Protein 2CW3 (pdb70)

Secondary structure (DSSP, 8-state):
--SSS-PPPSS-TTTTTTTS-HHHHHHIIIIIIHHHHHHHHHHH---GGG--HHHHHHH-HHHH-HHHHHHHHHHHHHHHHHHTB--TT----S--HHHHHHHHHHHSSHHHHHHHHHHHHHH--SSEEEEEEEETTTTEEEEEEEETT--HHHHTSSEEEEEEEE-SGGGTHHHHTT-HHHHHHHHHTTB-HHHHHHT-/-----SS-TTTTTTTS-HHHHHIIIIIIIHHHHHHHHHHHT--GGG--HHHHHHHHHHHH-HHHHHHHHHHHHHHHHHHTB--GGG-SPPPPHHHHHHHHHHHSSHHHHHHHHHHHHHH--SSEEEEEEEETTTTEEEEEEEETT--HHHH-SSEEEEEEEE-SGGGTHHHHTT-HHHHHHHHGGGB-HHHHHHT-

Structure (mmCIF, N/CA/C/O backbone):
data_2CW3
#
_entry.id   2CW3
#
_cell.length_a   61.430
_cell.length_b   73.894
_cell.length_c   94.530
_cell.angle_alpha   90.00
_cell.angle_beta   90.00
_cell.angle_gamma   90.00
#
_symmetry.space_group_name_H-M   'P 21 21 21'
#
loop_
_entity.id
_entity.type
_entity.pdbx_description
1 polymer 'iron superoxide dismutase'
2 non-polymer 'FE (III) ION'
3 water water
#
loop_
_atom_site.group_PDB
_atom_site.id
_atom_site.type_symbol
_atom_site.label_atom_id
_atom_site.label_alt_id
_atom_site.label_comp_id
_atom_site.label_asym_id
_atom_site.label_entity_id
_atom_site.label_seq_id
_atom_site.pdbx_PDB_ins_code
_atom_site.Cartn_x
_atom_site.Cartn_y
_atom_site.Cartn_z
_atom_site.occupancy
_atom_site.B_iso_or_equiv
_atom_site.auth_seq_id
_atom_site.auth_comp_id
_atom_site.auth_asym_id
_atom_site.auth_atom_id
_atom_site.pdbx_PDB_model_num
ATOM 1 N N . PRO A 1 76 ? 13.764 13.057 7.992 1.00 27.09 4 PRO A N 1
ATOM 2 C CA . PRO A 1 76 ? 14.348 12.253 6.884 1.00 27.99 4 PRO A CA 1
ATOM 3 C C . PRO A 1 76 ? 13.258 11.941 5.863 1.00 28.55 4 PRO A C 1
ATOM 4 O O . PRO A 1 76 ? 13.447 12.081 4.662 1.00 28.78 4 PRO A O 1
ATOM 5 N N . SER A 1 77 ? 12.105 11.535 6.382 1.00 28.90 5 SER A N 1
ATOM 6 C CA . SER A 1 77 ? 10.908 11.112 5.641 1.00 28.47 5 SER A CA 1
ATOM 7 C C . SER A 1 77 ? 10.328 12.209 4.749 1.00 29.01 5 SER A C 1
ATOM 8 O O . SER A 1 77 ? 9.703 11.930 3.722 1.00 29.56 5 SER A O 1
ATOM 11 N N . SER A 1 78 ? 10.531 13.465 5.140 1.00 28.73 6 SER A N 1
ATOM 12 C CA . SER A 1 78 ? 10.163 14.585 4.288 1.00 28.05 6 SER A CA 1
ATOM 13 C C . SER A 1 78 ? 11.305 14.774 3.306 1.00 27.52 6 SER A C 1
ATOM 14 O O . SER A 1 78 ? 12.055 13.828 3.063 1.00 27.87 6 SER A O 1
ATOM 17 N N . GLY A 1 79 ? 11.446 15.967 2.730 1.00 26.42 7 GLY A N 1
ATOM 18 C CA . GLY A 1 79 ? 12.655 16.284 1.961 1.00 25.77 7 GLY A CA 1
ATOM 19 C C . GLY A 1 79 ? 12.799 15.624 0.595 1.00 25.24 7 GLY A C 1
ATOM 20 O O . GLY A 1 79 ? 12.789 14.394 0.467 1.00 24.93 7 GLY A O 1
ATOM 21 N N . LEU A 1 80 ? 12.953 16.468 -0.423 1.00 24.40 8 LEU A N 1
ATOM 22 C CA . LEU A 1 80 ? 13.065 16.054 -1.812 1.00 23.74 8 LEU A CA 1
ATOM 23 C C . LEU A 1 80 ? 13.961 14.842 -2.087 1.00 23.34 8 LEU A C 1
ATOM 24 O O . LEU A 1 80 ? 13.511 13.834 -2.639 1.00 23.67 8 LEU A O 1
ATOM 29 N N . ARG A 1 81 ? 15.221 14.950 -1.685 1.00 22.65 9 ARG A N 1
ATOM 30 C CA . ARG A 1 81 ? 16.287 14.123 -2.220 1.00 22.24 9 ARG A CA 1
ATOM 31 C C . ARG A 1 81 ? 16.889 13.246 -1.120 1.00 21.66 9 ARG A C 1
ATOM 32 O O . ARG A 1 81 ? 18.004 13.498 -0.616 1.00 22.09 9 ARG A O 1
ATOM 40 N N . MET A 1 82 ? 16.136 12.214 -0.743 1.00 20.72 10 MET A N 1
ATOM 41 C CA . MET A 1 82 ? 16.555 11.294 0.322 1.00 18.83 10 MET A CA 1
ATOM 42 C C . MET A 1 82 ? 17.531 10.271 -0.233 1.00 19.22 10 MET A C 1
ATOM 43 O O . MET A 1 82 ? 17.288 9.650 -1.278 1.00 19.29 10 MET A O 1
ATOM 48 N N . THR A 1 83 ? 18.649 10.116 0.457 1.00 19.28 11 THR A N 1
ATOM 49 C CA . THR A 1 83 ? 19.656 9.138 0.075 1.00 19.51 11 THR A CA 1
ATOM 50 C C . THR A 1 83 ? 19.171 7.744 0.537 1.00 19.68 11 THR A C 1
ATOM 51 O O . THR A 1 83 ? 18.453 7.633 1.552 1.00 20.28 11 THR A O 1
ATOM 55 N N . LEU A 1 84 ? 19.510 6.686 -0.194 1.00 19.45 12 LEU A N 1
ATOM 56 C CA . LEU A 1 84 ? 19.117 5.349 0.266 1.00 19.36 12 LEU A CA 1
ATOM 57 C C . LEU A 1 84 ? 19.820 5.118 1.577 1.00 18.99 12 LEU A C 1
ATOM 58 O O . LEU A 1 84 ? 21.039 5.228 1.623 1.00 19.82 12 LEU A O 1
ATOM 63 N N . PRO A 1 85 ? 19.081 4.771 2.640 1.00 18.51 13 PRO A N 1
ATOM 64 C CA . PRO A 1 85 ? 19.760 4.620 3.931 1.00 18.18 13 PRO A CA 1
ATOM 65 C C . PRO A 1 85 ? 20.628 3.365 3.995 1.00 18.24 13 PRO A C 1
ATOM 66 O O . PRO A 1 85 ? 21.200 3.073 5.046 1.00 18.78 13 PRO A O 1
ATOM 70 N N . TYR A 1 86 ? 20.716 2.626 2.890 1.00 18.23 14 TYR A N 1
ATOM 71 C CA . TYR A 1 86 ? 21.503 1.378 2.810 1.00 17.99 14 TYR A CA 1
ATOM 72 C C . TYR A 1 86 ? 21.944 1.038 1.376 1.00 17.83 14 TYR A C 1
ATOM 73 O O . TYR A 1 86 ? 21.491 1.651 0.408 1.00 17.50 14 TYR A O 1
ATOM 82 N N . GLY A 1 87 ? 22.824 0.045 1.262 1.00 17.88 15 GLY A N 1
ATOM 83 C CA . GLY A 1 87 ? 23.350 -0.417 -0.020 1.00 17.61 15 GLY A CA 1
ATOM 84 C C . GLY A 1 87 ? 22.250 -1.051 -0.833 1.00 17.96 15 GLY A C 1
ATOM 85 O O . GLY A 1 87 ? 21.190 -1.361 -0.294 1.00 17.36 15 GLY A O 1
ATOM 86 N N . LEU A 1 88 ? 22.514 -1.240 -2.125 1.00 18.43 16 LEU A N 1
ATOM 87 C CA . LEU A 1 88 ? 21.541 -1.776 -3.073 1.00 19.29 16 LEU A CA 1
ATOM 88 C C . LEU A 1 88 ? 21.218 -3.251 -2.852 1.00 19.72 16 LEU A C 1
ATOM 89 O O . LEU A 1 88 ? 20.158 -3.731 -3.261 1.00 19.77 16 LEU A O 1
ATOM 94 N N . GLU A 1 89 ? 22.121 -3.980 -2.220 1.00 20.05 17 GLU A N 1
ATOM 95 C CA . GLU A 1 89 ? 21.835 -5.391 -1.978 1.00 21.22 17 GLU A CA 1
ATOM 96 C C . GLU A 1 89 ? 21.396 -5.690 -0.538 1.00 20.69 17 GLU A C 1
ATOM 97 O O . GLU A 1 89 ? 21.078 -6.828 -0.216 1.00 21.33 17 GLU A O 1
ATOM 103 N N . ALA A 1 90 ? 21.325 -4.669 0.307 1.00 20.05 18 ALA A N 1
ATOM 104 C CA . ALA A 1 90 ? 21.004 -4.877 1.718 1.00 19.74 18 ALA A CA 1
ATOM 105 C C . ALA A 1 90 ? 19.600 -5.425 1.997 1.00 19.52 18 ALA A C 1
ATOM 106 O O . ALA A 1 90 ? 19.276 -5.768 3.143 1.00 19.89 18 ALA A O 1
ATOM 108 N N . LEU A 1 91 ? 18.756 -5.516 0.977 1.00 18.77 19 LEU A N 1
ATOM 109 C CA . LEU A 1 91 ? 17.439 -6.106 1.206 1.00 18.09 19 LEU A CA 1
ATOM 110 C C . LEU A 1 91 ? 17.384 -7.545 0.689 1.00 17.65 19 LEU A C 1
ATOM 111 O O . LEU A 1 91 ? 16.316 -8.188 0.715 1.00 18.08 19 LEU A O 1
ATOM 116 N N . GLU A 1 92 ? 18.524 -8.054 0.233 1.00 16.47 20 GLU A N 1
ATOM 117 C CA . GLU A 1 92 ? 18.553 -9.419 -0.272 1.00 16.45 20 GLU A CA 1
ATOM 118 C C . GLU A 1 92 ? 18.337 -10.431 0.865 1.00 15.43 20 GLU A C 1
ATOM 119 O O . GLU A 1 92 ? 18.660 -10.140 2.008 1.00 15.60 20 GLU A O 1
ATOM 125 N N . PRO A 1 93 ? 17.729 -11.595 0.572 1.00 14.44 21 PRO A N 1
ATOM 126 C CA . PRO A 1 93 ? 17.231 -12.078 -0.698 1.00 13.61 21 PRO A CA 1
ATOM 127 C C . PRO A 1 93 ? 15.736 -11.809 -0.897 1.00 13.07 21 PRO A C 1
ATOM 128 O O . PRO A 1 93 ? 15.077 -12.557 -1.613 1.00 12.93 21 PRO A O 1
ATOM 132 N N . VAL A 1 94 ? 15.192 -10.781 -0.256 1.00 12.56 22 VAL A N 1
ATOM 133 C CA . VAL A 1 94 ? 13.750 -10.491 -0.391 1.00 12.00 22 VAL A CA 1
ATOM 134 C C . VAL A 1 94 ? 13.514 -9.661 -1.635 1.00 11.37 22 VAL A C 1
ATOM 135 O O . VAL A 1 94 ? 12.623 -9.953 -2.413 1.00 11.47 22 VAL A O 1
ATOM 139 N N . ILE A 1 95 ? 14.326 -8.617 -1.793 1.00 10.82 23 ILE A N 1
ATOM 140 C CA . ILE A 1 95 ? 14.321 -7.743 -2.948 1.00 10.05 23 ILE A CA 1
ATOM 141 C C . ILE A 1 95 ? 15.760 -7.658 -3.468 1.00 10.24 23 ILE A C 1
ATOM 142 O O . ILE A 1 95 ? 16.657 -7.127 -2.792 1.00 9.88 23 ILE A O 1
ATOM 147 N N . SER A 1 96 ? 15.961 -8.171 -4.678 1.00 9.74 24 SER A N 1
ATOM 148 C CA . SER A 1 96 ? 17.259 -8.213 -5.299 1.00 9.73 24 SER A CA 1
ATOM 149 C C . SER A 1 96 ? 17.945 -6.832 -5.377 1.00 10.51 24 SER A C 1
ATOM 150 O O . SER A 1 96 ? 17.279 -5.760 -5.321 1.00 10.60 24 SER A O 1
ATOM 153 N N . ALA A 1 97 ? 19.276 -6.867 -5.514 1.00 10.07 25 ALA A N 1
ATOM 154 C CA . ALA A 1 97 ? 20.061 -5.682 -5.845 1.00 9.70 25 ALA A CA 1
ATOM 155 C C . ALA A 1 97 ? 19.554 -5.025 -7.136 1.00 9.55 25 ALA A C 1
ATOM 156 O O . ALA A 1 97 ? 19.478 -3.801 -7.239 1.00 8.72 25 ALA A O 1
ATOM 158 N N . ALA A 1 98 ? 19.189 -5.847 -8.110 1.00 9.75 26 ALA A N 1
ATOM 159 C CA . ALA A 1 98 ? 18.734 -5.331 -9.395 1.00 10.02 26 ALA A CA 1
ATOM 160 C C . ALA A 1 98 ? 17.467 -4.495 -9.236 1.00 10.72 26 ALA A C 1
ATOM 161 O O . ALA A 1 98 ? 17.341 -3.414 -9.829 1.00 10.98 26 ALA A O 1
ATOM 163 N N . THR A 1 99 ? 16.529 -4.994 -8.428 1.00 11.35 27 THR A N 1
ATOM 164 C CA . THR A 1 99 ? 15.292 -4.260 -8.166 1.00 11.00 27 THR A CA 1
ATOM 165 C C . THR A 1 99 ? 15.568 -2.950 -7.418 1.00 11.18 27 THR A C 1
ATOM 166 O O . THR A 1 99 ? 15.093 -1.907 -7.833 1.00 12.62 27 THR A O 1
ATOM 170 N N . VAL A 1 100 ? 16.337 -2.978 -6.341 1.00 10.77 28 VAL A N 1
ATOM 171 C CA . VAL A 1 100 ? 16.617 -1.729 -5.610 1.00 10.32 28 VAL A CA 1
ATOM 172 C C . VAL A 1 100 ? 17.257 -0.690 -6.552 1.00 10.42 28 VAL A C 1
ATOM 173 O O . VAL A 1 100 ? 16.947 0.499 -6.509 1.00 10.63 28 VAL A O 1
ATOM 177 N N . ASP A 1 101 ? 18.131 -1.165 -7.427 1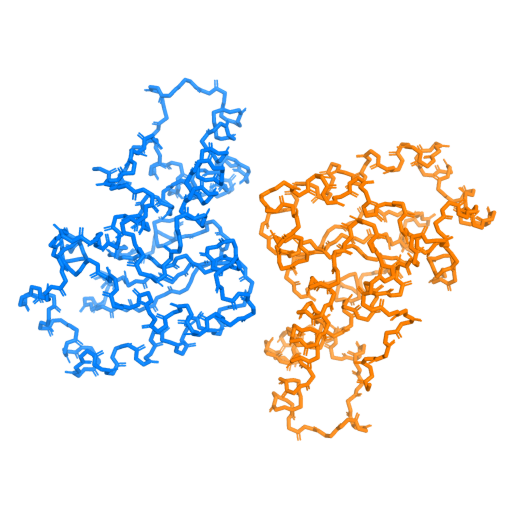.00 10.44 29 ASP A N 1
ATOM 178 C CA . ASP A 1 101 ? 18.836 -0.313 -8.353 1.00 9.59 29 ASP A CA 1
ATOM 179 C C . ASP A 1 101 ? 17.868 0.416 -9.280 1.00 9.66 29 ASP A C 1
ATOM 180 O O . ASP A 1 101 ? 17.935 1.637 -9.390 1.00 9.64 29 ASP A O 1
ATOM 185 N N . PHE A 1 102 ? 16.975 -0.325 -9.942 1.00 9.41 30 PHE A N 1
ATOM 186 C CA . PHE A 1 102 ? 16.008 0.280 -10.831 1.00 8.81 30 PHE A CA 1
ATOM 187 C C . PHE A 1 102 ? 15.005 1.119 -10.031 1.00 8.63 30 PHE A C 1
ATOM 188 O O . PHE A 1 102 ? 14.741 2.263 -10.402 1.00 8.35 30 PHE A O 1
ATOM 196 N N . HIS A 1 103 ? 14.473 0.573 -8.929 1.00 8.40 31 HIS A N 1
ATOM 197 C CA . HIS A 1 103 ? 13.453 1.280 -8.128 1.00 8.23 31 HIS A CA 1
ATOM 198 C C . HIS A 1 103 ? 14.011 2.614 -7.637 1.00 8.55 31 HIS A C 1
ATOM 199 O O . HIS A 1 103 ? 13.352 3.650 -7.799 1.00 8.73 31 HIS A O 1
ATOM 206 N N . TYR A 1 104 ? 15.214 2.602 -7.066 1.00 8.12 32 TYR A N 1
ATOM 207 C CA . TYR A 1 104 ? 15.760 3.818 -6.504 1.00 8.59 32 TYR A CA 1
ATOM 208 C C . TYR A 1 104 ? 16.403 4.743 -7.539 1.00 8.91 32 TYR A C 1
ATOM 209 O O . TYR A 1 104 ? 16.035 5.923 -7.612 1.00 8.27 32 TYR A O 1
ATOM 218 N N . ASN A 1 105 ? 17.359 4.222 -8.312 1.00 9.10 33 ASN A N 1
ATOM 219 C CA . ASN A 1 105 ? 18.121 5.039 -9.267 1.00 10.62 33 ASN A CA 1
ATOM 220 C C . ASN A 1 105 ? 17.398 5.415 -10.552 1.00 11.23 33 ASN A C 1
ATOM 221 O O . ASN A 1 105 ? 17.806 6.359 -11.219 1.00 11.19 33 ASN A O 1
ATOM 226 N N . LYS A 1 106 ? 16.375 4.641 -10.915 1.00 11.75 34 LYS A N 1
ATOM 227 C CA . LYS A 1 106 ? 15.509 4.976 -12.042 1.00 12.62 34 LYS A CA 1
ATOM 228 C C . LYS A 1 106 ? 14.165 5.567 -11.611 1.00 12.45 34 LYS A C 1
ATOM 229 O O . LYS A 1 106 ? 13.967 6.783 -11.698 1.00 12.56 34 LYS A O 1
ATOM 235 N N . HIS A 1 107 ? 13.260 4.741 -11.105 1.00 12.19 35 HIS A N 1
ATOM 236 C CA . HIS A 1 107 ? 11.942 5.256 -10.724 1.00 12.10 35 HIS A CA 1
ATOM 237 C C . HIS A 1 107 ? 12.037 6.443 -9.758 1.00 11.82 35 HIS A C 1
ATOM 238 O O . HIS A 1 107 ? 11.628 7.553 -10.104 1.00 12.65 35 HIS A O 1
ATOM 245 N N . HIS A 1 108 ? 12.592 6.211 -8.574 1.00 11.11 36 HIS A N 1
ATOM 246 C CA . HIS A 1 108 ? 12.652 7.209 -7.501 1.00 10.70 36 HIS A CA 1
ATOM 247 C C . HIS A 1 108 ? 13.358 8.512 -7.891 1.00 10.80 36 HIS A C 1
ATOM 248 O O . HIS A 1 108 ? 12.977 9.581 -7.426 1.00 10.68 36 HIS A O 1
ATOM 255 N N . GLN A 1 109 ? 14.382 8.425 -8.734 1.00 10.92 37 GLN A N 1
ATOM 256 C CA . GLN A 1 109 ? 15.100 9.619 -9.193 1.00 11.29 37 GLN A CA 1
ATOM 257 C C . GLN A 1 109 ? 14.316 10.308 -10.304 1.00 10.72 37 GLN A C 1
ATOM 258 O O . GLN A 1 109 ? 14.197 11.533 -10.326 1.00 10.00 37 GLN A O 1
ATOM 264 N N . GLY A 1 110 ? 13.778 9.502 -11.221 1.00 10.78 38 GLY A N 1
ATOM 265 C CA . GLY A 1 110 ? 12.929 9.995 -12.314 1.00 10.93 38 GLY A CA 1
ATOM 266 C C . GLY A 1 110 ? 11.830 10.920 -11.803 1.00 11.41 38 GLY A C 1
ATOM 267 O O . GLY A 1 110 ? 11.654 12.033 -12.317 1.00 10.87 38 GLY A O 1
ATOM 268 N N . TYR A 1 111 ? 11.106 10.466 -10.772 1.00 11.48 39 TYR A N 1
ATOM 269 C CA . TYR A 1 111 ? 10.114 11.303 -10.117 1.00 11.94 39 TYR A CA 1
ATOM 270 C C . TYR A 1 111 ? 10.692 12.647 -9.620 1.00 11.91 39 TYR A C 1
ATOM 271 O O . TYR A 1 111 ? 10.008 13.668 -9.642 1.00 11.71 39 TYR A O 1
ATOM 280 N N . ILE A 1 112 ? 11.944 12.642 -9.174 1.00 12.02 40 ILE A N 1
ATOM 281 C CA . ILE A 1 112 ? 12.564 13.859 -8.647 1.00 11.83 40 ILE A CA 1
ATOM 282 C C . ILE A 1 112 ? 12.744 14.902 -9.764 1.00 12.26 40 ILE A C 1
ATOM 283 O O . ILE A 1 112 ? 12.239 16.015 -9.657 1.00 11.85 40 ILE A O 1
ATOM 288 N N . GLN A 1 113 ? 13.419 14.525 -10.846 1.00 13.02 41 GLN A N 1
ATOM 289 C CA . GLN A 1 113 ? 13.548 15.387 -12.020 1.00 13.57 41 GLN A CA 1
ATOM 290 C C . GLN A 1 113 ? 12.167 15.832 -12.505 1.00 13.67 41 GLN A C 1
ATOM 291 O O . GLN A 1 113 ? 11.936 17.011 -12.846 1.00 13.52 41 GLN A O 1
ATOM 297 N N . LYS A 1 114 ? 11.249 14.871 -12.507 1.00 13.65 42 LYS A N 1
ATOM 298 C CA . LYS A 1 114 ? 9.905 15.082 -12.980 1.00 14.00 42 LYS A CA 1
ATOM 299 C C . LYS A 1 114 ? 9.231 16.214 -12.213 1.00 13.44 42 LYS A C 1
ATOM 300 O O . LYS A 1 114 ? 8.596 17.094 -12.809 1.00 13.93 42 LYS A O 1
ATOM 306 N N . LEU A 1 115 ? 9.399 16.212 -10.897 1.00 12.83 43 LEU A N 1
ATOM 307 C CA . LEU A 1 115 ? 8.855 17.281 -10.060 1.00 12.38 43 LEU A CA 1
ATOM 308 C C . LEU A 1 115 ? 9.590 18.625 -10.255 1.00 12.02 43 LEU A C 1
ATOM 309 O O . LEU A 1 115 ? 8.957 19.688 -10.257 1.00 12.15 43 LEU A O 1
ATOM 314 N N . LEU A 1 116 ? 10.904 18.573 -10.446 1.00 11.31 44 LEU A N 1
ATOM 315 C CA . LEU A 1 116 ? 11.658 19.768 -10.756 1.00 11.10 44 LEU A CA 1
ATOM 316 C C . LEU A 1 116 ? 11.137 20.375 -12.071 1.00 11.63 44 LEU A C 1
ATOM 317 O O . LEU A 1 116 ? 10.814 21.566 -12.119 1.00 11.04 44 LEU A O 1
ATOM 322 N N . ASP A 1 117 ? 11.013 19.543 -13.109 1.00 12.36 45 ASP A N 1
ATOM 323 C CA . ASP A 1 117 ? 10.473 19.976 -14.405 1.00 12.83 45 ASP A CA 1
ATOM 324 C C . ASP A 1 117 ? 9.029 20.540 -14.337 1.00 13.21 45 ASP A C 1
ATOM 325 O O . ASP A 1 117 ? 8.702 21.481 -15.072 1.00 12.51 45 ASP A O 1
ATOM 330 N N . ALA A 1 118 ? 8.162 19.949 -13.497 1.00 13.65 46 ALA A N 1
ATOM 331 C CA . ALA A 1 118 ? 6.738 20.335 -13.485 1.00 13.61 46 ALA A CA 1
ATOM 332 C C . ALA A 1 118 ? 6.449 21.572 -12.651 1.00 13.81 46 ALA A C 1
ATOM 333 O O . ALA A 1 118 ? 5.520 22.305 -12.975 1.00 13.30 46 ALA A O 1
ATOM 335 N N . THR A 1 119 ? 7.227 21.797 -11.581 1.00 14.13 47 THR A N 1
ATOM 336 C CA . THR A 1 119 ? 7.090 23.015 -10.775 1.00 14.32 47 THR A CA 1
ATOM 337 C C . THR A 1 119 ? 7.863 24.128 -11.406 1.00 15.33 47 THR A C 1
ATOM 338 O O . THR A 1 119 ? 7.416 25.265 -11.424 1.00 15.75 47 THR A O 1
ATOM 342 N N . GLY A 1 120 ? 9.040 23.783 -11.919 1.00 16.28 48 GLY A N 1
ATOM 343 C CA . GLY A 1 120 ? 9.960 24.757 -12.463 1.00 17.58 48 GLY A CA 1
ATOM 344 C C . GLY A 1 120 ? 10.708 25.467 -11.358 1.00 18.49 48 GLY A C 1
ATOM 345 O O . GLY A 1 120 ? 11.468 26.392 -11.624 1.00 19.05 48 GLY A O 1
ATOM 346 N N . LEU A 1 121 ? 10.482 25.039 -10.119 1.00 19.01 49 LEU A N 1
ATOM 347 C CA . LEU A 1 121 ? 11.157 25.600 -8.949 1.00 19.44 49 LEU A CA 1
ATOM 348 C C . LEU A 1 121 ? 12.532 24.954 -8.676 1.00 20.01 49 LEU A C 1
ATOM 349 O O . LEU A 1 121 ? 12.767 23.799 -9.048 1.00 20.44 49 LEU A O 1
ATOM 354 N N . PRO A 1 122 ? 13.454 25.701 -8.040 1.00 20.61 50 PRO A N 1
ATOM 355 C CA . PRO A 1 122 ? 14.693 25.078 -7.579 1.00 21.43 50 PRO A CA 1
ATOM 356 C C . PRO A 1 122 ? 14.406 24.224 -6.364 1.00 22.28 50 PRO A C 1
ATOM 357 O O . PRO A 1 122 ? 13.462 24.523 -5.615 1.00 22.61 50 PRO A O 1
ATOM 361 N N . GLU A 1 123 ? 15.213 23.183 -6.161 1.00 23.15 51 GLU A N 1
ATOM 362 C CA . GLU A 1 123 ? 15.085 22.289 -4.990 1.00 24.10 51 GLU A CA 1
ATOM 363 C C . GLU A 1 123 ? 14.768 23.038 -3.706 1.00 23.84 51 GLU A C 1
ATOM 364 O O . GLU A 1 123 ? 13.786 22.754 -3.029 1.00 23.75 51 GLU A O 1
ATOM 370 N N . SER A 1 124 ? 15.591 24.035 -3.414 1.00 24.05 52 SER A N 1
ATOM 371 C CA . SER A 1 124 ? 15.463 24.846 -2.215 1.00 23.90 52 SER A CA 1
ATOM 372 C C . SER A 1 124 ? 14.093 25.518 -1.994 1.00 23.75 52 SER A C 1
ATOM 373 O O . SER A 1 124 ? 13.862 26.059 -0.912 1.00 24.44 52 SER A O 1
ATOM 376 N N . ARG A 1 125 ? 13.202 25.512 -2.992 1.00 23.04 53 ARG A N 1
ATOM 377 C CA . ARG A 1 125 ? 11.881 26.164 -2.848 1.00 22.50 53 ARG A CA 1
ATOM 378 C C . ARG A 1 125 ? 10.745 25.144 -2.691 1.00 22.07 53 ARG A C 1
ATOM 379 O O . ARG A 1 125 ? 9.594 25.516 -2.420 1.00 21.86 53 ARG A O 1
ATOM 387 N N . ILE A 1 126 ? 11.073 23.868 -2.878 1.00 21.03 54 ILE A N 1
ATOM 388 C CA . ILE A 1 126 ? 10.076 22.812 -2.870 1.00 19.84 54 ILE A CA 1
ATOM 389 C C . ILE A 1 126 ? 9.912 22.237 -1.483 1.00 19.48 54 ILE A C 1
ATOM 390 O O . ILE A 1 126 ? 10.877 21.764 -0.880 1.00 19.34 54 ILE A O 1
ATOM 395 N N . ASN A 1 127 ? 8.681 22.304 -0.983 1.00 18.72 55 ASN A N 1
ATOM 396 C CA . ASN A 1 127 ? 8.292 21.645 0.243 1.00 18.10 55 ASN A CA 1
ATOM 397 C C . ASN A 1 127 ? 7.462 20.429 -0.140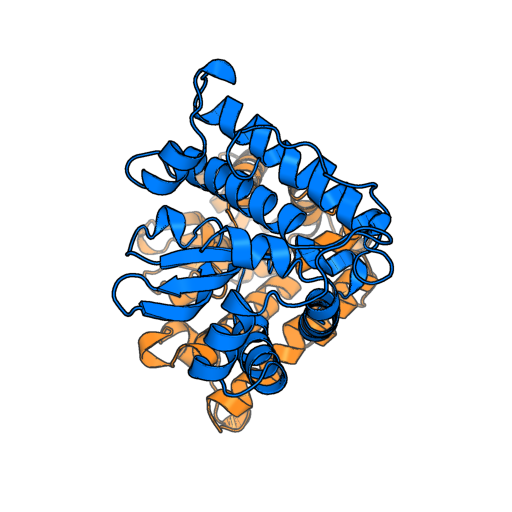 1.00 17.00 55 ASN A C 1
ATOM 398 O O . ASN A 1 127 ? 6.264 20.556 -0.437 1.00 16.68 55 ASN A O 1
ATOM 403 N N . LEU A 1 128 ? 8.112 19.264 -0.133 1.00 15.90 56 LEU A N 1
ATOM 404 C CA . LEU A 1 128 ? 7.515 17.978 -0.571 1.00 14.79 56 LEU A CA 1
ATOM 405 C C . LEU A 1 128 ? 6.129 17.613 0.018 1.00 14.42 56 LEU A C 1
ATOM 406 O O . LEU A 1 128 ? 5.153 17.427 -0.730 1.00 13.64 56 LEU A O 1
ATOM 411 N N . LYS A 1 129 ? 6.043 17.530 1.346 1.00 13.73 57 LYS A N 1
ATOM 412 C CA . LYS A 1 129 ? 4.767 17.242 2.013 1.00 13.49 57 LYS A CA 1
ATOM 413 C C . LYS A 1 129 ? 3.666 18.253 1.676 1.00 13.07 57 LYS A C 1
ATOM 414 O O . LYS A 1 129 ? 2.494 17.893 1.512 1.00 12.43 57 LYS A O 1
ATOM 420 N N . SER A 1 130 ? 4.040 19.522 1.561 1.00 13.11 58 SER A N 1
ATOM 421 C CA . SER A 1 130 ? 3.058 20.550 1.254 1.00 12.93 58 SER A CA 1
ATOM 422 C C . SER A 1 130 ? 2.376 20.307 -0.090 1.00 12.27 58 SER A C 1
ATOM 423 O O . SER A 1 130 ? 1.170 20.491 -0.207 1.00 11.75 58 SER A O 1
ATOM 426 N N . LEU A 1 131 ? 3.149 19.879 -1.095 1.00 11.69 59 LEU A N 1
ATOM 427 C CA . LEU A 1 131 ? 2.587 19.463 -2.377 1.00 11.33 59 LEU A CA 1
ATOM 428 C C . LEU A 1 131 ? 1.665 18.232 -2.303 1.00 11.45 59 LEU A C 1
ATOM 429 O O . LEU A 1 131 ? 0.605 18.204 -2.923 1.00 12.19 59 LEU A O 1
ATOM 434 N N . VAL A 1 132 ? 2.083 17.213 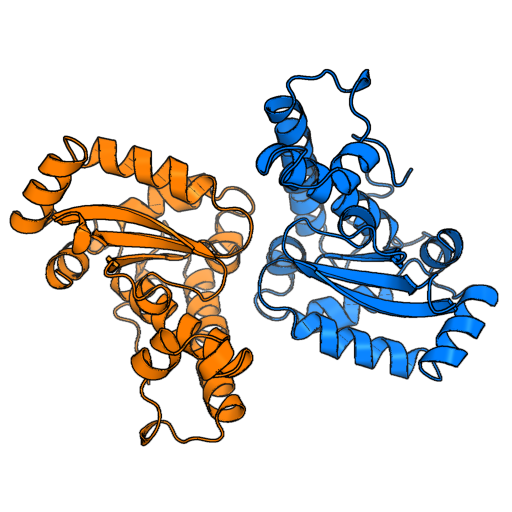-1.563 1.00 11.74 60 VAL A N 1
ATOM 435 C CA . VAL A 1 132 ? 1.316 15.989 -1.384 1.00 12.13 60 VAL A CA 1
ATOM 436 C C . VAL A 1 132 ? -0.034 16.293 -0.736 1.00 13.40 60 VAL A C 1
ATOM 437 O O . VAL A 1 132 ? -1.058 15.760 -1.168 1.00 13.07 60 VAL A O 1
ATOM 441 N N . THR A 1 133 ? -0.041 17.166 0.282 1.00 14.72 61 THR A N 1
ATOM 442 C CA . THR A 1 133 ? -1.295 17.546 0.977 1.00 15.70 61 THR A CA 1
ATOM 443 C C . THR A 1 133 ? -2.160 18.461 0.121 1.00 15.86 61 THR A C 1
ATOM 444 O O . THR A 1 133 ? -3.395 18.356 0.127 1.00 15.71 61 THR A O 1
ATOM 448 N N . LEU A 1 134 ? -1.501 19.324 -0.645 1.00 16.07 62 LEU A N 1
ATOM 449 C CA . LEU A 1 134 ? -2.172 20.219 -1.570 1.00 16.67 62 LEU A CA 1
ATOM 450 C C . LEU A 1 134 ? -3.146 19.471 -2.451 1.00 16.95 62 LEU A C 1
ATOM 451 O O . LEU A 1 134 ? -4.280 19.911 -2.644 1.00 17.49 62 LEU A O 1
ATOM 456 N N . GLY A 1 135 ? -2.703 18.351 -3.012 1.00 17.07 63 GLY A N 1
ATOM 457 C CA . GLY A 1 135 ? -3.584 17.525 -3.833 1.00 17.41 63 GLY A CA 1
ATOM 458 C C . GLY A 1 135 ? -3.451 17.721 -5.334 1.00 17.53 63 GLY A C 1
ATOM 459 O O . GLY A 1 135 ? -2.910 18.728 -5.793 1.00 17.46 63 GLY A O 1
ATOM 460 N N . PRO A 1 136 ? -3.970 16.759 -6.122 1.00 17.67 64 PRO A N 1
ATOM 461 C CA . PRO A 1 136 ? -3.706 16.819 -7.551 1.00 17.34 64 PRO A CA 1
ATOM 462 C C . PRO A 1 136 ? -4.445 17.975 -8.225 1.00 17.44 64 PRO A C 1
ATOM 463 O O . PRO A 1 136 ? -3.975 18.482 -9.244 1.00 17.49 64 PRO A O 1
ATOM 467 N N . ASP A 1 137 ? -5.569 18.401 -7.649 1.00 17.18 65 ASP A N 1
ATOM 468 C CA . ASP A 1 137 ? -6.345 19.486 -8.221 1.00 17.39 65 ASP A CA 1
ATOM 469 C C . ASP A 1 137 ? -5.716 20.855 -8.053 1.00 17.04 65 ASP A C 1
ATOM 470 O O . ASP A 1 137 ? -5.514 21.576 -9.045 1.00 16.42 65 ASP A O 1
ATOM 475 N N . ARG A 1 138 ? -5.402 21.195 -6.805 1.00 16.55 66 ARG A N 1
ATOM 476 C CA . ARG A 1 138 ? -4.725 22.441 -6.492 1.00 16.70 66 ARG A CA 1
ATOM 477 C C . ARG A 1 138 ? -3.275 22.497 -6.997 1.00 16.23 66 ARG A C 1
ATOM 478 O O . ARG A 1 138 ? -2.811 23.559 -7.395 1.00 16.06 66 ARG A O 1
ATOM 486 N N . ALA A 1 139 ? -2.567 21.369 -6.955 1.00 15.49 67 ALA A N 1
ATOM 487 C CA . ALA A 1 139 ? -1.150 21.339 -7.313 1.00 15.16 67 ALA A CA 1
ATOM 488 C C . ALA A 1 139 ? -0.945 21.091 -8.795 1.00 14.89 67 ALA A C 1
ATOM 489 O O . ALA A 1 139 ? 0.070 21.456 -9.375 1.00 14.64 67 ALA A O 1
ATOM 491 N N . GLY A 1 140 ? -1.904 20.439 -9.418 1.00 14.58 68 GLY A N 1
ATOM 492 C CA . GLY A 1 140 ? -1.699 20.061 -10.796 1.00 13.98 68 GLY A CA 1
ATOM 493 C C . GLY A 1 140 ? -1.338 18.606 -10.780 1.00 13.08 68 GLY A C 1
ATOM 494 O O . GLY A 1 140 ? -0.439 18.194 -10.048 1.00 11.78 68 GLY A O 1
ATOM 495 N N . GLU A 1 141 ? -2.080 17.856 -11.592 1.00 13.04 69 GLU A N 1
ATOM 496 C CA . GLU A 1 141 ? -1.997 16.404 -11.718 1.00 13.96 69 GLU A CA 1
ATOM 497 C C . GLU A 1 141 ? -0.560 15.881 -11.702 1.00 12.51 69 GLU A C 1
ATOM 498 O O . GLU A 1 141 ? -0.189 15.043 -10.894 1.00 11.62 69 GLU A O 1
ATOM 504 N N . ASN A 1 142 ? 0.239 16.418 -12.606 1.00 12.07 70 ASN A N 1
ATOM 505 C CA . ASN A 1 142 ? 1.613 15.979 -12.789 1.00 11.45 70 ASN A CA 1
ATOM 506 C C . ASN A 1 142 ? 2.601 16.455 -11.716 1.00 11.29 70 ASN A C 1
ATOM 507 O O . ASN A 1 142 ? 3.602 15.764 -11.452 1.00 10.91 70 ASN A O 1
ATOM 512 N N . VAL A 1 143 ? 2.342 17.617 -11.105 1.00 10.62 71 VAL A N 1
ATOM 513 C CA . VAL A 1 143 ? 3.129 18.007 -9.949 1.00 10.44 71 VAL A CA 1
ATOM 514 C C . VAL A 1 143 ? 2.827 17.016 -8.813 1.00 10.93 71 VAL A C 1
ATOM 515 O O . VAL A 1 143 ? 3.752 16.488 -8.153 1.00 11.03 71 VAL A O 1
ATOM 519 N N . PHE A 1 144 ? 1.536 16.733 -8.618 1.00 10.48 72 PHE A N 1
ATOM 520 C CA . PHE A 1 144 ? 1.109 15.880 -7.529 1.00 10.66 72 PHE A CA 1
ATOM 521 C C . PHE A 1 144 ? 1.563 14.429 -7.662 1.00 10.54 72 PHE A C 1
ATOM 522 O O . PHE A 1 144 ? 1.974 13.830 -6.676 1.00 10.12 72 PHE A O 1
ATOM 530 N N . ASN A 1 145 ? 1.447 13.859 -8.861 1.00 10.59 73 ASN A N 1
ATOM 531 C CA . ASN A 1 145 ? 1.873 12.487 -9.109 1.00 10.41 73 ASN A CA 1
ATOM 532 C C . ASN A 1 145 ? 3.368 12.307 -8.856 1.00 10.56 73 ASN A C 1
ATOM 533 O O . ASN A 1 145 ? 3.824 11.265 -8.396 1.00 11.22 73 ASN A O 1
ATOM 538 N N . ALA A 1 146 ? 4.136 13.338 -9.164 1.00 10.19 74 ALA A N 1
ATOM 539 C CA . ALA A 1 146 ? 5.553 13.282 -8.974 1.00 9.61 74 ALA A CA 1
ATOM 540 C C . ALA A 1 146 ? 5.863 13.415 -7.473 1.00 9.67 74 ALA A C 1
ATOM 541 O O . ALA A 1 146 ? 6.500 12.533 -6.893 1.00 9.22 74 ALA A O 1
ATOM 543 N N . ALA A 1 147 ? 5.394 14.505 -6.857 1.00 9.31 75 ALA A N 1
ATOM 544 C CA . ALA A 1 147 ? 5.641 14.744 -5.455 1.00 9.65 75 ALA A CA 1
ATOM 545 C C . ALA A 1 147 ? 5.195 13.540 -4.610 1.00 10.20 75 ALA A C 1
ATOM 546 O O . ALA A 1 147 ? 5.991 12.970 -3.840 1.00 10.14 75 ALA A O 1
ATOM 548 N N . GLY A 1 148 ? 3.922 13.166 -4.771 1.00 9.84 76 GLY A N 1
ATOM 549 C CA . GLY A 1 148 ? 3.346 11.987 -4.126 1.00 10.37 76 GLY A CA 1
ATOM 550 C C . GLY A 1 148 ? 4.202 10.741 -4.254 1.00 10.55 76 GLY A C 1
ATOM 551 O O . GLY A 1 148 ? 4.458 10.045 -3.270 1.00 10.89 76 GLY A O 1
ATOM 552 N N . GLN A 1 149 ? 4.681 10.460 -5.457 1.00 10.31 77 GLN A N 1
ATOM 553 C CA . GLN A 1 149 ? 5.554 9.304 -5.618 1.00 10.36 77 GLN A CA 1
ATOM 554 C C . GLN A 1 149 ? 6.875 9.426 -4.851 1.00 9.95 77 GLN A C 1
ATOM 555 O O . GLN A 1 149 ? 7.392 8.411 -4.374 1.00 10.02 77 GLN A O 1
ATOM 561 N N . ILE A 1 150 ? 7.404 10.648 -4.721 1.00 9.51 78 ILE A N 1
ATOM 562 C CA . ILE A 1 150 ? 8.647 10.869 -3.955 1.00 9.25 78 ILE A CA 1
ATOM 563 C C . ILE A 1 150 ? 8.424 10.660 -2.461 1.00 8.69 78 ILE A C 1
ATOM 564 O O . ILE A 1 150 ? 9.174 9.909 -1.820 1.00 8.63 78 ILE A O 1
ATOM 569 N N . TYR A 1 151 ? 7.396 11.298 -1.916 1.00 8.21 79 TYR A N 1
ATOM 570 C CA . TYR A 1 151 ? 7.047 11.052 -0.529 1.00 8.43 79 TYR A CA 1
ATOM 571 C C . TYR A 1 151 ? 6.856 9.561 -0.275 1.00 8.31 79 TYR A C 1
ATOM 572 O O . TYR A 1 151 ? 7.509 9.002 0.586 1.00 8.05 79 TYR A O 1
ATOM 581 N N . ASN A 1 152 ? 5.982 8.922 -1.046 1.00 8.55 80 ASN A N 1
ATOM 582 C CA . ASN A 1 152 ? 5.764 7.477 -0.940 1.00 8.79 80 ASN A CA 1
ATOM 583 C C . ASN A 1 152 ? 7.042 6.625 -0.969 1.00 9.41 80 ASN A C 1
ATOM 584 O O . ASN A 1 152 ? 7.234 5.766 -0.085 1.00 10.06 80 ASN A O 1
ATOM 589 N N . HIS A 1 153 ? 7.919 6.865 -1.952 1.00 9.19 81 HIS A N 1
ATOM 590 C CA . HIS A 1 153 ? 9.135 6.073 -2.070 1.00 9.08 81 HIS A CA 1
ATOM 591 C C . HIS A 1 153 ? 10.073 6.368 -0.897 1.00 9.70 81 HIS A C 1
ATOM 592 O O . HIS A 1 153 ? 10.800 5.488 -0.411 1.00 10.10 81 HIS A O 1
ATOM 599 N N . ASN A 1 154 ? 10.007 7.591 -0.391 1.00 10.19 82 ASN A N 1
ATOM 600 C CA . ASN A 1 154 ? 10.742 7.952 0.810 1.00 10.53 82 ASN A CA 1
ATOM 601 C C . ASN A 1 154 ? 10.343 7.058 1.987 1.00 10.54 82 ASN A C 1
ATOM 602 O O . ASN A 1 154 ? 11.204 6.434 2.630 1.00 10.52 82 ASN A O 1
ATOM 607 N N . MET A 1 155 ? 9.038 7.026 2.260 1.00 9.80 83 MET A N 1
ATOM 608 C CA . MET A 1 155 ? 8.455 6.218 3.317 1.00 9.99 83 MET A CA 1
ATOM 609 C C . MET A 1 155 ? 8.787 4.726 3.183 1.00 10.21 83 MET A C 1
ATOM 610 O O . MET A 1 155 ? 9.001 4.035 4.196 1.00 10.29 83 MET A O 1
ATOM 615 N N . TYR A 1 156 ? 8.825 4.238 1.941 1.00 9.75 84 TYR A N 1
ATOM 616 C CA . TYR A 1 156 ? 9.074 2.823 1.638 1.00 9.53 84 TYR A CA 1
ATOM 617 C C . TYR A 1 156 ? 10.490 2.347 2.003 1.00 9.92 84 TYR A C 1
ATOM 618 O O . TYR A 1 156 ? 10.653 1.275 2.606 1.00 10.27 84 TYR A O 1
ATOM 627 N N . TRP A 1 157 ? 11.509 3.113 1.614 1.00 9.41 85 TRP A N 1
ATOM 628 C CA . TRP A 1 157 ? 12.864 2.695 1.890 1.00 9.43 85 TRP A CA 1
ATOM 629 C C . TRP A 1 157 ? 13.083 2.715 3.388 1.00 10.04 85 TRP A C 1
ATOM 630 O O . TRP A 1 157 ? 13.798 1.871 3.934 1.00 10.74 85 TRP A O 1
ATOM 641 N N . LEU A 1 158 ? 12.454 3.689 4.037 1.00 10.35 86 LEU A N 1
ATOM 642 C CA . LEU A 1 158 ? 12.518 3.878 5.476 1.00 10.45 86 LEU A CA 1
ATOM 643 C C . LEU A 1 158 ? 11.758 2.803 6.228 1.00 11.14 86 LEU A C 1
ATOM 644 O O . LEU A 1 158 ? 11.968 2.624 7.423 1.00 11.33 86 LEU A O 1
ATOM 649 N N . SER A 1 159 ? 10.869 2.104 5.524 1.00 11.67 87 SER A N 1
ATOM 650 C CA . SER A 1 159 ? 10.021 1.071 6.117 1.00 12.13 87 SER A CA 1
ATOM 651 C C . SER A 1 159 ? 10.661 -0.316 6.184 1.00 12.36 87 SER A C 1
ATOM 652 O O . SER A 1 159 ? 10.071 -1.258 6.750 1.00 12.62 87 SER A O 1
ATOM 655 N N . MET A 1 160 ? 11.844 -0.452 5.598 1.00 12.17 88 MET A N 1
ATOM 656 C CA . MET A 1 160 ? 12.526 -1.739 5.556 1.00 12.48 88 MET A CA 1
ATOM 657 C C . MET A 1 160 ? 13.847 -1.653 6.311 1.00 13.56 88 MET A C 1
ATOM 658 O O . MET A 1 160 ? 14.529 -0.613 6.275 1.00 14.05 88 MET A O 1
ATOM 663 N N . VAL A 1 161 ? 14.185 -2.727 7.015 1.00 14.17 89 VAL A N 1
ATOM 664 C CA . VAL A 1 161 ? 15.477 -2.831 7.681 1.00 15.95 89 VAL A CA 1
ATOM 665 C C . VAL A 1 161 ? 16.479 -3.563 6.768 1.00 16.13 89 VAL A C 1
ATOM 666 O O . VAL A 1 161 ? 16.211 -4.688 6.319 1.00 15.52 89 VAL A O 1
ATOM 670 N N . PRO A 1 162 ? 17.656 -2.950 6.514 1.00 16.94 90 PRO A N 1
ATOM 671 C CA . PRO A 1 162 ? 18.616 -3.680 5.680 1.00 17.65 90 PRO A CA 1
ATOM 672 C C . PRO A 1 162 ? 19.112 -4.912 6.442 1.00 18.54 90 PRO A C 1
ATOM 673 O O . PRO A 1 162 ? 18.660 -5.190 7.559 1.00 19.48 90 PRO A O 1
ATOM 677 N N . THR A 1 163 ? 20.000 -5.670 5.836 1.00 19.37 91 THR A N 1
ATOM 678 C CA . THR A 1 163 ? 20.756 -6.672 6.573 1.00 20.26 91 THR A CA 1
ATOM 679 C C . THR A 1 163 ? 21.701 -5.921 7.542 1.00 20.59 91 THR A C 1
ATOM 680 O O . THR A 1 163 ? 22.446 -5.025 7.119 1.00 20.62 91 THR A O 1
ATOM 684 N N . SER A 1 164 ? 21.668 -6.276 8.828 1.00 20.80 92 SER A N 1
ATOM 685 C CA . SER A 1 164 ? 22.589 -5.667 9.811 1.00 21.42 92 SER A CA 1
ATOM 686 C C . SER A 1 164 ? 22.127 -4.273 10.279 1.00 21.21 92 SER A C 1
ATOM 687 O O . SER A 1 164 ? 22.869 -3.529 10.947 1.00 20.97 92 SER A O 1
ATOM 690 N N . GLY A 1 165 ? 20.899 -3.919 9.908 1.00 21.41 93 GLY A N 1
ATOM 691 C CA . GLY A 1 165 ? 20.232 -2.766 10.485 1.00 20.96 93 GLY A CA 1
ATOM 692 C C . GLY A 1 165 ? 19.562 -3.278 11.736 1.00 20.97 93 GLY A C 1
ATOM 693 O O . GLY A 1 165 ? 19.815 -4.398 12.179 1.00 20.67 93 GLY A O 1
ATOM 694 N N . SER A 1 166 ? 18.700 -2.447 12.295 1.00 21.49 94 SER A N 1
ATOM 695 C CA . SER A 1 166 ? 17.948 -2.752 13.501 1.00 21.85 94 SER A CA 1
ATOM 696 C C . SER A 1 166 ? 16.559 -2.188 13.280 1.00 22.05 94 SER A C 1
ATOM 697 O O . SER A 1 166 ? 16.367 -1.352 12.395 1.00 21.81 94 SER A O 1
ATOM 700 N N . GLY A 1 167 ? 15.597 -2.634 14.069 1.00 22.26 95 GLY A N 1
ATOM 701 C CA . GLY A 1 167 ? 14.242 -2.188 13.867 1.00 23.45 95 GLY A CA 1
ATOM 702 C C . GLY A 1 167 ? 13.279 -3.320 13.571 1.00 24.35 95 GLY A C 1
ATOM 703 O O . GLY A 1 167 ? 12.088 -3.083 13.359 1.00 24.32 95 GLY A O 1
ATOM 704 N N . ARG A 1 168 ? 13.779 -4.553 13.557 1.00 24.88 96 ARG A N 1
ATOM 705 C CA . ARG A 1 168 ? 12.917 -5.696 13.307 1.00 25.72 96 ARG A CA 1
ATOM 706 C C . ARG A 1 168 ? 12.014 -6.037 14.517 1.00 25.74 96 ARG A C 1
ATOM 707 O O . ARG A 1 168 ? 10.945 -6.597 14.341 1.00 25.47 96 ARG A O 1
ATOM 715 N N . HIS A 1 169 ? 12.432 -5.673 15.733 1.00 26.48 97 HIS A N 1
ATOM 716 C CA . HIS A 1 169 ? 11.660 -5.949 16.965 1.00 27.11 97 HIS A CA 1
ATOM 717 C C . HIS A 1 169 ? 10.518 -4.916 17.204 1.00 26.43 97 HIS A C 1
ATOM 718 O O . HIS A 1 169 ? 10.702 -3.724 16.941 1.00 26.81 97 HIS A O 1
ATOM 725 N N . VAL A 1 170 ? 9.346 -5.347 17.692 1.00 25.25 98 VAL A N 1
ATOM 726 C CA . VAL A 1 170 ? 8.200 -4.414 17.850 1.00 23.96 98 VAL A CA 1
ATOM 727 C C . VAL A 1 170 ? 8.244 -3.644 19.181 1.00 23.37 98 VAL A C 1
ATOM 728 O O . VAL A 1 170 ? 8.083 -4.246 20.227 1.00 24.13 98 VAL A O 1
ATOM 732 N N . PRO A 1 171 ? 8.447 -2.313 19.154 1.00 22.38 99 PRO A N 1
ATOM 733 C CA . PRO A 1 171 ? 8.457 -1.575 20.417 1.00 21.79 99 PRO A CA 1
ATOM 734 C C . PRO A 1 171 ? 7.154 -1.861 21.169 1.00 21.97 99 PRO A C 1
ATOM 735 O O . PRO A 1 171 ? 6.111 -1.969 20.518 1.00 21.90 99 PRO A O 1
ATOM 739 N N . PRO A 1 172 ? 7.209 -2.015 22.521 1.00 21.84 100 PRO A N 1
ATOM 740 C CA . PRO A 1 172 ? 6.014 -2.356 23.325 1.00 21.14 100 PRO A CA 1
ATOM 741 C C . PRO A 1 172 ? 4.826 -1.447 23.052 1.00 20.55 100 PRO A C 1
ATOM 742 O O . PRO A 1 172 ? 3.685 -1.932 22.977 1.00 21.15 100 PRO A O 1
ATOM 746 N N . ARG A 1 173 ? 5.092 -0.157 22.882 1.00 19.28 101 ARG A N 1
ATOM 747 C CA . ARG A 1 173 ? 4.045 0.822 22.624 1.00 18.52 101 ARG A CA 1
ATOM 748 C C . ARG A 1 173 ? 3.220 0.426 21.410 1.00 18.59 101 ARG A C 1
ATOM 749 O O . ARG A 1 173 ? 2.000 0.262 21.504 1.00 18.61 101 ARG A O 1
ATOM 757 N N . LEU A 1 174 ? 3.892 0.270 20.270 1.00 18.09 102 LEU A N 1
ATOM 758 C CA . LEU A 1 174 ? 3.218 -0.170 19.064 1.00 17.36 102 LEU A CA 1
ATOM 759 C C . LEU A 1 174 ? 2.624 -1.573 19.230 1.00 17.71 102 LEU A C 1
ATOM 760 O O . LEU A 1 174 ? 1.465 -1.808 18.822 1.00 17.85 102 LEU A O 1
ATOM 765 N N . LEU A 1 175 ? 3.379 -2.483 19.846 1.00 17.02 103 LEU A N 1
ATOM 766 C CA . LEU A 1 175 ? 2.888 -3.842 20.053 1.00 17.11 103 LEU A CA 1
ATOM 767 C C . LEU A 1 175 ? 1.568 -3.856 20.814 1.00 17.19 103 LEU A C 1
ATOM 768 O O . LEU A 1 175 ? 0.639 -4.566 20.424 1.00 17.18 103 LEU A O 1
ATOM 773 N N . LYS A 1 176 ? 1.461 -3.078 21.883 1.00 17.13 104 LYS A N 1
ATOM 774 C CA . LYS A 1 176 ? 0.200 -3.105 22.607 1.00 18.08 104 LYS A CA 1
ATOM 775 C C . LYS A 1 176 ? -0.933 -2.669 21.678 1.00 17.31 104 LYS A C 1
ATOM 776 O O . LYS A 1 176 ? -2.016 -3.281 21.671 1.00 17.49 104 LYS A O 1
ATOM 782 N N . LEU A 1 177 ? -0.667 -1.653 20.862 1.00 16.18 105 LEU A N 1
ATOM 783 C CA . LEU A 1 177 ? -1.696 -1.143 19.972 1.00 15.36 105 LEU A CA 1
ATOM 784 C C . LEU A 1 177 ? -2.102 -2.169 18.915 1.00 14.84 105 LEU A C 1
ATOM 785 O O . LEU A 1 177 ? -3.269 -2.291 18.614 1.00 14.73 105 LEU A O 1
ATOM 790 N N . ILE A 1 178 ? -1.153 -2.926 18.378 1.00 14.88 106 ILE A N 1
ATOM 791 C CA . ILE A 1 178 ? -1.496 -3.881 17.333 1.00 14.91 106 ILE A CA 1
ATOM 792 C C . ILE A 1 178 ? -2.298 -5.059 17.920 1.00 15.02 106 ILE A C 1
ATOM 793 O O . ILE A 1 178 ? -3.197 -5.610 17.263 1.00 14.82 106 ILE A O 1
ATOM 798 N N . ARG A 1 179 ? -1.969 -5.441 19.153 1.00 15.16 107 ARG A N 1
ATOM 799 C CA . ARG A 1 179 ? -2.685 -6.512 19.857 1.00 15.13 107 ARG A CA 1
ATOM 800 C C . ARG A 1 179 ? -4.105 -6.081 20.164 1.00 15.30 107 ARG A C 1
ATOM 801 O O . ARG A 1 179 ? -5.031 -6.868 20.010 1.00 15.88 107 ARG A O 1
ATOM 809 N N . ALA A 1 180 ? -4.277 -4.821 20.554 1.00 14.99 108 ALA A N 1
ATOM 810 C CA . ALA A 1 180 ? -5.602 -4.268 20.751 1.00 15.47 108 ALA A CA 1
ATOM 811 C C . ALA A 1 180 ? -6.464 -4.304 19.469 1.00 16.19 108 ALA A C 1
ATOM 812 O O . ALA A 1 180 ? -7.676 -4.532 19.558 1.00 16.30 108 ALA A O 1
ATOM 814 N N . ARG A 1 181 ? -5.863 -4.099 18.290 1.00 16.62 109 ARG A N 1
ATOM 815 C CA . ARG A 1 181 ? -6.649 -4.072 17.048 1.00 17.46 109 ARG A CA 1
ATOM 816 C C . ARG A 1 181 ? -6.932 -5.441 16.486 1.00 17.08 109 ARG A C 1
ATOM 817 O O . ARG A 1 181 ? -8.057 -5.760 16.173 1.00 16.22 109 ARG A O 1
ATOM 825 N N . TRP A 1 182 ? -5.885 -6.243 16.353 1.00 17.91 110 TRP A N 1
ATOM 826 C CA . TRP A 1 182 ? -5.975 -7.490 15.611 1.00 18.55 110 TRP A CA 1
ATOM 827 C C . TRP A 1 182 ? -5.755 -8.713 16.487 1.00 18.88 110 TRP A C 1
ATOM 828 O O . TRP A 1 182 ? -5.889 -9.835 15.999 1.00 19.67 110 TRP A O 1
ATOM 839 N N . GLY A 1 183 ? -5.409 -8.509 17.761 1.00 18.92 111 GLY A N 1
ATOM 840 C CA . GLY A 1 183 ? -5.154 -9.633 18.681 1.00 19.54 111 GLY A CA 1
ATOM 841 C C . GLY A 1 183 ? -3.669 -9.921 18.854 1.00 19.90 111 GLY A C 1
ATOM 842 O O . GLY A 1 183 ? -3.113 -9.780 19.947 1.00 19.60 111 GLY A O 1
ATOM 843 N N . ASN A 1 184 ? -3.030 -10.339 17.767 1.00 20.25 112 ASN A N 1
ATOM 844 C CA . ASN A 1 184 ? -1.583 -10.556 17.732 1.00 20.50 112 ASN A CA 1
ATOM 845 C C . ASN A 1 184 ? -1.059 -10.246 16.340 1.00 20.44 112 ASN A C 1
ATOM 846 O O . ASN A 1 184 ? -1.850 -10.079 15.395 1.00 20.32 112 ASN A O 1
ATOM 851 N N . VAL A 1 185 ? 0.263 -10.178 16.208 1.00 20.57 113 VAL A N 1
ATOM 852 C CA . VAL A 1 185 ? 0.890 -9.868 14.917 1.00 21.13 113 VAL A CA 1
ATOM 853 C C . VAL A 1 185 ? 0.541 -10.856 13.791 1.00 21.23 113 VAL A C 1
ATOM 854 O O . VAL A 1 185 ? 0.545 -10.488 12.624 1.00 21.31 113 VAL A O 1
ATOM 858 N N . ASP A 1 186 ? 0.232 -12.102 14.135 1.00 21.38 114 ASP A N 1
ATOM 859 C CA . ASP A 1 186 ? -0.038 -13.090 13.110 1.00 21.79 114 ASP A CA 1
ATOM 860 C C . ASP A 1 186 ? -1.310 -12.695 12.413 1.00 21.08 114 ASP A C 1
ATOM 861 O O . ASP A 1 186 ? -1.382 -12.710 11.194 1.00 20.48 114 ASP A O 1
ATOM 866 N N . GLU A 1 187 ? -2.305 -12.302 13.200 1.00 20.88 115 GLU A N 1
ATOM 867 C CA . GLU A 1 187 ? -3.568 -11.850 12.633 1.00 20.49 115 GLU A CA 1
ATOM 868 C C . GLU A 1 187 ? -3.379 -10.597 11.790 1.00 19.50 115 GLU A C 1
ATOM 869 O O . GLU A 1 187 ? -4.022 -10.457 10.754 1.00 19.90 115 GLU A O 1
ATOM 875 N N . MET A 1 188 ? -2.494 -9.703 12.232 1.00 18.18 116 MET A N 1
ATOM 876 C CA . MET A 1 188 ? -2.249 -8.465 11.524 1.00 16.83 116 MET A CA 1
ATOM 877 C C . MET A 1 188 ? -1.670 -8.766 10.137 1.00 16.97 116 MET A C 1
ATOM 878 O O . MET A 1 188 ? -2.211 -8.330 9.118 1.00 16.12 116 MET A O 1
ATOM 883 N N . LYS A 1 189 ? -0.593 -9.538 10.100 1.00 17.07 117 LYS A N 1
ATOM 884 C CA . LYS A 1 189 ? -0.028 -9.963 8.830 1.00 18.21 117 LYS A CA 1
ATOM 885 C C . LYS A 1 189 ? -1.121 -10.470 7.878 1.00 18.75 117 LYS A C 1
ATOM 886 O O . LYS A 1 189 ? -1.158 -10.082 6.712 1.00 19.20 117 LYS A O 1
ATOM 892 N N . GLU A 1 190 ? -2.015 -11.314 8.389 1.00 19.32 118 GLU A N 1
ATOM 893 C CA . GLU A 1 190 ? -3.020 -11.973 7.569 1.00 19.87 118 GLU A CA 1
ATOM 894 C C . GLU A 1 190 ? -4.024 -11.000 6.930 1.00 19.26 118 GLU A C 1
ATOM 895 O O . GLU A 1 190 ? -4.429 -11.199 5.783 1.00 19.42 118 GLU A O 1
ATOM 901 N N . ASN A 1 191 ? -4.393 -9.938 7.649 1.00 18.55 119 ASN A N 1
ATOM 902 C CA . ASN A 1 191 ? -5.251 -8.883 7.086 1.00 17.73 119 ASN A CA 1
ATOM 903 C C . ASN A 1 191 ? -4.510 -8.054 6.043 1.00 16.93 119 ASN A C 1
ATOM 904 O O . ASN A 1 191 ? -5.103 -7.598 5.059 1.00 17.12 119 ASN A O 1
ATOM 909 N N . PHE A 1 192 ? -3.217 -7.841 6.298 1.00 15.80 120 PHE A N 1
ATOM 910 C CA . PHE A 1 192 ? -2.315 -7.118 5.423 1.00 14.07 120 PHE A CA 1
ATOM 911 C C . PHE A 1 192 ? -2.135 -7.844 4.096 1.00 13.76 120 PHE A C 1
ATOM 912 O O . PHE A 1 192 ? -2.075 -7.202 3.035 1.00 12.57 120 PHE A O 1
ATOM 920 N N . MET A 1 193 ? -2.030 -9.178 4.168 1.00 13.59 121 MET A N 1
ATOM 921 C CA . MET A 1 193 ? -1.841 -10.015 2.974 1.00 13.75 121 MET A CA 1
ATOM 922 C C . MET A 1 193 ? -3.113 -10.002 2.143 1.00 13.98 121 MET A C 1
ATOM 923 O O . MET A 1 193 ? -3.079 -9.809 0.934 1.00 14.66 121 MET A O 1
ATOM 928 N N . ARG A 1 194 ? -4.242 -10.181 2.814 1.00 13.96 122 ARG A N 1
ATOM 929 C CA . ARG A 1 194 ? -5.547 -10.039 2.208 1.00 14.06 122 ARG A CA 1
ATOM 930 C C . ARG A 1 194 ? -5.718 -8.679 1.452 1.00 13.89 122 ARG A C 1
ATOM 931 O O . ARG A 1 194 ? -5.959 -8.650 0.229 1.00 13.90 122 ARG A O 1
ATOM 939 N N . LYS A 1 195 ? -5.590 -7.569 2.177 1.00 12.73 123 LYS A N 1
ATOM 940 C CA . LYS A 1 195 ? -5.697 -6.251 1.580 1.00 12.47 123 LYS A CA 1
ATOM 941 C C . LYS A 1 195 ? -4.590 -5.962 0.533 1.00 12.53 123 LYS A C 1
ATOM 942 O O . LYS A 1 195 ? -4.825 -5.227 -0.417 1.00 12.18 123 LYS A O 1
ATOM 948 N N . ALA A 1 196 ? -3.400 -6.541 0.688 1.00 12.17 124 ALA A N 1
ATOM 949 C CA . ALA A 1 196 ? -2.294 -6.112 -0.150 1.00 11.86 124 ALA A CA 1
ATOM 950 C C . ALA A 1 196 ? -2.251 -6.847 -1.460 1.00 11.59 124 ALA A C 1
ATOM 951 O O . ALA A 1 196 ? -1.691 -6.353 -2.436 1.00 11.57 124 ALA A O 1
ATOM 953 N N . THR A 1 197 ? -2.852 -8.028 -1.487 1.00 11.65 125 THR A N 1
ATOM 954 C CA . THR A 1 197 ? -2.932 -8.823 -2.721 1.00 11.70 125 THR A CA 1
ATOM 955 C C . THR A 1 197 ? -4.123 -8.384 -3.594 1.00 11.20 125 THR A C 1
ATOM 956 O O . THR A 1 197 ? -4.035 -8.415 -4.828 1.00 11.67 125 THR A O 1
ATOM 960 N N . ALA A 1 198 ? -5.205 -7.959 -2.942 1.00 9.96 126 ALA A N 1
ATOM 961 C CA . ALA A 1 198 ? -6.426 -7.543 -3.599 1.00 9.22 126 ALA A CA 1
ATOM 962 C C . ALA A 1 198 ? -6.329 -6.164 -4.216 1.00 9.13 126 ALA A C 1
ATOM 963 O O . ALA A 1 198 ? -7.108 -5.846 -5.126 1.00 8.57 126 ALA A O 1
ATOM 965 N N . LEU A 1 199 ? -5.396 -5.335 -3.739 1.00 8.54 127 LEU A N 1
ATOM 966 C CA . LEU A 1 199 ? -5.302 -3.983 -4.285 1.00 8.36 127 LEU A CA 1
ATOM 967 C C . LEU A 1 199 ? -5.153 -4.060 -5.812 1.00 8.58 127 LEU A C 1
ATOM 968 O O . LEU A 1 199 ? -4.183 -4.627 -6.335 1.00 8.48 127 LEU A O 1
ATOM 973 N N . PHE A 1 200 ? -6.133 -3.511 -6.519 1.00 8.25 128 PHE A N 1
ATOM 974 C CA . PHE A 1 200 ? -6.151 -3.639 -7.961 1.00 7.83 128 PHE A CA 1
ATOM 975 C C . PHE A 1 200 ? -5.487 -2.457 -8.606 1.00 7.84 128 PHE A C 1
ATOM 976 O O . PHE A 1 200 ? -5.892 -1.312 -8.385 1.00 8.00 128 PHE A O 1
ATOM 984 N N . GLY A 1 201 ? -4.489 -2.738 -9.432 1.00 7.76 129 GLY A N 1
ATOM 985 C CA . GLY A 1 201 ? -3.756 -1.688 -10.135 1.00 7.27 129 GLY A CA 1
ATOM 986 C C . GLY A 1 201 ? -2.452 -1.293 -9.456 1.00 7.11 129 GLY A C 1
ATOM 987 O O . GLY A 1 201 ? -1.835 -2.092 -8.728 1.00 6.84 129 GLY A O 1
ATOM 988 N N . SER A 1 202 ? -2.027 -0.060 -9.718 1.00 6.73 130 SER A N 1
ATOM 989 C CA . SER A 1 202 ? -0.839 0.509 -9.089 1.00 6.28 130 SER A CA 1
ATOM 990 C C . SER A 1 202 ? -1.255 1.217 -7.809 1.00 6.32 130 SER A C 1
ATOM 991 O O . SER A 1 202 ? -2.144 2.091 -7.832 1.00 6.79 130 SER A O 1
ATOM 994 N N . GLY A 1 203 ? -0.635 0.839 -6.694 1.00 5.81 131 GLY A N 1
ATOM 995 C CA . GLY A 1 203 ? -0.975 1.440 -5.406 1.00 5.05 131 GLY A CA 1
ATOM 996 C C . GLY A 1 203 ? 0.007 1.172 -4.299 1.00 4.39 131 GLY A C 1
ATOM 997 O O . GLY A 1 203 ? 1.114 0.707 -4.554 1.00 5.21 131 GLY A O 1
ATOM 998 N N . TRP A 1 204 ? -0.419 1.466 -3.072 1.00 3.78 132 TRP A N 1
ATOM 999 C CA . TRP A 1 204 ? 0.405 1.401 -1.857 1.00 3.49 132 TRP A CA 1
ATOM 1000 C C . TRP A 1 204 ? -0.443 0.884 -0.694 1.00 3.77 132 TRP A C 1
ATOM 1001 O O . TRP A 1 204 ? -1.641 1.173 -0.621 1.00 3.39 132 TRP A O 1
ATOM 1012 N N . ILE A 1 205 ? 0.189 0.158 0.227 1.00 3.72 133 ILE A N 1
ATOM 1013 C CA . ILE A 1 205 ? -0.476 -0.327 1.439 1.00 3.56 133 ILE A CA 1
ATOM 1014 C C . ILE A 1 205 ? 0.154 0.376 2.625 1.00 3.61 133 ILE A C 1
ATOM 1015 O O . ILE A 1 205 ? 1.372 0.456 2.717 1.00 3.07 133 ILE A O 1
ATOM 1020 N N . TRP A 1 206 ? -0.672 0.937 3.499 1.00 4.42 134 TRP A N 1
ATOM 1021 C CA . TRP A 1 206 ? -0.130 1.710 4.635 1.00 6.26 134 TRP A CA 1
ATOM 1022 C C . TRP A 1 206 ? -0.645 1.185 5.949 1.00 6.21 134 TRP A C 1
ATOM 1023 O O . TRP A 1 206 ? -1.840 0.912 6.076 1.00 6.10 134 TRP A O 1
ATOM 1034 N N . LEU A 1 207 ? 0.246 1.028 6.920 1.00 6.55 135 LEU A N 1
ATOM 1035 C CA . LEU A 1 207 ? -0.210 0.914 8.289 1.00 7.63 135 LEU A CA 1
ATOM 1036 C C . LEU A 1 207 ? -0.404 2.363 8.672 1.00 8.32 135 LEU A C 1
ATOM 1037 O O . LEU A 1 207 ? 0.519 3.166 8.497 1.00 8.37 135 LEU A O 1
ATOM 1042 N N . VAL A 1 208 ? -1.608 2.713 9.118 1.00 9.21 136 VAL A N 1
ATOM 1043 C CA . VAL A 1 208 ? -1.871 4.061 9.642 1.00 10.20 136 VAL A CA 1
ATOM 1044 C C . VAL A 1 208 ? -2.385 4.061 11.070 1.00 11.02 136 VAL A C 1
ATOM 1045 O O . VAL A 1 208 ? -2.917 3.066 11.563 1.00 10.26 136 VAL A O 1
ATOM 1049 N N . TRP A 1 209 ? -2.174 5.189 11.739 1.00 12.71 137 TRP A N 1
ATOM 1050 C CA . TRP A 1 209 ? -2.802 5.429 13.028 1.00 13.70 137 TRP A CA 1
ATOM 1051 C C . TRP A 1 209 ? -3.919 6.404 12.754 1.00 14.09 137 TRP A C 1
ATOM 1052 O O . TRP A 1 209 ? -3.680 7.523 12.353 1.00 13.58 137 TRP A O 1
ATOM 1063 N N . ASP A 1 210 ? -5.144 5.937 12.947 1.00 15.86 138 ASP A N 1
ATOM 1064 C CA . ASP A 1 210 ? -6.333 6.733 12.748 1.00 17.59 138 ASP A CA 1
ATOM 1065 C C . ASP A 1 210 ? -6.584 7.638 13.954 1.00 18.21 138 ASP A C 1
ATOM 1066 O O . ASP A 1 210 ? -6.996 7.176 15.008 1.00 18.51 138 ASP A O 1
ATOM 1071 N N . THR A 1 211 ? -6.330 8.931 13.794 1.00 19.33 139 THR A N 1
ATOM 1072 C CA . THR A 1 211 ? -6.442 9.868 14.917 1.00 20.56 139 THR A CA 1
ATOM 1073 C C . THR A 1 211 ? -7.896 10.093 15.339 1.00 21.27 139 THR A C 1
ATOM 1074 O O . THR A 1 211 ? -8.188 10.185 16.533 1.00 21.69 139 THR A O 1
ATOM 1078 N N . ARG A 1 212 ? -8.798 10.182 14.362 1.00 22.10 140 ARG A N 1
ATOM 1079 C CA . ARG A 1 212 ? -10.229 10.302 14.646 1.00 23.02 140 ARG A CA 1
ATOM 1080 C C . ARG A 1 212 ? -10.725 9.164 15.537 1.00 22.76 140 ARG A C 1
ATOM 1081 O O . ARG A 1 212 ? -11.618 9.362 16.372 1.00 22.38 140 ARG A O 1
ATOM 1089 N N . GLU A 1 213 ? -10.139 7.974 15.372 1.00 22.52 141 GLU A N 1
ATOM 1090 C CA . GLU A 1 213 ? -10.670 6.794 16.058 1.00 22.10 141 GLU A CA 1
ATOM 1091 C C . GLU A 1 213 ? -9.743 6.187 17.090 1.00 21.64 141 GLU A C 1
ATOM 1092 O O . GLU A 1 213 ? -10.112 5.217 17.767 1.00 21.73 141 GLU A O 1
ATOM 1098 N N . ARG A 1 214 ? -8.556 6.775 17.220 1.00 20.68 142 ARG A N 1
ATOM 1099 C CA . ARG A 1 214 ? -7.535 6.302 18.145 1.00 19.96 142 ARG A CA 1
ATOM 1100 C C . ARG A 1 214 ? -7.302 4.805 18.005 1.00 18.35 142 ARG A C 1
ATOM 1101 O O . ARG A 1 214 ? -7.566 4.041 18.938 1.00 18.68 142 ARG A O 1
ATOM 1109 N N . ARG A 1 215 ? -6.814 4.387 16.845 1.00 16.06 143 ARG A N 1
ATOM 1110 C CA . ARG A 1 215 ? -6.525 2.983 16.592 1.00 14.25 143 ARG A CA 1
ATOM 1111 C C . ARG A 1 215 ? -5.748 2.824 15.305 1.00 13.18 143 ARG A C 1
ATOM 1112 O O . ARG A 1 215 ? -5.842 3.652 14.396 1.00 12.51 143 ARG A O 1
ATOM 1120 N N . LEU A 1 216 ? -4.985 1.741 15.239 1.00 12.42 144 LEU A N 1
ATOM 1121 C CA . LEU A 1 216 ? -4.256 1.359 14.035 1.00 11.17 144 LEU A CA 1
ATOM 1122 C C . LEU A 1 216 ? -5.206 0.850 12.960 1.00 11.17 144 LEU A C 1
ATOM 1123 O O . LEU A 1 216 ? -6.306 0.387 13.261 1.00 11.08 144 LEU A O 1
ATOM 1128 N N . ASP A 1 217 ? -4.768 0.943 11.708 1.00 10.82 145 ASP A N 1
ATOM 1129 C CA . ASP A 1 217 ? -5.518 0.431 10.580 1.00 10.67 145 ASP A CA 1
ATOM 1130 C C . ASP A 1 217 ? -4.608 0.217 9.367 1.00 11.13 145 ASP A C 1
ATOM 1131 O O . ASP A 1 217 ? -3.460 0.714 9.319 1.00 11.24 145 ASP A O 1
ATOM 1136 N N . LEU A 1 218 ? -5.099 -0.574 8.415 1.00 11.08 146 LEU A N 1
ATOM 1137 C CA . LEU A 1 218 ? -4.362 -0.876 7.188 1.00 11.18 146 LEU A CA 1
ATOM 1138 C C . LEU A 1 218 ? -5.153 -0.257 6.069 1.00 11.33 146 LEU A C 1
ATOM 1139 O O . LEU A 1 218 ? -6.359 -0.465 5.994 1.00 11.95 146 LEU A O 1
ATOM 1144 N N . VAL A 1 219 ? -4.491 0.542 5.236 1.00 11.50 147 VAL A N 1
ATOM 1145 C CA . VAL A 1 219 ? -5.160 1.272 4.162 1.00 11.56 147 VAL A CA 1
ATOM 1146 C C . VAL A 1 219 ? -4.447 1.107 2.817 1.00 10.55 147 VAL A C 1
ATOM 1147 O O . VAL A 1 219 ? -3.213 1.064 2.743 1.00 9.81 147 VAL A O 1
ATOM 1151 N N . GLY A 1 220 ? -5.247 0.999 1.761 1.00 9.90 148 GLY A N 1
ATOM 1152 C CA . GLY A 1 220 ? -4.731 0.964 0.408 1.00 8.86 148 GLY A CA 1
ATOM 1153 C C . GLY A 1 220 ? -4.968 2.315 -0.243 1.00 8.34 148 GLY A C 1
ATOM 1154 O O . GLY A 1 220 ? -6.005 2.928 -0.012 1.00 8.26 148 GLY A O 1
ATOM 1155 N N . THR A 1 221 ? -3.999 2.792 -1.023 1.00 7.36 149 THR A N 1
ATOM 1156 C CA . THR A 1 221 ? -4.161 4.008 -1.825 1.00 6.61 149 THR A CA 1
ATOM 1157 C C . THR A 1 221 ? -3.706 3.726 -3.243 1.00 7.14 149 THR A C 1
ATOM 1158 O O . THR A 1 221 ? -2.831 2.897 -3.462 1.00 6.20 149 THR A O 1
ATOM 1162 N N . LYS A 1 222 ? -4.305 4.416 -4.207 1.00 8.37 150 LYS A N 1
ATOM 1163 C CA . LYS A 1 222 ? -3.950 4.192 -5.596 1.00 9.89 150 LYS A CA 1
ATOM 1164 C C . LYS A 1 222 ? -2.935 5.173 -6.165 1.00 9.46 150 LYS A C 1
ATOM 1165 O O . LYS A 1 222 ? -2.855 6.342 -5.767 1.00 9.57 150 LYS A O 1
ATOM 1171 N N . ASP A 1 223 ? -2.137 4.655 -7.086 1.00 9.60 151 ASP A N 1
ATOM 1172 C CA . ASP A 1 223 ? -1.181 5.433 -7.871 1.00 9.58 151 ASP A CA 1
ATOM 1173 C C . ASP A 1 223 ? -0.219 6.210 -7.000 1.00 9.44 151 ASP A C 1
ATOM 1174 O O . ASP A 1 223 ? 0.706 5.631 -6.441 1.00 9.85 151 ASP A O 1
ATOM 1179 N N . ALA A 1 224 ? -0.445 7.509 -6.864 1.00 9.32 152 ALA A N 1
ATOM 1180 C CA . ALA A 1 224 ? 0.478 8.350 -6.132 1.00 8.88 152 ALA A CA 1
ATOM 1181 C C . ALA A 1 224 ? -0.155 8.916 -4.865 1.00 9.29 152 ALA A C 1
ATOM 1182 O O . ALA A 1 224 ? 0.488 9.696 -4.146 1.00 8.98 152 ALA A O 1
ATOM 1184 N N . HIS A 1 225 ? -1.410 8.533 -4.595 1.00 9.81 153 HIS A N 1
ATOM 1185 C CA . HIS A 1 225 ? -2.103 8.947 -3.347 1.00 10.47 153 HIS A CA 1
ATOM 1186 C C . HIS A 1 225 ? -1.557 8.317 -2.049 1.00 10.32 153 HIS A C 1
ATOM 1187 O O . HIS A 1 225 ? -0.798 7.327 -2.089 1.00 10.65 153 HIS A O 1
ATOM 1194 N N . SER A 1 226 ? -1.940 8.895 -0.908 1.00 9.61 154 SER A N 1
ATOM 1195 C CA . SER A 1 226 ? -1.436 8.462 0.399 1.00 9.32 154 SER A CA 1
ATOM 1196 C C . SER A 1 226 ? -2.371 8.938 1.519 1.00 9.95 154 SER A C 1
ATOM 1197 O O . SER A 1 226 ? -3.273 9.726 1.267 1.00 10.08 154 SER A O 1
ATOM 1200 N N . PRO A 1 227 ? -2.210 8.402 2.747 1.00 10.60 155 PRO A N 1
ATOM 1201 C CA . PRO A 1 227 ? -2.812 9.015 3.935 1.00 10.98 155 PRO A CA 1
ATOM 1202 C C . PRO A 1 227 ? -2.527 10.519 4.055 1.00 11.73 155 PRO A C 1
ATOM 1203 O O . PRO A 1 227 ? -3.400 11.286 4.467 1.00 11.74 155 PRO A O 1
ATOM 1207 N N . LEU A 1 228 ? -1.327 10.934 3.671 1.00 12.44 156 LEU A N 1
ATOM 1208 C CA . LEU A 1 228 ? -0.944 12.343 3.714 1.00 13.59 156 LEU A CA 1
ATOM 1209 C C . LEU A 1 228 ? -1.759 13.168 2.712 1.00 14.90 156 LEU A C 1
ATOM 1210 O O . LEU A 1 228 ? -2.265 14.246 3.048 1.00 16.01 156 LEU A O 1
ATOM 1215 N N . SER A 1 229 ? -1.906 12.666 1.487 1.00 15.96 157 SER A N 1
ATOM 1216 C CA . SER A 1 229 ? -2.667 13.388 0.469 1.00 16.27 157 SER A CA 1
ATOM 1217 C C . SER A 1 229 ? -4.159 13.265 0.690 1.00 17.38 157 SER A C 1
ATOM 1218 O O . SER A 1 229 ? -4.915 14.109 0.179 1.00 17.34 157 SER A O 1
ATOM 1221 N N . GLU A 1 230 ? -4.595 12.220 1.412 1.00 18.40 158 GLU A N 1
ATOM 1222 C CA . GLU A 1 230 ? -6.029 12.083 1.715 1.00 20.21 158 GLU A CA 1
ATOM 1223 C C . GLU A 1 230 ? -6.348 12.948 2.895 1.00 20.94 158 GLU A C 1
ATOM 1224 O O . GLU A 1 230 ? -7.466 13.385 3.039 1.00 21.41 158 GLU A O 1
ATOM 1230 N N . ASP A 1 231 ? -5.345 13.197 3.734 1.00 22.36 159 ASP A N 1
ATOM 1231 C CA . ASP A 1 231 ? -5.412 14.263 4.727 1.00 23.58 159 ASP A CA 1
ATOM 1232 C C . ASP A 1 231 ? -6.713 14.169 5.517 1.00 23.54 159 ASP A C 1
ATOM 1233 O O . ASP A 1 231 ? -7.374 15.193 5.770 1.00 23.64 159 ASP A O 1
ATOM 1238 N N . ALA A 1 232 ? -7.078 12.938 5.879 1.00 23.04 160 ALA A N 1
ATOM 1239 C CA . ALA A 1 232 ? -8.339 12.663 6.558 1.00 22.64 160 ALA A CA 1
ATOM 1240 C C . ALA A 1 232 ? -8.151 12.246 8.023 1.00 22.39 160 ALA A C 1
ATOM 1241 O O . ALA A 1 232 ? -8.993 11.535 8.572 1.00 23.19 160 ALA A O 1
ATOM 1243 N N . GLY A 1 233 ? -7.054 12.667 8.649 1.00 21.49 161 GLY A N 1
ATOM 1244 C CA . GLY A 1 233 ? -6.755 12.243 10.012 1.00 20.40 161 GLY A CA 1
ATOM 1245 C C . GLY A 1 233 ? -5.923 10.975 10.185 1.00 19.78 161 GLY A C 1
ATOM 1246 O O . GLY A 1 233 ? -5.530 10.650 11.316 1.00 19.68 161 GLY A O 1
ATOM 1247 N N . LYS A 1 234 ? -5.638 10.257 9.092 1.00 18.59 162 LYS A N 1
ATOM 1248 C CA . LYS A 1 234 ? -4.834 9.018 9.176 1.00 17.49 162 LYS A CA 1
ATOM 1249 C C . LYS A 1 234 ? -3.309 9.253 9.008 1.00 16.58 162 LYS A C 1
ATOM 1250 O O . LYS A 1 234 ? -2.850 9.688 7.956 1.00 16.61 162 LYS A O 1
ATOM 1252 N N . ILE A 1 235 ? -2.541 8.992 10.067 1.00 15.30 163 ILE A N 1
ATOM 1253 C CA . ILE A 1 235 ? -1.088 9.216 10.085 1.00 14.11 163 ILE A CA 1
ATOM 1254 C C . ILE A 1 235 ? -0.312 7.989 9.583 1.00 13.16 163 ILE A C 1
ATOM 1255 O O . ILE A 1 235 ? -0.350 6.937 10.230 1.00 13.84 163 ILE A O 1
ATOM 1260 N N . PRO A 1 236 ? 0.382 8.104 8.423 1.00 12.37 164 PRO A N 1
ATOM 1261 C CA . PRO A 1 236 ? 1.222 7.023 7.845 1.00 11.14 164 PRO A CA 1
ATOM 1262 C C . PRO A 1 236 ? 2.329 6.518 8.776 1.00 10.61 164 PRO A C 1
ATOM 1263 O O . PRO A 1 236 ? 3.108 7.332 9.289 1.00 11.54 164 PRO A O 1
ATOM 1267 N N . LEU A 1 237 ? 2.417 5.202 8.987 1.00 9.01 165 LEU A N 1
ATOM 1268 C CA . LEU A 1 237 ? 3.475 4.643 9.819 1.00 7.72 165 LEU A CA 1
ATOM 1269 C C . LEU A 1 237 ? 4.511 3.846 9.034 1.00 7.93 165 LEU A C 1
ATOM 1270 O O . LEU A 1 237 ? 5.712 3.922 9.310 1.00 6.59 165 LEU A O 1
ATOM 1275 N N . PHE A 1 238 ? 4.038 3.064 8.067 1.00 8.78 166 PHE A N 1
ATOM 1276 C CA . PHE A 1 238 ? 4.914 2.359 7.135 1.00 9.16 166 PHE A CA 1
ATOM 1277 C C . PHE A 1 238 ? 4.231 2.210 5.779 1.00 9.18 166 PHE A C 1
ATOM 1278 O O . PHE A 1 238 ? 3.026 2.378 5.696 1.00 9.66 166 PHE A O 1
ATOM 1286 N N . THR A 1 239 ? 4.981 1.901 4.722 1.00 8.61 167 THR A N 1
ATOM 1287 C CA . THR A 1 239 ? 4.341 1.658 3.432 1.00 8.37 167 THR A CA 1
ATOM 1288 C C . THR A 1 239 ? 4.996 0.533 2.618 1.00 7.66 167 THR A C 1
ATOM 1289 O O . THR A 1 239 ? 6.216 0.373 2.601 1.00 7.51 167 THR A O 1
ATOM 1293 N N . CYS A 1 240 ? 4.166 -0.264 1.969 1.00 6.35 168 CYS A N 1
ATOM 1294 C CA . CYS A 1 240 ? 4.671 -1.276 1.093 1.00 5.84 168 CYS A CA 1
ATOM 1295 C C . CYS A 1 240 ? 4.277 -0.898 -0.325 1.00 5.94 168 CYS A C 1
ATOM 1296 O O . CYS A 1 240 ? 3.094 -0.755 -0.642 1.00 5.99 168 CYS A O 1
ATOM 1299 N N . ASP A 1 241 ? 5.265 -0.707 -1.177 1.00 5.69 169 ASP A N 1
ATOM 1300 C CA . ASP A 1 241 ? 4.977 -0.397 -2.572 1.00 5.56 169 ASP A CA 1
ATOM 1301 C C . ASP A 1 241 ? 4.333 -1.581 -3.274 1.00 4.48 169 ASP A C 1
ATOM 1302 O O . ASP A 1 241 ? 4.898 -2.657 -3.333 1.00 4.59 169 ASP A O 1
ATOM 1307 N N . VAL A 1 242 ? 3.170 -1.370 -3.847 1.00 4.29 170 VAL A N 1
ATOM 1308 C CA . VAL A 1 242 ? 2.521 -2.451 -4.561 1.00 5.15 170 VAL A CA 1
ATOM 1309 C C . VAL A 1 242 ? 2.493 -2.256 -6.108 1.00 5.60 170 VAL A C 1
ATOM 1310 O O . VAL A 1 242 ? 1.847 -3.023 -6.844 1.00 5.81 170 VAL A O 1
ATOM 1314 N N . TRP A 1 243 ? 3.183 -1.225 -6.593 1.00 5.87 171 TRP A N 1
ATOM 1315 C CA . TRP A 1 243 ? 3.375 -1.052 -8.032 1.00 6.12 171 TRP A CA 1
ATOM 1316 C C . TRP A 1 243 ? 4.169 -2.246 -8.510 1.00 6.42 171 TRP A C 1
ATOM 1317 O O . TRP A 1 243 ? 5.066 -2.716 -7.804 1.00 6.61 171 TRP A O 1
ATOM 1328 N N . GLU A 1 244 ? 3.843 -2.748 -9.696 1.00 6.51 172 GLU A N 1
ATOM 1329 C CA . GLU A 1 244 ? 4.524 -3.920 -10.216 1.00 6.51 172 GLU A CA 1
ATOM 1330 C C . GLU A 1 244 ? 6.029 -3.729 -10.298 1.00 6.70 172 GLU A C 1
ATOM 1331 O O . GLU A 1 244 ? 6.772 -4.690 -10.155 1.00 6.08 172 GLU A O 1
ATOM 1337 N N . HIS A 1 245 ? 6.493 -2.496 -10.518 1.00 7.45 173 HIS A N 1
ATOM 1338 C CA . HIS A 1 245 ? 7.946 -2.263 -10.568 1.00 7.54 173 HIS A CA 1
ATOM 1339 C C . HIS A 1 245 ? 8.651 -2.611 -9.243 1.00 7.76 173 HIS A C 1
ATOM 1340 O O . HIS A 1 245 ? 9.850 -2.919 -9.219 1.00 7.73 173 HIS A O 1
ATOM 1347 N N . ALA A 1 246 ? 7.907 -2.582 -8.137 1.00 7.81 174 ALA A N 1
ATOM 1348 C CA . ALA A 1 246 ? 8.511 -2.906 -6.856 1.00 7.76 174 ALA A CA 1
ATOM 1349 C C . ALA A 1 246 ? 8.936 -4.384 -6.746 1.00 8.34 174 ALA A C 1
ATOM 1350 O O . ALA A 1 246 ? 9.884 -4.686 -6.051 1.00 8.54 174 ALA A O 1
ATOM 1352 N N . TYR A 1 247 ? 8.271 -5.294 -7.460 1.00 9.07 175 TYR A N 1
ATOM 1353 C CA . TYR A 1 247 ? 8.551 -6.741 -7.312 1.00 9.65 175 TYR A CA 1
ATOM 1354 C C . TYR A 1 247 ? 8.721 -7.565 -8.580 1.00 9.74 175 TYR A C 1
ATOM 1355 O O . TYR A 1 247 ? 9.092 -8.737 -8.488 1.00 9.76 175 TYR A O 1
ATOM 1364 N N . TYR A 1 248 ? 8.439 -6.975 -9.737 1.00 10.06 176 TYR A N 1
ATOM 1365 C CA . TYR A 1 248 ? 8.266 -7.760 -10.967 1.00 10.63 176 TYR A CA 1
ATOM 1366 C C . TYR A 1 248 ? 9.524 -8.492 -11.453 1.00 10.98 176 TYR A C 1
ATOM 1367 O O . TYR A 1 248 ? 9.465 -9.649 -11.875 1.00 11.01 176 TYR A O 1
ATOM 1376 N N . LEU A 1 249 ? 10.653 -7.799 -11.409 1.00 10.85 177 LEU A N 1
ATOM 1377 C CA . LEU A 1 249 ? 11.925 -8.436 -11.655 1.00 10.98 177 LEU A CA 1
ATOM 1378 C C . LEU A 1 249 ? 12.113 -9.688 -10.787 1.00 11.18 177 LEU A C 1
ATOM 1379 O O . LEU A 1 249 ? 12.633 -10.698 -11.266 1.00 11.70 177 LEU A O 1
ATOM 1384 N N . ASP A 1 250 ? 11.671 -9.614 -9.527 1.00 10.91 178 ASP A N 1
ATOM 1385 C CA . ASP A 1 250 ? 11.964 -10.628 -8.518 1.00 10.53 178 ASP A CA 1
ATOM 1386 C C . ASP A 1 250 ? 10.904 -11.731 -8.411 1.00 10.95 178 ASP A C 1
ATOM 1387 O O . ASP A 1 250 ? 11.245 -12.902 -8.184 1.00 11.07 178 ASP A O 1
ATOM 1392 N N . TYR A 1 251 ? 9.628 -11.377 -8.566 1.00 11.10 179 TYR A N 1
ATOM 1393 C CA . TYR A 1 251 ? 8.543 -12.328 -8.315 1.00 11.66 179 TYR A CA 1
ATOM 1394 C C . TYR A 1 251 ? 7.519 -12.431 -9.463 1.00 11.81 179 TYR A C 1
ATOM 1395 O O . TYR A 1 251 ? 6.622 -13.268 -9.443 1.00 11.28 179 TYR A O 1
ATOM 1404 N N . GLN A 1 252 ? 7.676 -11.578 -10.465 1.00 12.42 180 GLN A N 1
ATOM 1405 C CA . GLN A 1 252 ? 6.726 -11.469 -11.573 1.00 12.99 180 GLN A CA 1
ATOM 1406 C C . GLN A 1 252 ? 5.291 -11.322 -11.064 1.00 13.36 180 GLN A C 1
ATOM 1407 O O . GLN A 1 252 ? 5.041 -10.481 -10.187 1.00 13.52 180 GLN A O 1
ATOM 1413 N N . HIS A 1 253 ? 4.357 -12.125 -11.584 1.00 13.72 181 HIS A N 1
ATOM 1414 C CA . HIS A 1 253 ? 2.925 -12.020 -11.218 1.00 13.82 181 HIS A CA 1
ATOM 1415 C C . HIS A 1 253 ? 2.650 -12.290 -9.749 1.00 13.43 181 HIS A C 1
ATOM 1416 O O . HIS A 1 253 ? 1.564 -11.971 -9.258 1.00 13.71 181 HIS A O 1
ATOM 1423 N N . ASP A 1 254 ? 3.622 -12.889 -9.062 1.00 13.04 182 ASP A N 1
ATOM 1424 C CA . ASP A 1 254 ? 3.406 -13.433 -7.723 1.00 13.17 182 ASP A CA 1
ATOM 1425 C C . ASP A 1 254 ? 3.585 -12.361 -6.648 1.00 12.65 182 ASP A C 1
ATOM 1426 O O . ASP A 1 254 ? 4.560 -12.374 -5.891 1.00 13.20 182 ASP A O 1
ATOM 1431 N N . ARG A 1 255 ? 2.631 -11.437 -6.588 1.00 11.59 183 ARG A N 1
ATOM 1432 C CA . ARG A 1 255 ? 2.662 -10.357 -5.604 1.00 11.13 183 ARG A CA 1
ATOM 1433 C C . ARG A 1 255 ? 2.623 -10.901 -4.153 1.00 11.17 183 ARG A C 1
ATOM 1434 O O . ARG A 1 255 ? 3.253 -10.348 -3.257 1.00 11.17 183 ARG A O 1
ATOM 1442 N N . ALA A 1 256 ? 1.879 -11.984 -3.935 1.00 11.18 184 ALA A N 1
ATOM 1443 C CA . ALA A 1 256 ? 1.731 -12.556 -2.597 1.00 11.06 184 ALA A CA 1
ATOM 1444 C C . ALA A 1 256 ? 3.055 -13.084 -2.071 1.00 10.74 184 ALA A C 1
ATOM 1445 O O . ALA A 1 256 ? 3.343 -12.957 -0.875 1.00 11.04 184 ALA A O 1
ATOM 1447 N N . ALA A 1 257 ? 3.854 -13.667 -2.960 1.00 10.28 185 ALA A N 1
ATOM 1448 C CA . ALA A 1 257 ? 5.189 -14.143 -2.577 1.00 10.07 185 ALA A CA 1
ATOM 1449 C C . ALA A 1 257 ? 6.033 -12.958 -2.116 1.00 9.61 185 ALA A C 1
ATOM 1450 O O . ALA A 1 257 ? 6.708 -13.018 -1.085 1.00 8.78 185 ALA A O 1
ATOM 1452 N N . TYR A 1 258 ? 5.976 -11.878 -2.887 1.00 9.68 186 TYR A N 1
ATOM 1453 C CA . TYR A 1 258 ? 6.702 -10.651 -2.550 1.00 10.38 186 TYR A CA 1
ATOM 1454 C C . TYR A 1 258 ? 6.291 -10.128 -1.188 1.00 10.14 186 TYR A C 1
ATOM 1455 O O . TYR A 1 258 ? 7.123 -9.937 -0.318 1.00 9.87 186 TYR A O 1
ATOM 1464 N N . LEU A 1 259 ? 4.991 -9.914 -1.040 1.00 10.74 187 LEU A N 1
ATOM 1465 C CA . LEU A 1 259 ? 4.345 -9.496 0.200 1.00 11.03 187 LEU A CA 1
ATOM 1466 C C . LEU A 1 259 ? 4.695 -10.341 1.486 1.00 11.54 187 LEU A C 1
ATOM 1467 O O . LEU A 1 259 ? 5.083 -9.753 2.518 1.00 11.48 187 LEU A O 1
ATOM 1472 N N . THR A 1 260 ? 4.588 -11.680 1.433 1.00 11.34 188 THR A N 1
ATOM 1473 C CA . THR A 1 260 ? 4.930 -12.540 2.608 1.00 12.05 188 THR A CA 1
ATOM 1474 C C . THR A 1 260 ? 6.342 -12.267 3.110 1.00 12.41 188 THR A C 1
ATOM 1475 O O . THR A 1 260 ? 6.628 -12.295 4.306 1.00 11.98 188 THR A O 1
ATOM 1479 N N . ARG A 1 261 ? 7.230 -12.011 2.164 1.00 12.99 189 ARG A N 1
ATOM 1480 C CA . ARG A 1 261 ? 8.625 -11.778 2.466 1.00 13.41 189 ARG A CA 1
ATOM 1481 C C . ARG A 1 261 ? 8.910 -10.335 2.833 1.00 13.17 189 ARG A C 1
ATOM 1482 O O . ARG A 1 261 ? 9.787 -10.063 3.658 1.00 13.93 189 ARG A O 1
ATOM 1490 N N . TRP A 1 262 ? 8.184 -9.401 2.229 1.00 12.52 190 TRP A N 1
ATOM 1491 C CA . TRP A 1 262 ? 8.364 -7.991 2.577 1.00 12.20 190 TRP A CA 1
ATOM 1492 C C . TRP A 1 262 ? 7.973 -7.767 4.042 1.00 12.29 190 TRP A C 1
ATOM 1493 O O . TRP A 1 262 ? 8.454 -6.842 4.686 1.00 13.05 190 TRP A O 1
ATOM 1504 N N . TRP A 1 263 ? 7.086 -8.610 4.558 1.00 12.28 191 TRP A N 1
ATOM 1505 C CA . TRP A 1 263 ? 6.709 -8.534 5.955 1.00 11.87 191 TRP A CA 1
ATOM 1506 C C . TRP A 1 263 ? 7.914 -8.708 6.870 1.00 11.18 191 TRP A C 1
ATOM 1507 O O . TRP A 1 263 ? 8.117 -7.945 7.811 1.00 10.67 191 TRP A O 1
ATOM 1518 N N . SER A 1 264 ? 8.735 -9.693 6.552 1.00 10.77 192 SER A N 1
ATOM 1519 C CA . SER A 1 264 ? 9.965 -9.948 7.294 1.00 10.47 192 SER A CA 1
ATOM 1520 C C . SER A 1 264 ? 10.947 -8.748 7.314 1.00 10.75 192 SER A C 1
ATOM 1521 O O . SER A 1 264 ? 11.909 -8.730 8.118 1.00 10.98 192 SER A O 1
ATOM 1524 N N . LEU A 1 265 ? 10.686 -7.746 6.465 1.00 10.19 193 LEU A N 1
ATOM 1525 C CA . LEU A 1 265 ? 11.561 -6.588 6.339 1.00 10.45 193 LEU A CA 1
ATOM 1526 C C . LEU A 1 265 ? 11.153 -5.386 7.168 1.00 10.74 193 LEU A C 1
ATOM 1527 O O . LEU A 1 265 ? 11.942 -4.461 7.338 1.00 10.98 193 LEU A O 1
ATOM 1532 N N . ILE A 1 266 ? 9.934 -5.401 7.693 1.00 10.83 194 ILE A N 1
ATOM 1533 C CA . ILE A 1 266 ? 9.344 -4.204 8.300 1.00 10.77 194 ILE A CA 1
ATOM 1534 C C . ILE A 1 266 ? 10.206 -3.561 9.384 1.00 10.73 194 ILE A C 1
ATOM 1535 O O . ILE A 1 266 ? 10.648 -4.232 10.312 1.00 11.52 194 ILE A O 1
ATOM 1540 N N . ASN A 1 267 ? 10.450 -2.259 9.254 1.00 10.22 195 ASN A N 1
ATOM 1541 C CA . ASN A 1 267 ? 11.081 -1.504 10.330 1.00 9.42 195 ASN A CA 1
ATOM 1542 C C . ASN A 1 267 ? 10.029 -1.040 11.355 1.00 8.63 195 ASN A C 1
ATOM 1543 O O . ASN A 1 267 ? 9.530 0.079 11.297 1.00 7.70 195 ASN A O 1
ATOM 1548 N N . TRP A 1 268 ? 9.723 -1.928 12.291 1.00 8.18 196 TRP A N 1
ATOM 1549 C CA . TRP A 1 268 ? 8.742 -1.675 13.340 1.00 8.87 196 TRP A CA 1
ATOM 1550 C C . TRP A 1 268 ? 9.044 -0.480 14.238 1.00 9.45 196 TRP A C 1
ATOM 1551 O O . TRP A 1 268 ? 8.129 0.196 14.714 1.00 9.06 196 TRP A O 1
ATOM 1562 N N . GLU A 1 269 ? 10.327 -0.222 14.440 1.00 10.93 197 GLU A N 1
ATOM 1563 C CA . GLU A 1 269 ? 10.790 0.977 15.132 1.00 13.23 197 GLU A CA 1
ATOM 1564 C C . GLU A 1 269 ? 10.336 2.231 14.397 1.00 12.44 197 GLU A C 1
ATOM 1565 O O . GLU A 1 269 ? 9.738 3.143 14.988 1.00 13.77 197 GLU A O 1
ATOM 1571 N N . PHE A 1 270 ? 10.616 2.273 13.106 1.00 12.03 198 PHE A N 1
ATOM 1572 C CA . PHE A 1 270 ? 10.277 3.423 12.300 1.00 11.72 198 PHE A CA 1
ATOM 1573 C C . PHE A 1 270 ? 8.774 3.662 12.418 1.00 12.14 198 PHE A C 1
ATOM 1574 O O . PHE A 1 270 ? 8.333 4.796 12.685 1.00 12.73 198 PHE A O 1
ATOM 1582 N N . ALA A 1 271 ? 7.997 2.583 12.283 1.00 12.12 199 ALA A N 1
ATOM 1583 C CA . ALA A 1 271 ? 6.541 2.651 12.395 1.00 12.03 199 ALA A CA 1
ATOM 1584 C C . ALA A 1 271 ? 6.109 3.216 13.737 1.00 12.40 199 ALA A C 1
ATOM 1585 O O . ALA A 1 271 ? 5.195 4.020 13.810 1.00 12.60 199 ALA A O 1
ATOM 1587 N N . ASP A 1 272 ? 6.751 2.778 14.808 1.00 12.75 200 ASP A N 1
ATOM 1588 C CA . ASP A 1 272 ? 6.363 3.241 16.119 1.00 12.65 200 ASP A CA 1
ATOM 1589 C C . ASP A 1 272 ? 6.704 4.716 16.244 1.00 12.46 200 ASP A C 1
ATOM 1590 O O . ASP A 1 272 ? 5.922 5.493 16.785 1.00 12.85 200 ASP A O 1
ATOM 1595 N N . SER A 1 273 ? 7.855 5.112 15.714 1.00 12.26 201 SER A N 1
ATOM 1596 C CA . SER A 1 273 ? 8.269 6.526 15.737 1.00 11.97 201 SER A CA 1
ATOM 1597 C C . SER A 1 273 ? 7.346 7.521 15.000 1.00 11.48 201 SER A C 1
ATOM 1598 O O . SER A 1 273 ? 7.427 8.739 15.239 1.00 11.71 201 SER A O 1
ATOM 1601 N N . ASN A 1 274 ? 6.500 7.032 14.099 1.00 10.70 202 ASN A N 1
ATOM 1602 C CA . ASN A 1 274 ? 5.546 7.920 13.419 1.00 10.70 202 ASN A CA 1
ATOM 1603 C C . ASN A 1 274 ? 4.267 8.175 14.195 1.00 10.18 202 ASN A C 1
ATOM 1604 O O . ASN A 1 274 ? 3.432 9.001 13.782 1.00 9.60 202 ASN A O 1
ATOM 1609 N N . LEU A 1 275 ? 4.128 7.476 15.321 1.00 10.09 203 LEU A N 1
ATOM 1610 C CA . LEU A 1 275 ? 2.973 7.625 16.202 1.00 10.35 203 LEU A CA 1
ATOM 1611 C C . LEU A 1 275 ? 2.921 9.020 16.772 1.00 10.42 203 LEU A C 1
ATOM 1612 O O . LEU A 1 275 ? 1.851 9.700 16.790 1.00 11.49 203 LEU A O 1
ATOM 1617 N N . LEU B 1 80 ? -10.158 -20.097 -24.155 1.00 46.36 8 LEU B N 1
ATOM 1618 C CA . LEU B 1 80 ? -11.541 -19.935 -23.622 1.00 46.30 8 LEU B CA 1
ATOM 1619 C C . LEU B 1 80 ? -11.730 -18.450 -23.423 1.00 46.21 8 LEU B C 1
ATOM 1620 O O . LEU B 1 80 ? -11.838 -17.954 -22.300 1.00 46.22 8 LEU B O 1
ATOM 1622 N N . ARG B 1 81 ? -11.776 -17.742 -24.543 1.00 46.01 9 ARG B N 1
ATOM 1623 C CA . ARG B 1 81 ? -11.558 -16.300 -24.536 1.00 45.65 9 ARG B CA 1
ATOM 1624 C C . ARG B 1 81 ? -10.256 -16.064 -23.756 1.00 44.77 9 ARG B C 1
ATOM 1625 O O . ARG B 1 81 ? -10.300 -15.698 -22.577 1.00 45.34 9 ARG B O 1
ATOM 1633 N N . MET B 1 82 ? -9.100 -16.312 -24.395 1.00 43.08 10 MET B N 1
ATOM 1634 C CA . MET B 1 82 ? -8.989 -16.721 -25.815 1.00 40.97 10 MET B CA 1
ATOM 1635 C C . MET B 1 82 ? -7.806 -17.661 -26.059 1.00 38.86 10 MET B C 1
ATOM 1636 O O . MET B 1 82 ? -7.287 -18.280 -25.128 1.00 38.76 10 MET B O 1
ATOM 1641 N N . THR B 1 83 ? -7.379 -17.738 -27.322 1.00 35.98 11 THR B N 1
ATOM 1642 C CA . THR B 1 83 ? -6.176 -18.476 -27.715 1.00 33.30 11 THR B CA 1
ATOM 1643 C C . THR B 1 83 ? -5.187 -17.588 -28.494 1.00 30.74 11 THR B C 1
ATOM 1644 O O . THR B 1 83 ? -5.589 -16.787 -29.339 1.00 30.62 11 THR B O 1
ATOM 1648 N N . LEU B 1 84 ? -3.899 -17.742 -28.207 1.00 27.32 12 LEU B N 1
ATOM 1649 C CA . LEU B 1 84 ? -2.851 -16.910 -28.790 1.00 24.00 12 LEU B CA 1
ATOM 1650 C C . LEU B 1 84 ? -2.605 -17.266 -30.260 1.00 22.29 12 LEU B C 1
ATOM 1651 O O . LEU B 1 84 ? -2.493 -18.438 -30.583 1.00 21.77 12 LEU B O 1
ATOM 1656 N N . PRO B 1 85 ? -2.521 -16.252 -31.149 1.00 20.53 13 PRO B N 1
ATOM 1657 C CA . PRO B 1 85 ? -2.326 -16.410 -32.597 1.00 19.05 13 PRO B CA 1
ATOM 1658 C C . PRO B 1 85 ? -0.947 -16.927 -32.981 1.00 17.85 13 PRO B C 1
ATOM 1659 O O . PRO B 1 85 ? -0.797 -17.563 -34.027 1.00 17.45 13 PRO B O 1
ATOM 1663 N N . TYR B 1 86 ? 0.045 -16.647 -32.140 1.00 16.36 14 TYR B N 1
ATOM 1664 C CA . TYR B 1 86 ? 1.448 -16.926 -32.447 1.00 15.25 14 TYR B CA 1
ATOM 1665 C C . TYR B 1 86 ? 2.107 -17.668 -31.286 1.00 14.82 14 TYR B C 1
ATOM 1666 O O . TYR B 1 86 ? 1.474 -17.863 -30.259 1.00 14.84 14 TYR B O 1
ATOM 1675 N N . GLY B 1 87 ? 3.354 -18.107 -31.451 1.00 14.33 15 GLY B N 1
ATOM 1676 C CA . GLY B 1 87 ? 4.081 -18.721 -30.338 1.00 13.89 15 GLY B CA 1
ATOM 1677 C C . GLY B 1 87 ? 4.710 -17.652 -29.457 1.00 14.06 15 GLY B C 1
ATOM 1678 O O . GLY B 1 87 ? 4.783 -16.486 -29.859 1.00 13.87 15 GLY B O 1
ATOM 1679 N N . LEU B 1 88 ? 5.187 -18.051 -28.268 1.00 14.27 16 LEU B N 1
ATOM 1680 C CA . LEU B 1 88 ? 5.714 -17.123 -27.238 1.00 14.06 16 LEU B CA 1
ATOM 1681 C C . LEU B 1 88 ? 6.871 -16.278 -27.735 1.00 14.32 16 LEU B C 1
ATOM 1682 O O . LEU B 1 88 ? 7.136 -15.193 -27.201 1.00 13.78 16 LEU B O 1
ATOM 1687 N N . GLU B 1 89 ? 7.545 -16.773 -28.765 1.00 15.12 17 GLU B N 1
ATOM 1688 C CA . GLU B 1 89 ? 8.732 -16.117 -29.291 1.00 16.36 17 GLU B CA 1
ATOM 1689 C C . GLU B 1 89 ? 8.419 -15.226 -30.492 1.00 16.34 17 GLU B C 1
ATOM 1690 O O . GLU B 1 89 ? 9.293 -14.487 -30.977 1.00 17.08 17 GLU B O 1
ATOM 1696 N N . ALA B 1 90 ? 7.168 -15.274 -30.945 1.00 16.01 18 ALA B N 1
ATOM 1697 C CA . ALA B 1 90 ? 6.742 -14.620 -32.185 1.00 15.55 18 ALA B CA 1
ATOM 1698 C C . ALA B 1 90 ? 6.850 -13.081 -32.211 1.00 15.49 18 ALA B C 1
ATOM 1699 O O . ALA B 1 90 ? 6.792 -12.459 -33.293 1.00 15.00 18 ALA B O 1
ATOM 1701 N N . LEU B 1 91 ? 6.999 -12.483 -31.026 1.00 14.98 19 LEU B N 1
ATOM 1702 C CA . LEU B 1 91 ? 7.067 -11.033 -30.886 1.00 14.45 19 LEU B CA 1
ATOM 1703 C C . LEU B 1 91 ? 8.461 -10.517 -30.532 1.00 14.52 19 LEU B C 1
ATOM 1704 O O . LEU B 1 91 ? 8.669 -9.317 -30.403 1.00 15.32 19 LEU B O 1
ATOM 1709 N N . GLU B 1 92 ? 9.411 -11.420 -30.347 1.00 14.39 20 GLU B N 1
ATOM 1710 C CA . GLU B 1 92 ? 10.818 -11.050 -30.213 1.00 13.87 20 GLU B CA 1
ATOM 1711 C C . GLU B 1 92 ? 11.297 -10.367 -31.502 1.00 13.39 20 GLU B C 1
ATOM 1712 O O . GLU B 1 92 ? 10.858 -10.757 -32.584 1.00 13.63 20 GLU B O 1
ATOM 1718 N N . PRO B 1 93 ? 12.207 -9.369 -31.407 1.00 12.86 21 PRO B N 1
ATOM 1719 C CA . PRO B 1 93 ? 12.864 -8.801 -30.221 1.00 12.76 21 PRO B CA 1
ATOM 1720 C C . PRO B 1 93 ? 12.148 -7.672 -29.467 1.00 12.86 21 PRO B C 1
ATOM 1721 O O . PRO B 1 93 ? 12.715 -7.127 -28.529 1.00 13.31 21 PRO B O 1
ATOM 1725 N N . VAL B 1 94 ? 10.926 -7.319 -29.851 1.00 12.98 22 VAL B N 1
ATOM 1726 C CA . VAL B 1 94 ? 10.209 -6.243 -29.177 1.00 12.47 22 VAL B CA 1
ATOM 1727 C C . VAL B 1 94 ? 9.728 -6.702 -27.792 1.00 12.29 22 VAL B C 1
ATOM 1728 O O . VAL B 1 94 ? 9.948 -6.005 -26.791 1.00 12.48 22 VAL B O 1
ATOM 1732 N N . ILE B 1 95 ? 9.074 -7.864 -27.740 1.00 11.18 23 ILE B N 1
ATOM 1733 C CA . ILE B 1 95 ? 8.565 -8.433 -26.492 1.00 10.69 23 ILE B CA 1
ATOM 1734 C C . ILE B 1 95 ? 9.100 -9.861 -26.334 1.00 10.83 23 ILE B C 1
ATOM 1735 O O . ILE B 1 95 ? 9.025 -10.666 -27.277 1.00 11.29 23 ILE B O 1
ATOM 1740 N N . SER B 1 96 ? 9.654 -10.171 -25.161 1.00 9.90 24 SER B N 1
ATOM 1741 C CA . SER B 1 96 ? 10.406 -11.422 -25.000 1.00 9.34 24 SER B CA 1
ATOM 1742 C C . SER B 1 96 ? 9.501 -12.628 -24.741 1.00 9.66 24 SER B C 1
ATOM 1743 O O . SER B 1 96 ? 8.393 -12.487 -24.192 1.00 9.56 24 SER B O 1
ATOM 1746 N N . ALA B 1 97 ? 9.984 -13.812 -25.120 1.00 9.53 25 ALA B N 1
ATOM 1747 C CA . ALA B 1 97 ? 9.253 -15.036 -24.846 1.00 9.84 25 ALA B CA 1
ATOM 1748 C C . ALA B 1 97 ? 8.806 -15.059 -23.391 1.00 10.07 25 ALA B C 1
ATOM 1749 O O . ALA B 1 97 ? 7.635 -15.321 -23.116 1.00 10.16 25 ALA B O 1
ATOM 1751 N N . ALA B 1 98 ? 9.722 -14.778 -22.463 1.00 10.24 26 ALA B N 1
ATOM 1752 C CA . ALA B 1 98 ? 9.359 -14.764 -21.045 1.00 11.00 26 ALA B CA 1
ATOM 1753 C C . ALA B 1 98 ? 8.171 -13.830 -20.755 1.00 11.46 26 ALA B C 1
ATOM 1754 O O . ALA B 1 98 ? 7.229 -14.235 -20.065 1.00 11.39 26 ALA B O 1
ATOM 1756 N N . THR B 1 99 ? 8.206 -12.598 -21.269 1.00 11.90 27 THR B N 1
ATOM 1757 C CA . THR B 1 99 ? 7.090 -11.660 -21.034 1.00 12.59 27 THR B CA 1
ATOM 1758 C C . THR B 1 99 ? 5.755 -12.193 -21.582 1.00 12.44 27 THR B C 1
ATOM 1759 O O . THR B 1 99 ? 4.741 -12.092 -20.906 1.00 13.32 27 THR B O 1
ATOM 1763 N N . VAL B 1 100 ? 5.752 -12.776 -22.782 1.00 12.13 28 VAL B N 1
ATOM 1764 C CA . VAL B 1 100 ? 4.507 -13.321 -23.359 1.00 11.77 28 VAL B CA 1
ATOM 1765 C C . VAL B 1 100 ? 3.958 -14.494 -22.537 1.00 11.93 28 VAL B C 1
ATOM 1766 O O . VAL B 1 100 ? 2.739 -14.679 -22.447 1.00 11.89 28 VAL B O 1
ATOM 1770 N N . ASP B 1 101 ? 4.865 -15.249 -21.921 1.00 11.80 29 ASP B N 1
ATOM 1771 C CA . ASP B 1 101 ? 4.532 -16.405 -21.103 1.00 12.22 29 ASP B CA 1
ATOM 1772 C C . ASP B 1 101 ? 3.854 -15.976 -19.795 1.00 12.65 29 ASP B C 1
ATOM 1773 O O . ASP B 1 101 ? 2.736 -16.391 -19.491 1.00 12.77 29 ASP B O 1
ATOM 1778 N N . PHE B 1 102 ? 4.527 -15.132 -19.028 1.00 13.03 30 PHE B N 1
ATOM 1779 C CA . PHE B 1 102 ? 3.918 -14.529 -17.851 1.00 13.23 30 PHE B CA 1
ATOM 1780 C C . PHE B 1 102 ? 2.674 -13.706 -18.180 1.00 13.34 30 PHE B C 1
ATOM 1781 O O . PHE B 1 102 ? 1.624 -13.917 -17.550 1.00 13.58 30 PHE B O 1
ATOM 1789 N N . HIS B 1 103 ? 2.783 -12.773 -19.144 1.00 13.26 31 HIS B N 1
ATOM 1790 C CA . HIS B 1 103 ? 1.663 -11.866 -19.447 1.00 13.10 31 HIS B CA 1
ATOM 1791 C C . HIS B 1 103 ? 0.423 -12.683 -19.747 1.00 13.43 31 HIS B C 1
ATOM 1792 O O . HIS B 1 103 ? -0.613 -12.441 -19.151 1.00 13.42 31 HIS B O 1
ATOM 1799 N N . TYR B 1 104 ? 0.560 -13.666 -20.642 1.00 14.16 32 TYR B N 1
ATOM 1800 C CA . TYR B 1 104 ? -0.564 -14.478 -21.123 1.00 14.89 32 TYR B CA 1
ATOM 1801 C C . TYR B 1 104 ? -0.999 -15.648 -20.237 1.00 15.18 32 TYR B C 1
ATOM 1802 O O . TYR B 1 104 ? -2.189 -15.858 -20.069 1.00 15.08 32 TYR B O 1
ATOM 1811 N N . ASN B 1 105 ? -0.046 -16.433 -19.732 1.00 15.96 33 ASN B N 1
ATOM 1812 C CA . ASN B 1 105 ? -0.348 -17.641 -18.938 1.00 16.60 33 ASN B CA 1
ATOM 1813 C C . ASN B 1 105 ? -0.703 -17.391 -17.485 1.00 17.29 33 ASN B C 1
ATOM 1814 O O . ASN B 1 105 ? -1.554 -18.084 -16.944 1.00 18.74 33 ASN B O 1
ATOM 1819 N N . LYS B 1 106 ? -0.049 -16.427 -16.847 1.00 17.48 34 LYS B N 1
ATOM 1820 C CA . LYS B 1 106 ? -0.377 -16.078 -15.476 1.00 17.62 34 LYS B CA 1
ATOM 1821 C C . LYS B 1 106 ? -1.361 -14.903 -15.419 1.00 17.78 34 LYS B C 1
ATOM 1822 O O . LYS B 1 106 ? -2.462 -15.043 -14.865 1.00 17.72 34 LYS B O 1
ATOM 1828 N N . HIS B 1 107 ? -0.984 -13.758 -16.001 1.00 17.45 35 HIS B N 1
ATOM 1829 C CA . HIS B 1 107 ? -1.828 -12.559 -15.927 1.00 16.93 35 HIS B CA 1
ATOM 1830 C C . HIS B 1 107 ? -3.132 -12.781 -16.639 1.00 17.53 35 HIS B C 1
ATOM 1831 O O . HIS B 1 107 ? -4.175 -12.880 -15.990 1.00 18.25 35 HIS B O 1
ATOM 1838 N N . HIS B 1 108 ? -3.076 -12.901 -17.962 1.00 17.61 36 HIS B N 1
ATOM 1839 C CA . HIS B 1 108 ? -4.292 -12.966 -18.765 1.00 18.05 36 HIS B CA 1
ATOM 1840 C C . HIS B 1 108 ? -5.167 -14.123 -18.290 1.00 18.64 36 HIS B C 1
ATOM 1841 O O . HIS B 1 108 ? -6.293 -13.910 -17.843 1.00 18.24 36 HIS B O 1
ATOM 1848 N N . GLN B 1 109 ? -4.630 -15.334 -18.357 1.00 19.31 37 GLN B N 1
ATOM 1849 C CA . GLN B 1 109 ? -5.398 -16.516 -18.026 1.00 20.62 37 GLN B CA 1
ATOM 1850 C C . GLN B 1 109 ? -5.935 -16.498 -16.594 1.00 20.24 37 GLN B C 1
ATOM 1851 O O . GLN B 1 109 ? -7.087 -16.845 -16.357 1.00 20.23 37 GLN B O 1
ATOM 1857 N N . GLY B 1 110 ? -5.103 -16.057 -15.657 1.00 20.37 38 GLY B N 1
ATOM 1858 C CA . GLY B 1 110 ? -5.475 -15.965 -14.250 1.00 19.62 38 GLY B CA 1
ATOM 1859 C C . GLY B 1 110 ? -6.749 -15.225 -13.940 1.00 19.24 38 GLY B C 1
ATOM 1860 O O . GLY B 1 110 ? -7.418 -15.545 -12.978 1.00 19.34 38 GLY B O 1
ATOM 1861 N N . TYR B 1 111 ? -7.086 -14.222 -14.735 1.00 19.78 39 TYR B N 1
ATOM 1862 C CA . TYR B 1 111 ? -8.324 -13.473 -14.518 1.00 20.40 39 TYR B CA 1
ATOM 1863 C C . TYR B 1 111 ? -9.582 -14.266 -14.862 1.00 21.18 39 TYR B C 1
ATOM 1864 O O . TYR B 1 111 ? -10.671 -13.928 -14.394 1.00 21.49 39 TYR B O 1
ATOM 1873 N N . ILE B 1 112 ? -9.430 -15.288 -15.710 1.00 22.09 40 ILE B N 1
ATOM 1874 C CA . ILE B 1 112 ? -10.514 -16.200 -16.104 1.00 22.65 40 ILE B CA 1
ATOM 1875 C C . ILE B 1 112 ? -11.122 -16.940 -14.899 1.00 23.60 40 ILE B C 1
ATOM 1876 O O . ILE B 1 112 ? -12.354 -16.998 -14.735 1.00 23.45 40 ILE B O 1
ATOM 1881 N N . GLN B 1 113 ? -10.246 -17.476 -14.052 1.00 24.41 41 GLN B N 1
ATOM 1882 C CA . GLN B 1 113 ? -10.661 -18.140 -12.835 1.00 25.19 41 GLN B CA 1
ATOM 1883 C C . GLN B 1 113 ? -11.107 -17.168 -11.770 1.00 25.35 41 GLN B C 1
ATOM 1884 O O . GLN B 1 113 ? -11.797 -17.567 -10.834 1.00 25.76 41 GLN B O 1
ATOM 1890 N N . LYS B 1 114 ? -10.707 -15.901 -11.897 1.00 25.29 42 LYS B N 1
ATOM 1891 C CA . LYS B 1 114 ? -11.167 -14.856 -10.982 1.00 25.30 42 LYS B CA 1
ATOM 1892 C C . LYS B 1 114 ? -12.601 -1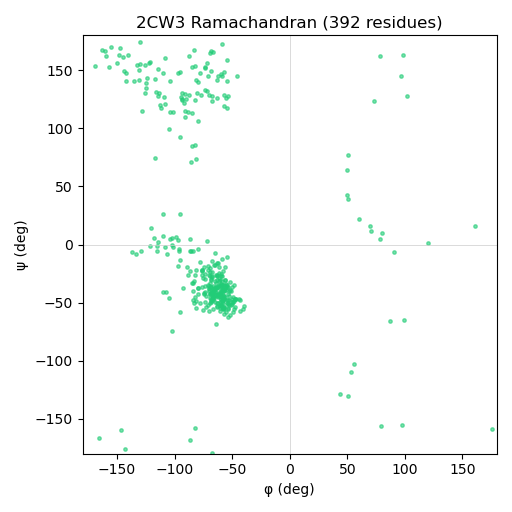4.465 -11.320 1.00 24.50 42 LYS B C 1
ATOM 1893 O O . LYS B 1 114 ? -13.414 -14.200 -10.432 1.00 24.27 42 LYS B O 1
ATOM 1899 N N . LEU B 1 115 ? -12.903 -14.455 -12.614 1.00 24.33 43 LEU B N 1
ATOM 1900 C CA . LEU B 1 115 ? -14.214 -14.054 -13.120 1.00 24.05 43 LEU B CA 1
ATOM 1901 C C . LEU B 1 115 ? -15.279 -15.067 -12.724 1.00 24.55 43 LEU B C 1
ATOM 1902 O O . LEU B 1 115 ? -16.342 -14.694 -12.213 1.00 24.20 43 LEU B O 1
ATOM 1907 N N . LEU B 1 116 ? -14.971 -16.345 -12.957 1.00 25.09 44 LEU B N 1
ATOM 1908 C CA . LEU B 1 116 ? -15.853 -17.467 -12.602 1.00 25.59 44 LEU B CA 1
ATOM 1909 C C . LEU B 1 116 ? -16.300 -17.446 -11.143 1.00 26.11 44 LEU B C 1
ATOM 1910 O O . LEU B 1 116 ? -17.493 -17.600 -10.845 1.00 25.80 44 LEU B O 1
ATOM 1915 N N . ASP B 1 117 ? -15.330 -17.240 -10.255 1.00 26.86 45 ASP B N 1
ATOM 1916 C CA . ASP B 1 117 ? -15.572 -17.178 -8.815 1.00 27.98 45 ASP B CA 1
ATOM 1917 C C . ASP B 1 117 ? -16.359 -15.953 -8.372 1.00 27.85 45 ASP B C 1
ATOM 1918 O O . ASP B 1 117 ? -17.234 -16.057 -7.512 1.00 28.04 45 ASP B O 1
ATOM 1923 N N . ALA B 1 118 ? -16.028 -14.800 -8.944 1.00 28.03 46 ALA B N 1
ATOM 1924 C CA . ALA B 1 118 ? -16.658 -13.544 -8.562 1.00 28.08 46 ALA B CA 1
ATOM 1925 C C . ALA B 1 118 ? -18.142 -13.497 -8.976 1.00 28.61 46 ALA B C 1
ATOM 1926 O O . ALA B 1 118 ? -18.969 -12.855 -8.304 1.00 28.22 46 ALA B O 1
ATOM 1928 N N . THR B 1 119 ? -18.467 -14.197 -10.068 1.00 29.39 47 THR B N 1
ATOM 1929 C CA . THR B 1 119 ? -19.848 -14.298 -10.575 1.00 30.14 47 THR B CA 1
ATOM 1930 C C . THR B 1 119 ? -20.594 -15.569 -10.145 1.00 31.22 47 THR B C 1
ATOM 1931 O O . THR B 1 119 ? -21.829 -15.614 -10.243 1.00 30.78 47 THR B O 1
ATOM 1935 N N . GLY B 1 120 ? -19.842 -16.588 -9.709 1.00 32.36 48 GLY B N 1
ATOM 1936 C CA . GLY B 1 120 ? -20.384 -17.923 -9.449 1.00 34.16 48 GLY B CA 1
ATOM 1937 C C . GLY B 1 120 ? -21.018 -18.597 -10.665 1.00 35.60 48 GLY B C 1
ATOM 1938 O O . GLY B 1 120 ? -21.832 -19.504 -10.505 1.00 35.94 48 GLY B O 1
ATOM 1939 N N . LEU B 1 121 ? -20.639 -18.175 -11.876 1.00 36.89 49 LEU B N 1
ATOM 1940 C CA . LEU B 1 121 ? -21.262 -18.652 -13.130 1.00 37.76 49 LEU B CA 1
ATOM 1941 C C . LEU B 1 121 ? -20.355 -19.583 -13.933 1.00 38.70 49 LEU B C 1
ATOM 1942 O O . LEU B 1 121 ? -19.139 -19.602 -13.713 1.00 38.90 49 LEU B O 1
ATOM 1947 N N . PRO B 1 122 ? -20.938 -20.385 -14.849 1.00 39.60 50 PRO B N 1
ATOM 1948 C CA . PRO B 1 122 ? -20.082 -21.157 -15.758 1.00 40.21 50 PRO B CA 1
ATOM 1949 C C . PRO B 1 122 ? -19.726 -20.357 -17.016 1.00 40.81 50 PRO B C 1
ATOM 1950 O O . PRO B 1 122 ? -20.394 -19.366 -17.333 1.00 40.89 50 PRO B O 1
ATOM 1954 N N . GLU B 1 123 ? -18.688 -20.798 -17.723 1.00 41.52 51 GLU B N 1
ATOM 1955 C CA . GLU B 1 123 ? -18.251 -20.165 -18.971 1.00 42.51 51 GLU B CA 1
ATOM 1956 C C . GLU B 1 123 ? -19.423 -19.900 -19.920 1.00 42.84 51 GLU B C 1
ATOM 1957 O O . GLU B 1 123 ? -19.564 -18.790 -20.463 1.00 43.18 51 GLU B O 1
ATOM 1963 N N . SER B 1 124 ? -20.265 -20.918 -20.089 1.00 42.74 52 SER B N 1
ATOM 1964 C CA . SER B 1 124 ? -21.432 -20.855 -20.965 1.00 42.60 52 SER B CA 1
ATOM 1965 C C . SER B 1 124 ? -22.387 -19.701 -20.634 1.00 42.11 52 SER B C 1
ATOM 1966 O O . SER B 1 124 ? -23.042 -19.170 -21.534 1.00 42.00 52 SER B O 1
ATOM 1969 N N . ARG B 1 125 ? -22.453 -19.315 -19.356 1.00 41.65 53 ARG B N 1
ATOM 1970 C CA . ARG B 1 125 ? -23.383 -18.273 -18.899 1.00 41.19 53 ARG B CA 1
ATOM 1971 C C . ARG B 1 125 ? -22.764 -16.886 -18.730 1.00 40.58 53 ARG B C 1
ATOM 1972 O O . ARG B 1 125 ? -23.429 -15.977 -18.214 1.00 41.05 53 ARG B O 1
ATOM 1980 N N . ILE B 1 126 ? -21.505 -16.710 -19.129 1.00 39.27 54 ILE B N 1
ATOM 1981 C CA . ILE B 1 126 ? -20.887 -15.383 -19.037 1.00 38.23 54 ILE B CA 1
ATOM 1982 C C . ILE B 1 126 ? -20.707 -14.741 -20.397 1.00 36.90 54 ILE B C 1
ATOM 1983 O O . ILE B 1 126 ? -20.053 -15.309 -21.273 1.00 36.81 54 ILE B O 1
ATOM 1988 N N . ASN B 1 127 ? -21.309 -13.569 -20.580 1.00 35.17 55 ASN B N 1
ATOM 1989 C CA . ASN B 1 127 ? -21.033 -12.776 -21.762 1.00 33.70 55 ASN B CA 1
ATOM 1990 C C . ASN B 1 127 ? -20.063 -11.667 -21.388 1.00 32.46 55 ASN B C 1
ATOM 1991 O O . ASN B 1 127 ? -20.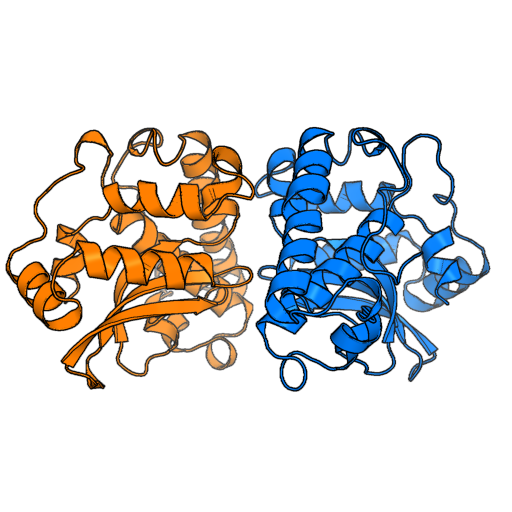408 -10.774 -20.601 1.00 32.08 55 ASN B O 1
ATOM 1996 N N . LEU B 1 128 ? -18.858 -11.736 -21.959 1.00 30.99 56 LEU B N 1
ATOM 1997 C CA . LEU B 1 128 ? -17.749 -10.843 -21.589 1.00 30.06 56 LEU B CA 1
ATOM 1998 C C . LEU B 1 128 ? -18.068 -9.350 -21.747 1.00 29.45 56 LEU B C 1
ATOM 1999 O O . LEU B 1 128 ? -17.948 -8.579 -20.782 1.00 29.09 56 LEU B O 1
ATOM 2004 N N . LYS B 1 129 ? -18.491 -8.957 -22.955 1.00 28.59 57 LYS B N 1
ATOM 2005 C CA . LYS B 1 129 ? -18.857 -7.569 -23.252 1.00 27.47 57 LYS B CA 1
ATOM 2006 C C . LYS B 1 129 ? -19.988 -7.055 -22.361 1.00 26.60 57 LYS B C 1
ATOM 2007 O O . LYS B 1 129 ? -20.005 -5.873 -22.010 1.00 26.55 57 LYS B O 1
ATOM 2013 N N . SER B 1 130 ? -20.925 -7.938 -22.004 1.00 25.25 58 SER B N 1
ATOM 2014 C CA . SER B 1 130 ? -22.054 -7.568 -21.156 1.00 24.12 58 SER B CA 1
ATOM 2015 C C . SER B 1 130 ? -21.611 -7.036 -19.821 1.00 22.85 58 SER B C 1
ATOM 2016 O O . SER B 1 130 ? -22.073 -5.987 -19.400 1.00 22.39 58 SER B O 1
ATOM 2019 N N . LEU B 1 131 ? -20.720 -7.772 -19.160 1.00 21.80 59 LEU B N 1
ATOM 2020 C CA . LEU B 1 131 ? -20.221 -7.385 -17.852 1.00 20.94 59 LEU B CA 1
ATOM 2021 C C . LEU B 1 131 ? -19.367 -6.134 -17.955 1.00 20.69 59 LEU B C 1
ATOM 2022 O O . LEU B 1 131 ? -19.490 -5.238 -17.114 1.00 20.31 59 LEU B O 1
ATOM 2027 N N . VAL B 1 132 ? -18.526 -6.061 -18.990 1.00 20.63 60 VAL B N 1
ATOM 2028 C CA . VAL B 1 132 ? -17.704 -4.869 -19.233 1.00 20.98 60 VAL B CA 1
ATOM 2029 C C . VAL B 1 132 ? -18.555 -3.592 -19.377 1.00 21.38 60 VAL B C 1
ATOM 2030 O O . VAL B 1 132 ? -18.343 -2.627 -18.642 1.00 21.33 60 VAL B O 1
ATOM 2034 N N . THR B 1 133 ? -19.536 -3.599 -20.281 1.00 21.90 61 THR B N 1
ATOM 2035 C CA . THR B 1 133 ? -20.409 -2.435 -20.454 1.00 22.50 61 THR B CA 1
ATOM 2036 C C . THR B 1 133 ? -21.296 -2.150 -19.226 1.00 23.42 61 THR B C 1
ATOM 2037 O O . THR B 1 133 ? -21.836 -1.047 -19.099 1.00 24.06 61 THR B O 1
ATOM 2041 N N . LEU B 1 134 ? -21.458 -3.124 -18.329 1.00 23.71 62 LEU B N 1
ATOM 2042 C CA . LEU B 1 134 ? -22.200 -2.884 -17.093 1.00 23.95 62 LEU B CA 1
ATOM 2043 C C . LEU B 1 134 ? -21.476 -1.966 -16.141 1.00 24.63 62 LEU B C 1
ATOM 2044 O O . LEU B 1 134 ? -22.124 -1.209 -15.413 1.00 25.16 62 LEU B O 1
ATOM 2049 N N . GLY B 1 135 ? -20.145 -2.040 -16.131 1.00 24.92 63 GLY B N 1
ATOM 2050 C CA . GLY B 1 135 ? -19.336 -1.249 -15.209 1.00 25.65 63 GLY B CA 1
ATOM 2051 C C . GLY B 1 135 ? -19.317 -1.840 -13.805 1.00 26.19 63 GLY B C 1
ATOM 2052 O O . GLY B 1 135 ? -20.181 -2.661 -13.484 1.00 26.00 63 GLY B O 1
ATOM 2053 N N . PRO B 1 136 ? -18.328 -1.429 -12.964 1.00 26.82 64 PRO B N 1
ATOM 2054 C CA . PRO B 1 136 ? -18.119 -1.999 -11.609 1.00 27.33 64 PRO B CA 1
ATOM 2055 C C . PRO B 1 136 ? -19.255 -1.793 -10.609 1.00 28.02 64 PRO B C 1
ATOM 2056 O O . PRO B 1 136 ? -19.409 -2.607 -9.701 1.00 27.99 64 PRO B O 1
ATOM 2060 N N . ASP B 1 137 ? -20.045 -0.733 -10.767 1.00 29.17 65 ASP B N 1
ATOM 2061 C CA . ASP B 1 137 ? -21.245 -0.552 -9.923 1.00 30.56 65 ASP B CA 1
ATOM 2062 C C . ASP B 1 137 ? -22.311 -1.591 -10.224 1.00 30.52 65 ASP B C 1
ATOM 2063 O O . ASP B 1 137 ? -22.817 -2.220 -9.314 1.00 31.07 65 ASP B O 1
ATOM 2068 N N . ARG B 1 138 ? -22.639 -1.779 -11.497 1.00 30.43 66 ARG B N 1
ATOM 2069 C CA . ARG B 1 138 ? -23.601 -2.807 -11.873 1.00 30.34 66 ARG B CA 1
ATOM 2070 C C . ARG B 1 138 ? -23.070 -4.236 -11.724 1.00 29.49 66 ARG B C 1
ATOM 2071 O O . ARG B 1 138 ? -23.729 -5.082 -11.105 1.00 29.21 66 ARG B O 1
ATOM 2079 N N . ALA B 1 139 ? -21.902 -4.518 -12.307 1.00 28.17 67 ALA B N 1
ATOM 2080 C CA . ALA B 1 139 ? -21.366 -5.885 -12.261 1.00 26.92 67 ALA B CA 1
ATOM 2081 C C . ALA B 1 139 ? -20.766 -6.239 -10.904 1.00 25.86 67 ALA B C 1
ATOM 2082 O O . ALA B 1 139 ? -20.751 -7.412 -10.531 1.00 25.32 67 ALA B O 1
ATOM 2084 N N . GLY B 1 140 ? -20.305 -5.219 -10.171 1.00 25.00 68 GLY B N 1
ATOM 2085 C CA . GLY B 1 140 ? -19.543 -5.422 -8.937 1.00 24.28 68 GLY B CA 1
ATOM 2086 C C . GLY B 1 140 ? -18.050 -5.345 -9.248 1.00 23.80 68 GLY B C 1
ATOM 2087 O O . GLY B 1 140 ? -17.600 -5.780 -10.318 1.00 23.69 68 GLY B O 1
ATOM 2088 N N . GLU B 1 141 ? -17.284 -4.809 -8.303 1.00 23.09 69 GLU B N 1
ATOM 2089 C CA . GLU B 1 141 ? -15.883 -4.442 -8.518 1.00 22.67 69 GLU B CA 1
ATOM 2090 C C . GLU B 1 141 ? -14.982 -5.543 -9.076 1.00 21.85 69 GLU B C 1
ATOM 2091 O O . GLU B 1 141 ? -14.210 -5.301 -10.007 1.00 21.65 69 GLU B O 1
ATOM 2097 N N . ASN B 1 142 ? -15.059 -6.735 -8.489 1.00 20.96 70 ASN B N 1
ATOM 2098 C CA . ASN B 1 142 ? -14.198 -7.833 -8.907 1.00 20.40 70 ASN B CA 1
ATOM 2099 C C . ASN B 1 142 ? -14.601 -8.448 -10.218 1.00 19.44 70 ASN B C 1
ATOM 2100 O O . ASN B 1 142 ? -13.745 -8.724 -11.056 1.00 19.94 70 ASN B O 1
ATOM 2105 N N . VAL B 1 143 ? -15.903 -8.645 -10.399 1.00 17.99 71 VAL B N 1
ATOM 2106 C CA . VAL B 1 143 ? -16.435 -9.113 -11.672 1.00 16.26 71 VAL B CA 1
ATOM 2107 C C . VAL B 1 143 ? -15.928 -8.177 -12.773 1.00 15.35 71 VAL B C 1
ATOM 2108 O O . VAL B 1 143 ? -15.353 -8.636 -13.755 1.00 15.01 71 VAL B O 1
ATOM 2112 N N . PHE B 1 144 ? -16.112 -6.870 -12.582 1.00 14.06 72 PHE B N 1
ATOM 2113 C CA . PHE B 1 144 ? -15.726 -5.900 -13.592 1.00 13.37 72 PHE B CA 1
ATOM 2114 C C . PHE B 1 144 ? -14.220 -5.959 -13.899 1.00 13.32 72 PHE B C 1
ATOM 2115 O O . PHE B 1 144 ? -13.822 -6.129 -15.066 1.00 12.67 72 PHE B O 1
ATOM 2123 N N . ASN B 1 145 ? -13.401 -5.827 -12.851 1.00 12.74 73 ASN B N 1
ATOM 2124 C CA . ASN B 1 145 ? -11.965 -5.763 -13.017 1.00 12.21 73 ASN B CA 1
ATOM 2125 C C . ASN B 1 145 ? -11.460 -6.961 -13.812 1.00 12.27 73 ASN B C 1
ATOM 2126 O O . ASN B 1 145 ? -10.520 -6.845 -14.625 1.00 12.32 73 ASN B O 1
ATOM 2131 N N . ALA B 1 146 ? -12.095 -8.110 -13.579 1.00 11.20 74 ALA B N 1
ATOM 2132 C CA . ALA B 1 146 ? -11.655 -9.350 -14.177 1.00 10.38 74 ALA B CA 1
ATOM 2133 C C . ALA B 1 146 ? -12.100 -9.404 -15.631 1.00 10.00 74 ALA B C 1
ATOM 2134 O O . ALA B 1 146 ? -11.279 -9.665 -16.531 1.00 10.32 74 ALA B O 1
ATOM 2136 N N . ALA B 1 147 ? -13.383 -9.145 -15.866 1.00 8.79 75 ALA B N 1
ATOM 2137 C CA . ALA B 1 147 ? -13.928 -9.303 -17.202 1.00 8.44 75 ALA B CA 1
ATOM 2138 C C . ALA B 1 147 ? -13.294 -8.291 -18.129 1.00 8.58 75 ALA B C 1
ATOM 2139 O O . ALA B 1 147 ? -12.992 -8.628 -19.265 1.00 8.41 75 ALA B O 1
ATOM 2141 N N . GLY B 1 148 ? -13.102 -7.062 -17.636 1.00 8.68 76 GLY B N 1
ATOM 2142 C CA . GLY B 1 148 ? -12.422 -6.000 -18.381 1.00 9.22 76 GLY B CA 1
ATOM 2143 C C . GLY B 1 148 ? -11.005 -6.374 -18.810 1.00 9.90 76 GLY B C 1
ATOM 2144 O O . GLY B 1 148 ? -10.574 -6.065 -19.931 1.00 8.84 76 GLY B O 1
ATOM 2145 N N . GLN B 1 149 ? -10.288 -7.062 -17.919 1.00 10.59 77 GLN B N 1
ATOM 2146 C CA . GLN B 1 149 ? -8.907 -7.481 -18.188 1.00 10.88 77 GLN B CA 1
ATOM 2147 C C . GLN B 1 149 ? -8.827 -8.633 -19.182 1.00 11.70 77 GLN B C 1
ATOM 2148 O O . GLN B 1 149 ? -7.844 -8.754 -19.925 1.00 12.34 77 GLN B O 1
ATOM 2154 N N . ILE B 1 150 ? -9.849 -9.489 -19.209 1.00 12.18 78 ILE B N 1
ATOM 2155 C CA . ILE B 1 150 ? -9.870 -10.588 -20.176 1.00 12.05 78 ILE B CA 1
ATOM 2156 C C . ILE B 1 150 ? -10.195 -9.987 -21.544 1.00 12.52 78 ILE B C 1
ATOM 2157 O O . ILE B 1 150 ? -9.570 -10.332 -22.555 1.00 13.28 78 ILE B O 1
ATOM 2162 N N . TYR B 1 151 ? -11.143 -9.058 -21.578 1.00 12.33 79 TYR B N 1
ATOM 2163 C CA . TYR B 1 151 ? -11.430 -8.362 -22.801 1.00 12.28 79 TYR B CA 1
ATOM 2164 C C . TYR B 1 151 ? -10.214 -7.559 -23.251 1.00 11.79 79 TYR B C 1
ATOM 2165 O O . TYR B 1 151 ? -9.766 -7.733 -24.392 1.00 12.07 79 TYR B O 1
ATOM 2174 N N . ASN B 1 152 ? -9.658 -6.712 -22.376 1.00 10.75 80 ASN B N 1
ATOM 2175 C CA . ASN B 1 152 ? -8.543 -5.842 -22.792 1.00 9.96 80 ASN B CA 1
ATOM 2176 C C . ASN B 1 152 ? -7.370 -6.665 -23.334 1.00 9.40 80 ASN B C 1
ATOM 2177 O O . ASN B 1 152 ? -6.727 -6.285 -24.304 1.00 8.65 80 ASN B O 1
ATOM 2182 N N . HIS B 1 153 ? -7.093 -7.795 -22.691 1.00 9.11 81 HIS B N 1
ATOM 2183 C CA . HIS B 1 153 ? -5.981 -8.639 -23.103 1.00 8.87 81 HIS B CA 1
ATOM 2184 C C . HIS B 1 153 ? -6.340 -9.383 -24.414 1.00 9.59 81 HIS B C 1
ATOM 2185 O O . HIS B 1 153 ? -5.522 -9.454 -25.344 1.00 9.96 81 HIS B O 1
ATOM 2192 N N . ASN B 1 154 ? -7.574 -9.871 -24.530 1.00 9.76 82 ASN B N 1
ATOM 2193 C CA . ASN B 1 154 ? -8.013 -10.403 -25.824 1.00 10.11 82 ASN B CA 1
ATOM 2194 C C . ASN B 1 154 ? -7.713 -9.436 -26.961 1.00 9.88 82 ASN B C 1
ATOM 2195 O O . ASN B 1 154 ? -7.247 -9.882 -28.008 1.00 10.21 82 ASN B O 1
ATOM 2200 N N . MET B 1 155 ? -8.006 -8.144 -26.774 1.00 9.01 83 MET B N 1
ATOM 2201 C CA . MET B 1 155 ? -7.739 -7.130 -27.810 1.00 9.12 83 MET B CA 1
ATOM 2202 C C . MET B 1 155 ? -6.236 -6.897 -28.029 1.00 8.89 83 MET B C 1
ATOM 2203 O O . MET B 1 155 ? -5.768 -6.679 -29.154 1.00 8.35 83 MET B O 1
ATOM 2208 N N . TYR B 1 156 ? -5.491 -6.964 -26.932 1.00 8.38 84 TYR B N 1
ATOM 2209 C CA . TYR B 1 156 ? -4.084 -6.684 -26.936 1.00 8.45 84 TYR B CA 1
ATOM 2210 C C . TYR B 1 156 ? -3.347 -7.649 -27.850 1.00 9.07 84 TYR B C 1
ATOM 2211 O O . TYR B 1 156 ? -2.678 -7.214 -28.816 1.00 9.82 84 TYR B O 1
ATOM 2220 N N . TRP B 1 157 ? -3.490 -8.953 -27.581 1.00 8.26 85 TRP B N 1
ATOM 2221 C CA . TRP B 1 157 ? -2.856 -9.969 -28.416 1.00 7.18 85 TRP B CA 1
ATOM 2222 C C . TRP B 1 157 ? -3.261 -9.879 -29.880 1.00 7.61 85 TRP B C 1
ATOM 2223 O O . TRP B 1 157 ? -2.427 -10.088 -30.762 1.00 8.30 85 TRP B O 1
ATOM 2234 N N . LEU B 1 158 ? -4.526 -9.587 -30.160 1.00 7.39 86 LEU B N 1
ATOM 2235 C CA . LEU B 1 158 ? -4.959 -9.587 -31.550 1.00 7.70 86 LEU B CA 1
ATOM 2236 C C . LEU B 1 158 ? -4.493 -8.306 -32.249 1.00 8.92 86 LEU B C 1
ATOM 2237 O O . LEU B 1 158 ? -4.477 -8.248 -33.488 1.00 9.93 86 LEU B O 1
ATOM 2242 N N . SER B 1 159 ? -4.075 -7.304 -31.464 1.00 9.27 87 SER B N 1
ATOM 2243 C CA . SER B 1 159 ? -3.555 -6.039 -32.003 1.00 8.85 87 SER B CA 1
ATOM 2244 C C . SER B 1 159 ? -2.108 -6.157 -32.461 1.00 9.26 87 SER B C 1
ATOM 2245 O O . SER B 1 159 ? -1.532 -5.184 -33.006 1.00 9.44 87 SER B O 1
ATOM 2248 N N . MET B 1 160 ? -1.509 -7.325 -32.237 1.00 8.54 88 MET B N 1
ATOM 2249 C CA . MET B 1 160 ? -0.108 -7.523 -32.598 1.00 8.31 88 MET B CA 1
ATOM 2250 C C . MET B 1 160 ? 0.052 -8.549 -33.708 1.00 8.99 88 MET B C 1
ATOM 2251 O O . MET B 1 160 ? -0.764 -9.443 -33.845 1.00 9.48 88 MET B O 1
ATOM 2256 N N . VAL B 1 161 ? 1.096 -8.414 -34.516 1.00 9.61 89 VAL B N 1
ATOM 2257 C CA . VAL B 1 161 ? 1.477 -9.496 -35.419 1.00 10.11 89 VAL B CA 1
ATOM 2258 C C . VAL B 1 161 ? 2.900 -9.882 -35.099 1.00 11.16 89 VAL B C 1
ATOM 2259 O O . VAL B 1 161 ? 3.647 -9.046 -34.573 1.00 11.30 89 VAL B O 1
ATOM 2263 N N . PRO B 1 162 ? 3.297 -11.135 -35.446 1.00 12.40 90 PRO B N 1
ATOM 2264 C CA . PRO B 1 162 ? 4.673 -11.615 -35.196 1.00 13.02 90 PRO B CA 1
ATOM 2265 C C . PRO B 1 162 ? 5.649 -10.679 -35.883 1.00 14.11 90 PRO B C 1
ATOM 2266 O O . PRO B 1 162 ? 5.304 -10.116 -36.913 1.00 13.83 90 PRO B O 1
ATOM 2270 N N . THR B 1 163 ? 6.849 -10.502 -35.330 1.00 16.33 91 THR B N 1
ATOM 2271 C CA . THR B 1 163 ? 7.811 -9.538 -35.914 1.00 18.12 91 THR B CA 1
ATOM 2272 C C . THR B 1 163 ? 8.176 -9.881 -37.345 1.00 18.98 91 THR B C 1
ATOM 2273 O O . THR B 1 163 ? 8.513 -9.001 -38.113 1.00 19.56 91 THR B O 1
ATOM 2277 N N . SER B 1 164 ? 8.100 -11.156 -37.697 1.00 20.35 92 SER B N 1
ATOM 2278 C CA . SER B 1 164 ? 8.325 -11.585 -39.073 1.00 21.74 92 SER B CA 1
ATOM 2279 C C . SER B 1 164 ? 7.224 -11.099 -40.021 1.00 22.59 92 SER B C 1
ATOM 2280 O O . SER B 1 164 ? 7.429 -11.001 -41.227 1.00 22.40 92 SER B O 1
ATOM 2283 N N . GLY B 1 165 ? 6.052 -10.817 -39.465 1.00 23.88 93 GLY B N 1
ATOM 2284 C CA . GLY B 1 165 ? 4.936 -10.302 -40.240 1.00 25.31 93 GLY B CA 1
ATOM 2285 C C . GLY B 1 165 ? 4.827 -8.788 -40.159 1.00 26.53 93 GLY B C 1
ATOM 2286 O O . GLY B 1 165 ? 3.882 -8.215 -40.705 1.00 27.12 93 GLY B O 1
ATOM 2287 N N . SER B 1 166 ? 5.777 -8.134 -39.480 1.00 27.18 94 SER B N 1
ATOM 2288 C CA . SER B 1 166 ? 5.768 -6.667 -39.327 1.00 28.14 94 SER B CA 1
ATOM 2289 C C . SER B 1 166 ? 5.803 -5.961 -40.680 1.00 28.47 94 SER B C 1
ATOM 2290 O O . SER B 1 166 ? 5.963 -6.594 -41.716 1.00 28.32 94 SER B O 1
ATOM 2293 N N . GLY B 1 167 ? 5.648 -4.642 -40.656 1.00 29.48 95 GLY B N 1
ATOM 2294 C CA . GLY B 1 167 ? 5.837 -3.800 -41.843 1.00 30.52 95 GLY B CA 1
ATOM 2295 C C . GLY B 1 167 ? 4.824 -3.908 -42.972 1.00 30.95 95 GLY B C 1
ATOM 2296 O O . GLY B 1 167 ? 5.106 -3.461 -44.075 1.00 31.41 95 GLY B O 1
ATOM 2297 N N . ARG B 1 168 ? 3.660 -4.499 -42.700 1.00 31.17 96 ARG B N 1
ATOM 2298 C CA . ARG B 1 168 ? 2.581 -4.622 -43.683 1.00 31.72 96 ARG B CA 1
ATOM 2299 C C . ARG B 1 168 ? 1.911 -3.258 -43.897 1.00 31.27 96 ARG B C 1
ATOM 2300 O O . ARG B 1 168 ? 1.935 -2.426 -42.995 1.00 31.90 96 ARG B O 1
ATOM 2308 N N . HIS B 1 169 ? 1.321 -3.009 -45.068 1.00 30.37 97 HIS B N 1
ATOM 2309 C CA . HIS B 1 169 ? 0.687 -1.708 -45.293 1.00 29.43 97 HIS B CA 1
ATOM 2310 C C . HIS B 1 169 ? -0.545 -1.655 -44.454 1.00 28.34 97 HIS B C 1
ATOM 2311 O O . HIS B 1 169 ? -1.207 -2.676 -44.237 1.00 28.34 97 HIS B O 1
ATOM 2318 N N . VAL B 1 170 ? -0.849 -0.477 -43.937 1.00 27.00 98 VAL B N 1
ATOM 2319 C CA . VAL B 1 170 ? -2.130 -0.326 -43.288 1.00 25.68 98 VAL B CA 1
ATOM 2320 C C . VAL B 1 170 ? -3.162 -0.323 -44.408 1.00 24.97 98 VAL B C 1
ATOM 2321 O O . VAL B 1 170 ? -2.945 0.360 -45.413 1.00 25.34 98 VAL B O 1
ATOM 2325 N N . PRO B 1 171 ? -4.253 -1.127 -44.270 1.00 24.00 99 PRO B N 1
ATOM 2326 C CA . PRO B 1 171 ? -5.292 -1.171 -45.291 1.00 23.38 99 PRO B CA 1
ATOM 2327 C C . PRO B 1 171 ? -5.677 0.242 -45.724 1.00 23.46 99 PRO B C 1
ATOM 2328 O O . PRO B 1 171 ? -5.609 1.175 -44.903 1.00 23.43 99 PRO B O 1
ATOM 2332 N N . PRO B 1 172 ? -6.011 0.417 -47.024 1.00 23.29 100 PRO B N 1
ATOM 2333 C CA . PRO B 1 172 ? -6.271 1.735 -47.604 1.00 22.86 100 PRO B CA 1
ATOM 2334 C C . PRO B 1 172 ? -7.422 2.488 -46.938 1.00 22.75 100 PRO B C 1
ATOM 2335 O O . PRO B 1 172 ? -7.369 3.724 -46.827 1.00 22.92 100 PRO B O 1
ATOM 2339 N N . ARG B 1 173 ? -8.438 1.758 -46.479 1.00 22.21 101 ARG B N 1
ATOM 2340 C CA . ARG B 1 173 ? -9.584 2.400 -45.823 1.00 21.85 101 ARG B CA 1
ATOM 2341 C C . ARG B 1 173 ? -9.174 2.994 -44.472 1.00 21.52 101 ARG B C 1
ATOM 2342 O O . ARG B 1 173 ? -9.586 4.096 -44.111 1.00 21.52 101 ARG B O 1
ATOM 2350 N N . LEU B 1 174 ? -8.359 2.249 -43.733 1.00 20.85 102 LEU B N 1
ATOM 2351 C CA . LEU B 1 174 ? -7.896 2.707 -42.444 1.00 19.97 102 LEU B CA 1
ATOM 2352 C C . LEU B 1 174 ? -6.912 3.865 -42.658 1.00 20.00 102 LEU B C 1
ATOM 2353 O O . LEU B 1 174 ? -6.925 4.848 -41.933 1.00 19.17 102 LEU B O 1
ATOM 2358 N N . LEU B 1 175 ? -6.095 3.762 -43.698 1.00 20.59 103 LEU B N 1
ATOM 2359 C CA . LEU B 1 175 ? -5.059 4.753 -43.933 1.00 21.13 103 LEU B CA 1
ATOM 2360 C C . LEU B 1 175 ? -5.642 6.146 -44.176 1.00 21.33 103 LEU B C 1
ATOM 2361 O O . LEU B 1 175 ? -5.234 7.107 -43.521 1.00 21.31 103 LEU B O 1
ATOM 2366 N N . LYS B 1 176 ? -6.613 6.239 -45.086 1.00 21.22 104 LYS B N 1
ATOM 2367 C CA . LYS B 1 176 ? -7.246 7.514 -45.412 1.00 21.29 104 LYS B CA 1
ATOM 2368 C C . LYS B 1 176 ? -7.928 8.147 -44.169 1.00 20.04 104 LYS B C 1
ATOM 2369 O O . LYS B 1 176 ? -7.996 9.374 -44.034 1.00 20.49 104 LYS B O 1
ATOM 2375 N N . LEU B 1 177 ? -8.402 7.310 -43.249 1.00 18.57 105 LEU B N 1
ATOM 2376 C CA . LEU B 1 177 ? -8.944 7.781 -41.962 1.00 16.68 105 LEU B CA 1
ATOM 2377 C C . LEU B 1 177 ? -7.826 8.348 -41.058 1.00 16.36 105 LEU B C 1
ATOM 2378 O O . LEU B 1 177 ? -7.975 9.408 -40.434 1.00 15.89 105 LEU B O 1
ATOM 2383 N N . ILE B 1 178 ? -6.697 7.646 -41.022 1.00 16.09 106 ILE B N 1
ATOM 2384 C CA . ILE B 1 178 ? -5.500 8.102 -40.319 1.00 16.30 106 ILE B CA 1
ATOM 2385 C C . ILE B 1 178 ? -5.034 9.474 -40.845 1.00 16.35 106 ILE B C 1
ATOM 2386 O O . ILE B 1 178 ? -4.745 10.395 -40.072 1.00 16.00 106 ILE B O 1
ATOM 2391 N N . ARG B 1 179 ? -4.975 9.597 -42.166 1.00 16.06 107 ARG B N 1
ATOM 2392 C CA . ARG B 1 179 ? -4.477 10.812 -42.805 1.00 15.72 107 ARG B CA 1
ATOM 2393 C C . ARG B 1 179 ? -5.424 11.959 -42.569 1.00 15.59 107 ARG B C 1
ATOM 2394 O O . ARG B 1 179 ? -4.992 13.060 -42.206 1.00 15.37 107 ARG B O 1
ATOM 2402 N N . ALA B 1 180 ? -6.711 11.684 -42.774 1.00 15.59 108 ALA B N 1
ATOM 2403 C CA . ALA B 1 180 ? -7.771 12.600 -42.395 1.00 15.57 108 ALA B CA 1
ATOM 2404 C C . ALA B 1 180 ? -7.503 13.187 -40.986 1.00 15.75 108 ALA B C 1
ATOM 2405 O O . ALA B 1 180 ? -7.541 14.408 -40.798 1.00 14.66 108 ALA B O 1
ATOM 2407 N N . ARG B 1 181 ? -7.168 12.327 -40.025 1.00 16.76 109 ARG B N 1
ATOM 2408 C CA . ARG B 1 181 ? -6.973 12.796 -38.648 1.00 18.35 109 ARG B CA 1
ATOM 2409 C C . ARG B 1 181 ? -5.648 13.413 -38.290 1.00 17.63 109 ARG B C 1
ATOM 2410 O O . ARG B 1 181 ? -5.633 14.463 -37.672 1.00 17.83 109 ARG B O 1
ATOM 2418 N N . TRP B 1 182 ? -4.543 12.779 -38.639 1.00 17.36 110 TRP B N 1
ATOM 2419 C CA . TRP B 1 182 ? -3.255 13.304 -38.203 1.00 17.48 110 TRP B CA 1
ATOM 2420 C C . TRP B 1 182 ? -2.319 13.654 -39.350 1.00 17.21 110 TRP B C 1
ATOM 2421 O O . TRP B 1 182 ? -1.147 13.867 -39.109 1.00 17.71 110 TRP B O 1
ATOM 2432 N N . GLY B 1 183 ? -2.820 13.739 -40.582 1.00 16.68 111 GLY B N 1
ATOM 2433 C CA . GLY B 1 183 ? -1.951 14.045 -41.718 1.00 16.74 111 GLY B CA 1
ATOM 2434 C C . GLY B 1 183 ? -1.292 12.820 -42.339 1.00 17.23 111 GLY B C 1
ATOM 2435 O O . GLY B 1 183 ? -1.538 12.521 -43.505 1.00 17.54 111 GLY B O 1
ATOM 2436 N N . ASN B 1 184 ? -0.413 12.141 -41.602 1.00 17.23 112 ASN B N 1
ATOM 2437 C CA . ASN B 1 184 ? -0.008 10.769 -41.960 1.00 17.15 112 ASN B CA 1
ATOM 2438 C C . ASN B 1 184 ? 0.183 9.955 -40.693 1.00 16.79 112 ASN B C 1
ATOM 2439 O O . ASN B 1 184 ? -0.075 10.444 -39.609 1.00 16.43 112 ASN B O 1
ATOM 2444 N N . VAL B 1 185 ? 0.637 8.717 -40.858 1.00 17.01 113 VAL B N 1
ATOM 2445 C CA . VAL B 1 185 ? 0.864 7.776 -39.776 1.00 17.02 113 VAL B CA 1
ATOM 2446 C C . VAL B 1 185 ? 1.952 8.226 -38.829 1.00 16.79 113 VAL B C 1
ATOM 2447 O O . VAL B 1 185 ? 1.819 8.078 -37.620 1.00 16.67 113 VAL B O 1
ATOM 2451 N N . ASP B 1 186 ? 3.030 8.782 -39.365 1.00 17.13 114 ASP B N 1
ATOM 2452 C CA . ASP B 1 186 ? 4.078 9.313 -38.503 1.00 17.07 114 ASP B CA 1
ATOM 2453 C C . ASP B 1 186 ? 3.574 10.302 -37.432 1.00 16.56 114 ASP B C 1
ATOM 2454 O O . ASP B 1 186 ? 3.967 10.230 -36.264 1.00 16.48 114 ASP B O 1
ATOM 2459 N N . GLU B 1 187 ? 2.703 11.224 -37.828 1.00 16.04 115 GLU B N 1
ATOM 2460 C CA . GLU B 1 187 ? 2.113 12.147 -36.875 1.00 15.11 115 GLU B CA 1
ATOM 2461 C C . GLU B 1 187 ? 1.199 11.443 -35.867 1.00 14.08 115 GLU B C 1
ATOM 2462 O O . GLU B 1 187 ? 1.188 11.801 -34.691 1.00 14.00 115 GLU B O 1
ATOM 2468 N N . MET B 1 188 ? 0.450 10.450 -36.321 1.00 12.51 116 MET B N 1
ATOM 2469 C CA . MET B 1 188 ? -0.279 9.562 -35.417 1.00 12.63 116 MET B CA 1
ATOM 2470 C C . MET B 1 188 ? 0.664 8.967 -34.385 1.00 12.59 116 MET B C 1
ATOM 2471 O O . MET B 1 188 ? 0.385 9.031 -33.198 1.00 12.66 116 MET B O 1
ATOM 2476 N N . LYS B 1 189 ? 1.789 8.406 -34.829 1.00 12.56 117 LYS B N 1
ATOM 2477 C CA . LYS B 1 189 ? 2.689 7.704 -33.921 1.00 12.28 117 LYS B CA 1
ATOM 2478 C C . LYS B 1 189 ? 3.208 8.602 -32.832 1.00 12.81 117 LYS B C 1
ATOM 2479 O O . LYS B 1 189 ? 3.444 8.144 -31.725 1.00 13.50 117 LYS B O 1
ATOM 2485 N N . GLU B 1 190 ? 3.428 9.869 -33.166 1.00 13.24 118 GLU B N 1
ATOM 2486 C CA . GLU B 1 190 ? 3.958 10.870 -32.247 1.00 13.29 118 GLU B CA 1
ATOM 2487 C C . GLU B 1 190 ? 2.894 11.178 -31.174 1.00 12.70 118 GLU B C 1
ATOM 2488 O O . GLU B 1 190 ? 3.189 11.262 -29.976 1.00 12.90 118 GLU B O 1
ATOM 2494 N N . ASN B 1 191 ? 1.645 11.298 -31.609 1.00 12.32 119 ASN B N 1
ATOM 2495 C CA . ASN B 1 191 ? 0.508 11.442 -30.709 1.00 12.52 119 ASN B CA 1
ATOM 2496 C C . ASN B 1 191 ? 0.367 10.197 -29.819 1.00 11.51 119 ASN B C 1
ATOM 2497 O O . ASN B 1 191 ? 0.026 10.293 -28.651 1.00 11.59 119 ASN B O 1
ATOM 2502 N N . PHE B 1 192 ? 0.652 9.026 -30.361 1.00 10.66 120 PHE B N 1
ATOM 2503 C CA . PHE B 1 192 ? 0.525 7.800 -29.589 1.00 10.12 120 PHE B CA 1
ATOM 2504 C C . PHE B 1 192 ? 1.567 7.779 -28.469 1.00 10.47 120 PHE B C 1
ATOM 2505 O O . PHE B 1 192 ? 1.245 7.472 -27.326 1.00 10.22 120 PHE B O 1
ATOM 2513 N N . MET B 1 193 ? 2.807 8.113 -28.813 1.00 10.56 121 MET B N 1
ATOM 2514 C CA . MET B 1 193 ? 3.895 8.127 -27.859 1.00 11.25 121 MET B CA 1
ATOM 2515 C C . MET B 1 193 ? 3.588 9.102 -26.722 1.00 12.23 121 MET B C 1
ATOM 2516 O O . MET B 1 193 ? 3.741 8.749 -25.555 1.00 11.86 121 MET B O 1
ATOM 2521 N N . ARG B 1 194 ? 3.133 10.315 -27.064 1.00 12.91 122 ARG B N 1
ATOM 2522 C CA . ARG B 1 194 ? 2.854 11.325 -26.046 1.00 13.72 122 ARG B CA 1
ATOM 2523 C C . ARG B 1 194 ? 1.802 10.824 -25.072 1.00 13.02 122 ARG B C 1
ATOM 2524 O O . ARG B 1 194 ? 2.030 10.808 -23.875 1.00 13.03 122 ARG B O 1
ATOM 2532 N N . LYS B 1 195 ? 0.668 10.366 -25.593 1.00 13.28 123 LYS B N 1
ATOM 2533 C CA . LYS B 1 195 ? -0.404 9.811 -24.754 1.00 13.25 123 LYS B CA 1
ATOM 2534 C C . LYS B 1 195 ? -0.024 8.544 -23.985 1.00 13.16 123 LYS B C 1
ATOM 2535 O O . LYS B 1 195 ? -0.221 8.476 -22.768 1.00 13.10 123 LYS B O 1
ATOM 2541 N N . ALA B 1 196 ? 0.528 7.559 -24.686 1.00 12.78 124 ALA B N 1
ATOM 2542 C CA . ALA B 1 196 ? 0.986 6.324 -24.054 1.00 12.35 124 ALA B CA 1
ATOM 2543 C C . ALA B 1 196 ? 2.092 6.496 -23.012 1.00 11.76 124 ALA B C 1
ATOM 2544 O O . ALA B 1 196 ? 2.159 5.736 -22.052 1.00 11.83 124 ALA B O 1
ATOM 2546 N N . THR B 1 197 ? 2.953 7.489 -23.183 1.00 11.33 125 THR B N 1
ATOM 2547 C CA . THR B 1 197 ? 4.020 7.749 -22.186 1.00 10.40 125 THR B CA 1
ATOM 2548 C C . THR B 1 197 ? 3.533 8.557 -20.981 1.00 9.52 125 THR B C 1
ATOM 2549 O O . THR B 1 197 ? 4.122 8.475 -19.916 1.00 9.39 125 THR B O 1
ATOM 2553 N N . ALA B 1 198 ? 2.448 9.295 -21.123 1.00 8.57 126 ALA B N 1
ATOM 2554 C CA . ALA B 1 198 ? 1.983 10.125 -20.007 1.00 8.75 126 ALA B CA 1
ATOM 2555 C C . ALA B 1 198 ? 1.007 9.416 -19.055 1.00 8.92 126 ALA B C 1
ATOM 2556 O O . ALA B 1 198 ? 0.817 9.865 -17.911 1.00 9.62 126 ALA B O 1
ATOM 2558 N N . LEU B 1 199 ? 0.390 8.327 -19.509 1.00 7.91 127 LEU B N 1
ATOM 2559 C CA . LEU B 1 199 ? -0.583 7.626 -18.678 1.00 7.54 127 LEU B CA 1
ATOM 2560 C C . LEU B 1 199 ? 0.112 7.224 -17.364 1.00 7.18 127 LEU B C 1
ATOM 2561 O O . LEU B 1 199 ? 1.110 6.499 -17.379 1.00 6.66 127 LEU B O 1
ATOM 2566 N N . PHE B 1 200 ? -0.402 7.723 -16.240 1.00 7.05 128 PHE B N 1
ATOM 2567 C CA . PHE B 1 200 ? 0.210 7.453 -14.917 1.00 6.66 128 PHE B CA 1
ATOM 2568 C C . PHE B 1 200 ? -0.401 6.255 -14.212 1.00 5.60 128 PHE B C 1
ATOM 2569 O O . PHE B 1 200 ? -1.611 6.156 -14.099 1.00 4.66 128 PHE B O 1
ATOM 2577 N N . GLY B 1 201 ? 0.449 5.350 -13.741 1.00 5.70 129 GLY B N 1
ATOM 2578 C CA . GLY B 1 201 ? -0.021 4.080 -13.175 1.00 6.38 129 GLY B CA 1
ATOM 2579 C C . GLY B 1 201 ? -0.382 3.046 -14.224 1.00 6.98 129 GLY B C 1
ATOM 2580 O O . GLY B 1 201 ? 0.127 3.069 -15.364 1.00 7.23 129 GLY B O 1
ATOM 2581 N N . SER B 1 202 ? -1.250 2.118 -13.833 1.00 7.46 130 SER B N 1
ATOM 2582 C CA . SER B 1 202 ? -1.711 1.028 -14.723 1.00 7.37 130 SER B CA 1
ATOM 2583 C C . SER B 1 202 ? -2.797 1.509 -15.678 1.00 6.98 130 SER B C 1
ATOM 2584 O O . SER B 1 202 ? -3.671 2.286 -15.302 1.00 6.92 130 SER B O 1
ATOM 2587 N N . GLY B 1 203 ? -2.737 1.053 -16.915 1.00 6.70 131 GLY B N 1
ATOM 2588 C CA . GLY B 1 203 ? -3.819 1.323 -17.827 1.00 7.19 131 GLY B CA 1
ATOM 2589 C C . GLY B 1 203 ? -3.583 0.832 -19.229 1.00 7.21 131 GLY B C 1
ATOM 2590 O O . GLY B 1 203 ? -2.746 -0.044 -19.453 1.00 7.68 131 GLY B O 1
ATOM 2591 N N . TRP B 1 204 ? -4.314 1.429 -20.164 1.00 6.95 132 TRP B N 1
ATOM 2592 C CA . TRP B 1 204 ? -4.328 1.006 -21.555 1.00 7.36 132 TRP B CA 1
ATOM 2593 C C . TRP B 1 204 ? -4.437 2.192 -22.503 1.00 7.47 132 TRP B C 1
ATOM 2594 O O . TRP B 1 204 ? -5.053 3.236 -22.195 1.00 7.90 132 TRP B O 1
ATOM 2605 N N . ILE B 1 205 ? -3.840 2.017 -23.670 1.00 7.39 133 ILE B N 1
ATOM 2606 C CA . ILE B 1 205 ? -3.916 2.997 -24.744 1.00 6.97 133 ILE B CA 1
ATOM 2607 C C . ILE B 1 205 ? -4.632 2.352 -25.896 1.00 6.17 133 ILE B C 1
ATOM 2608 O O . ILE B 1 205 ? -4.310 1.229 -26.259 1.00 5.45 133 ILE B O 1
ATOM 2613 N N . TRP B 1 206 ? -5.625 3.058 -26.439 1.00 6.24 134 TRP B N 1
ATOM 2614 C CA . TRP B 1 206 ? -6.472 2.530 -27.500 1.00 6.28 134 TRP B CA 1
ATOM 2615 C C . TRP B 1 206 ? -6.456 3.419 -28.700 1.00 7.18 134 TRP B C 1
ATOM 2616 O O . TRP B 1 206 ? -6.423 4.654 -28.557 1.00 7.74 134 TRP B O 1
ATOM 2627 N N . LEU B 1 207 ? -6.503 2.793 -29.882 1.00 7.36 135 LEU B N 1
ATOM 2628 C CA . LEU B 1 207 ? -7.052 3.457 -31.046 1.00 7.84 135 LEU B CA 1
ATOM 2629 C C . LEU B 1 207 ? -8.540 3.120 -31.093 1.00 8.70 135 LEU B C 1
ATOM 2630 O O . LEU B 1 207 ? -8.929 1.945 -30.996 1.00 8.85 135 LEU B O 1
ATOM 2635 N N . VAL B 1 208 ? -9.352 4.170 -31.229 1.00 9.18 136 VAL B N 1
ATOM 2636 C CA . VAL B 1 208 ? -10.813 4.079 -31.277 1.00 9.18 136 VAL B CA 1
ATOM 2637 C C . VAL B 1 208 ? -11.328 4.772 -32.543 1.00 9.97 136 VAL B C 1
ATOM 2638 O O . VAL B 1 208 ? -10.651 5.631 -33.090 1.00 10.59 136 VAL B O 1
ATOM 2642 N N . TRP B 1 209 ? -12.501 4.360 -33.024 1.00 10.39 137 TRP B N 1
ATOM 2643 C CA . TRP B 1 209 ? -13.274 5.146 -33.966 1.00 10.09 137 TRP B CA 1
ATOM 2644 C C . TRP B 1 209 ? -14.237 5.948 -33.093 1.00 11.05 137 TRP B C 1
ATOM 2645 O O . TRP B 1 209 ? -14.970 5.374 -32.268 1.00 10.23 137 TRP B O 1
ATOM 2656 N N . ASP B 1 210 ? -14.237 7.269 -33.241 1.00 11.98 138 ASP B N 1
ATOM 2657 C CA . ASP B 1 210 ? -15.103 8.049 -32.388 1.00 13.28 138 ASP B CA 1
ATOM 2658 C C . ASP B 1 210 ? -16.366 8.299 -33.135 1.00 13.91 138 ASP B C 1
ATOM 2659 O O . ASP B 1 210 ? -16.445 9.257 -33.888 1.00 14.77 138 ASP B O 1
ATOM 2664 N N . THR B 1 211 ? -17.344 7.422 -32.947 1.00 14.96 139 THR B N 1
ATOM 2665 C CA . THR B 1 211 ? -18.655 7.553 -33.587 1.00 16.27 139 THR B CA 1
ATOM 2666 C C . THR B 1 211 ? -19.236 8.953 -33.463 1.00 17.37 139 THR B C 1
ATOM 2667 O O . THR B 1 211 ? -19.595 9.541 -34.456 1.00 17.93 139 THR B O 1
ATOM 2671 N N . ARG B 1 212 ? -19.336 9.475 -32.242 1.00 19.20 140 ARG B N 1
ATOM 2672 C CA . ARG B 1 212 ? -19.904 10.793 -32.009 1.00 20.88 140 ARG B CA 1
ATOM 2673 C C . ARG B 1 212 ? -19.188 11.860 -32.831 1.00 21.06 140 ARG B C 1
ATOM 2674 O O . ARG B 1 212 ? -19.826 12.791 -33.311 1.00 21.42 140 ARG B O 1
ATOM 2682 N N . GLU B 1 213 ? -17.871 11.702 -33.000 1.00 21.43 141 GLU B N 1
ATOM 2683 C CA . GLU B 1 213 ? -17.023 12.686 -33.684 1.00 21.62 141 GLU B CA 1
ATOM 2684 C C . GLU B 1 213 ? -16.607 12.298 -35.092 1.00 21.47 141 GLU B C 1
ATOM 2685 O O . GLU B 1 213 ? -15.818 13.010 -35.697 1.00 21.59 141 GLU B O 1
ATOM 2691 N N . ARG B 1 214 ? -17.115 11.171 -35.598 1.00 21.23 142 ARG B N 1
ATOM 2692 C CA . ARG B 1 214 ? -16.854 10.706 -36.978 1.00 21.47 142 ARG B CA 1
ATOM 2693 C C . ARG B 1 214 ? -15.373 10.662 -37.383 1.00 20.87 142 ARG B C 1
ATOM 2694 O O . ARG B 1 214 ? -15.032 10.959 -38.528 1.00 21.59 142 ARG B O 1
ATOM 2702 N N . ARG B 1 215 ? -14.506 10.250 -36.459 1.00 20.13 143 ARG B N 1
ATOM 2703 C CA . ARG B 1 215 ? -13.065 10.284 -36.679 1.00 19.16 143 ARG B CA 1
ATOM 2704 C C . ARG B 1 215 ? -12.252 9.316 -35.814 1.00 18.63 143 ARG B C 1
ATOM 2705 O O . ARG B 1 215 ? -12.635 8.974 -34.694 1.00 19.01 143 ARG B O 1
ATOM 2713 N N . LEU B 1 216 ? -11.099 8.902 -36.324 1.00 17.75 144 LEU B N 1
ATOM 2714 C CA . LEU B 1 216 ? -10.135 8.167 -35.499 1.00 16.09 144 LEU B CA 1
ATOM 2715 C C . LEU B 1 216 ? -9.688 8.982 -34.278 1.00 15.73 144 LEU B C 1
ATOM 2716 O O . LEU B 1 216 ? -9.559 10.225 -34.338 1.00 16.24 144 LEU B O 1
ATOM 2721 N N . ASP B 1 217 ? -9.462 8.289 -33.167 1.00 14.43 145 ASP B N 1
ATOM 2722 C CA . ASP B 1 217 ? -8.829 8.914 -32.014 1.00 13.20 145 ASP B CA 1
ATOM 2723 C C . ASP B 1 217 ? -8.012 7.928 -31.193 1.00 12.17 145 ASP B C 1
ATOM 2724 O O . ASP B 1 217 ? -8.228 6.708 -31.258 1.00 12.42 145 ASP B O 1
ATOM 2729 N N . LEU B 1 218 ? -7.043 8.473 -30.461 1.00 10.70 146 LEU B N 1
ATOM 2730 C CA . LEU B 1 218 ? -6.281 7.736 -29.462 1.00 9.51 146 LEU B CA 1
ATOM 2731 C C . LEU B 1 218 ? -6.665 8.195 -28.042 1.00 9.37 146 LEU B C 1
ATOM 2732 O O . LEU B 1 218 ? -6.635 9.401 -27.718 1.00 8.59 146 LEU B O 1
ATOM 2737 N N . VAL B 1 219 ? -7.029 7.223 -27.206 1.00 9.07 147 VAL B N 1
ATOM 2738 C CA . VAL B 1 219 ? -7.394 7.486 -25.803 1.00 8.58 147 VAL B CA 1
ATOM 2739 C C . VAL B 1 219 ? -6.683 6.508 -24.877 1.00 8.31 147 VAL B C 1
ATOM 2740 O O . VAL B 1 219 ? -6.323 5.415 -25.299 1.00 8.69 147 VAL B O 1
ATOM 2744 N N . GLY B 1 220 ? -6.477 6.922 -23.627 1.00 8.2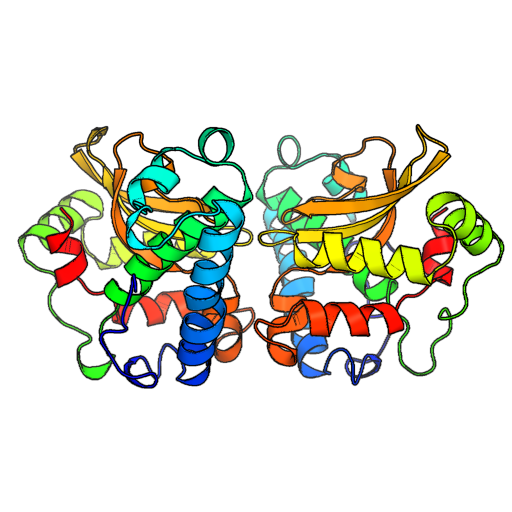1 148 GLY B N 1
ATOM 2745 C CA . GLY B 1 220 ? -6.040 6.035 -22.546 1.00 7.34 148 GLY B CA 1
ATOM 2746 C C . GLY B 1 220 ? -7.173 5.832 -21.564 1.00 7.14 148 GLY B C 1
ATOM 2747 O O . GLY B 1 220 ? -7.994 6.711 -21.382 1.00 5.99 148 GLY B O 1
ATOM 2748 N N . THR B 1 221 ? -7.228 4.651 -20.956 1.00 7.89 149 THR B N 1
ATOM 2749 C CA . THR B 1 221 ? -8.181 4.342 -19.879 1.00 8.12 149 THR B CA 1
ATOM 2750 C C . THR B 1 221 ? -7.382 3.738 -18.739 1.00 9.10 149 THR B C 1
ATOM 2751 O O . THR B 1 221 ? -6.305 3.166 -18.962 1.00 9.27 149 THR B O 1
ATOM 2755 N N . LYS B 1 222 ? -7.900 3.840 -17.526 1.00 10.04 150 LYS B N 1
ATOM 2756 C CA . LYS B 1 222 ? -7.159 3.384 -16.351 1.00 11.30 150 LYS B CA 1
ATOM 2757 C C . LYS B 1 222 ? -7.540 1.946 -15.943 1.00 11.21 150 LYS B C 1
ATOM 2758 O O . LYS B 1 222 ? -8.694 1.517 -16.134 1.00 10.36 150 LYS B O 1
ATOM 2764 N N . ASP B 1 223 ? -6.559 1.226 -15.386 1.00 10.81 151 ASP B N 1
ATOM 2765 C CA . ASP B 1 223 ? -6.754 -0.115 -14.816 1.00 11.02 151 ASP B CA 1
ATOM 2766 C C . ASP B 1 223 ? -7.412 -1.147 -15.744 1.00 11.21 151 ASP B C 1
ATOM 2767 O O . ASP B 1 223 ? -6.805 -1.621 -16.720 1.00 11.42 151 ASP B O 1
ATOM 2772 N N . ALA B 1 224 ? -8.649 -1.504 -15.435 1.00 10.77 152 ALA B N 1
ATOM 2773 C CA . ALA B 1 224 ? -9.340 -2.487 -16.242 1.00 11.24 152 ALA B CA 1
ATOM 2774 C C . ALA B 1 224 ? -10.342 -1.850 -17.229 1.00 11.45 152 ALA B C 1
ATOM 2775 O O . ALA B 1 224 ? -10.973 -2.547 -18.035 1.00 11.26 152 ALA B O 1
ATOM 2777 N N . HIS B 1 225 ? -10.459 -0.527 -17.165 1.00 11.53 153 HIS B N 1
ATOM 2778 C CA . HIS B 1 225 ? -11.401 0.214 -17.992 1.00 12.26 153 HIS B CA 1
ATOM 2779 C C . HIS B 1 225 ? -11.011 0.198 -19.467 1.00 12.36 153 HIS B C 1
ATOM 2780 O O . HIS B 1 225 ? -9.902 -0.183 -19.819 1.00 12.48 153 HIS B O 1
ATOM 2787 N N . SER B 1 226 ? -11.943 0.611 -20.316 1.00 12.51 154 SER B N 1
ATOM 2788 C CA . SER B 1 226 ? -11.777 0.558 -21.761 1.00 12.55 154 SER B CA 1
ATOM 2789 C C . SER B 1 226 ? -12.807 1.461 -22.433 1.00 13.43 154 SER B C 1
ATOM 2790 O O . SER B 1 226 ? -13.748 1.926 -21.786 1.00 12.88 154 SER B O 1
ATOM 2793 N N . PRO B 1 227 ? -12.626 1.734 -23.736 1.00 14.54 155 PRO B N 1
ATOM 2794 C CA . PRO B 1 227 ? -13.651 2.452 -24.473 1.00 15.32 155 PRO B CA 1
ATOM 2795 C C . PRO B 1 227 ? -14.983 1.714 -24.408 1.00 16.17 155 PRO B C 1
ATOM 2796 O O . PRO B 1 227 ? -16.017 2.369 -24.331 1.00 15.84 155 PRO B O 1
ATOM 2800 N N . LEU B 1 228 ? -14.932 0.374 -24.391 1.00 17.78 156 LEU B N 1
ATOM 2801 C CA . LEU B 1 228 ? -16.097 -0.514 -24.159 1.00 19.32 156 LEU B CA 1
ATOM 2802 C C . LEU B 1 228 ? -16.787 -0.233 -22.807 1.00 20.81 156 LEU B C 1
ATOM 2803 O O . LEU B 1 228 ? -18.011 -0.130 -22.726 1.00 21.20 156 LEU B O 1
ATOM 2808 N N . SER B 1 229 ? -15.988 -0.092 -21.756 1.00 22.76 157 SER B N 1
ATOM 2809 C CA . SER B 1 229 ? -16.472 0.387 -20.466 1.00 24.62 157 SER B CA 1
ATOM 2810 C C . SER B 1 229 ? -17.119 1.759 -20.516 1.00 25.85 157 SER B C 1
ATOM 2811 O O . SER B 1 229 ? -18.201 1.937 -19.984 1.00 26.30 157 SER B O 1
ATOM 2814 N N . GLU B 1 230 ? -16.443 2.729 -21.123 1.00 27.49 158 GLU B N 1
ATOM 2815 C CA . GLU B 1 230 ? -16.975 4.079 -21.250 1.00 29.43 158 GLU B CA 1
ATOM 2816 C C . GLU B 1 230 ? -18.396 4.056 -21.836 1.00 29.74 158 GLU B C 1
ATOM 2817 O O . GLU B 1 230 ? -19.320 4.654 -21.268 1.00 29.92 158 GLU B O 1
ATOM 2823 N N . ASP B 1 231 ? -18.561 3.372 -22.974 1.00 30.49 159 ASP B N 1
ATOM 2824 C CA . ASP B 1 231 ? -19.888 3.127 -23.573 1.00 30.89 159 ASP B CA 1
ATOM 2825 C C . ASP B 1 231 ? -20.556 4.403 -24.180 1.00 30.45 159 ASP B C 1
ATOM 2826 O O . ASP B 1 231 ? -21.748 4.407 -24.517 1.00 30.53 159 ASP B O 1
ATOM 2831 N N . ALA B 1 232 ? -19.780 5.478 -24.304 1.00 29.79 160 ALA B N 1
ATOM 2832 C CA . ALA B 1 232 ? -20.263 6.726 -24.891 1.00 29.14 160 ALA B CA 1
ATOM 2833 C C . ALA B 1 232 ? -20.437 6.614 -26.429 1.00 28.69 160 ALA B C 1
ATOM 2834 O O . ALA B 1 232 ? -21.468 7.068 -26.989 1.00 29.76 160 ALA B O 1
ATOM 2836 N N . GLY B 1 233 ? -19.451 6.012 -27.103 1.00 26.97 161 GLY B N 1
ATOM 2837 C CA . GLY B 1 233 ? -19.579 5.635 -28.521 1.00 24.85 161 GLY B CA 1
ATOM 2838 C C . GLY B 1 233 ? -18.242 5.398 -29.204 1.00 23.53 161 GLY B C 1
ATOM 2839 O O . GLY B 1 233 ? -18.155 5.375 -30.432 1.00 23.82 161 GLY B O 1
ATOM 2840 N N . LYS B 1 234 ? -17.187 5.234 -28.407 1.00 21.48 162 LYS B N 1
ATOM 2841 C CA . LYS B 1 234 ? -15.847 5.093 -28.946 1.00 19.06 162 LYS B CA 1
ATOM 2842 C C . LYS B 1 234 ? -15.524 3.598 -29.175 1.00 17.67 162 LYS B C 1
ATOM 2843 O O . LYS B 1 234 ? -15.387 2.833 -28.225 1.00 18.04 162 LYS B O 1
ATOM 2845 N N . ILE B 1 235 ? -15.440 3.178 -30.435 1.00 15.57 163 ILE B N 1
ATOM 2846 C CA . ILE B 1 235 ? -15.234 1.762 -30.746 1.00 13.68 163 ILE B CA 1
ATOM 2847 C C . ILE B 1 235 ? -13.748 1.416 -30.779 1.00 12.76 163 ILE B C 1
ATOM 2848 O O . ILE B 1 235 ? -12.998 2.070 -31.487 1.00 12.41 163 ILE B O 1
ATOM 2853 N N . PRO B 1 236 ? -13.333 0.355 -30.043 1.00 12.04 164 PRO B N 1
ATOM 2854 C CA . PRO B 1 236 ? -11.918 0.023 -29.925 1.00 11.24 164 PRO B CA 1
ATOM 2855 C C . PRO B 1 236 ? -11.452 -0.647 -31.186 1.00 10.81 164 PRO B C 1
ATOM 2856 O O . PRO B 1 236 ? -12.074 -1.600 -31.642 1.00 10.32 164 PRO B O 1
ATOM 2860 N N . LEU B 1 237 ? -10.363 -0.145 -31.749 1.00 10.73 165 LEU B N 1
ATOM 2861 C CA . LEU B 1 237 ? -9.799 -0.730 -32.959 1.00 10.24 165 LEU B CA 1
ATOM 2862 C C . LEU B 1 237 ? -8.529 -1.527 -32.645 1.00 10.35 165 LEU B C 1
ATOM 2863 O O . LEU B 1 237 ? -8.388 -2.639 -33.131 1.00 10.85 165 LEU B O 1
ATOM 2868 N N . PHE B 1 238 ? -7.620 -0.965 -31.840 1.00 10.06 166 PHE B N 1
ATOM 2869 C CA . PHE B 1 238 ? -6.487 -1.717 -31.265 1.00 9.48 166 PHE B CA 1
ATOM 2870 C C . PHE B 1 238 ? -6.156 -1.218 -29.864 1.00 9.36 166 PHE B C 1
ATOM 2871 O O . PHE B 1 238 ? -6.572 -0.128 -29.498 1.00 9.67 166 PHE B O 1
ATOM 2879 N N . THR B 1 239 ? -5.440 -2.020 -29.068 1.00 9.46 167 THR B N 1
ATOM 2880 C CA . THR B 1 239 ? -4.978 -1.589 -27.733 1.00 8.59 167 THR B CA 1
ATOM 2881 C C . THR B 1 239 ? -3.530 -1.964 -27.463 1.00 8.39 167 THR B C 1
ATOM 2882 O O . THR B 1 239 ? -3.064 -3.041 -27.851 1.00 8.44 167 THR B O 1
ATOM 2886 N N . CYS B 1 240 ? -2.821 -1.045 -26.814 1.00 7.63 168 CYS B N 1
ATOM 2887 C CA . CYS B 1 240 ? -1.497 -1.307 -26.327 1.00 7.18 168 CYS B CA 1
ATOM 2888 C C . CYS B 1 240 ? -1.548 -1.323 -24.825 1.00 7.08 168 CYS B C 1
ATOM 2889 O O . CYS B 1 240 ? -1.837 -0.294 -24.216 1.00 6.87 168 CYS B O 1
ATOM 2892 N N . ASP B 1 241 ? -1.223 -2.478 -24.236 1.00 7.02 169 ASP B N 1
ATOM 2893 C CA . ASP B 1 241 ? -1.219 -2.656 -22.783 1.00 6.95 169 ASP B CA 1
ATOM 2894 C C . ASP B 1 241 ? -0.073 -1.864 -22.170 1.00 6.95 169 ASP B C 1
ATOM 2895 O O . ASP B 1 241 ? 1.077 -2.001 -22.588 1.00 6.93 169 ASP B O 1
ATOM 2900 N N . VAL B 1 242 ? -0.383 -1.055 -21.162 1.00 7.08 170 VAL B N 1
ATOM 2901 C CA . VAL B 1 242 ? 0.631 -0.175 -20.582 1.00 7.22 170 VAL B CA 1
ATOM 2902 C C . VAL B 1 242 ? 0.943 -0.442 -19.072 1.00 7.51 170 VAL B C 1
ATOM 2903 O O . VAL B 1 242 ? 1.733 0.279 -18.441 1.00 6.85 170 VAL B O 1
ATOM 2907 N N . TRP B 1 243 ? 0.340 -1.500 -18.516 1.00 7.67 171 TRP B N 1
ATOM 2908 C CA . TRP B 1 243 ? 0.706 -1.998 -17.184 1.00 7.92 171 TRP B CA 1
ATOM 2909 C C . TRP B 1 243 ? 2.175 -2.386 -17.220 1.00 7.65 171 TRP B C 1
ATOM 2910 O O . TRP B 1 243 ? 2.669 -2.879 -18.241 1.00 7.22 171 TRP B O 1
ATOM 2921 N N . GLU B 1 244 ? 2.873 -2.209 -16.108 1.00 7.41 172 GLU B N 1
ATOM 2922 C CA . GLU B 1 244 ? 4.288 -2.505 -16.108 1.00 7.64 172 GLU B CA 1
ATOM 2923 C C . GLU B 1 244 ? 4.592 -3.993 -16.383 1.00 7.83 172 GLU B C 1
ATOM 2924 O O . GLU B 1 244 ? 5.662 -4.319 -16.906 1.00 8.25 172 GLU B O 1
ATOM 2930 N N . HIS B 1 245 ? 3.658 -4.892 -16.057 1.00 7.95 173 HIS B N 1
ATOM 2931 C CA . HIS B 1 245 ? 3.863 -6.313 -16.340 1.00 7.44 173 HIS B CA 1
ATOM 2932 C C . HIS B 1 245 ? 4.062 -6.507 -17.844 1.00 7.07 173 HIS B C 1
ATOM 2933 O O . HIS B 1 245 ? 4.710 -7.456 -18.270 1.00 6.57 173 HIS B O 1
ATOM 2940 N N . ALA B 1 246 ? 3.516 -5.581 -18.641 1.00 6.98 174 ALA B N 1
ATOM 2941 C CA . ALA B 1 246 ? 3.605 -5.682 -20.098 1.00 6.75 174 ALA B CA 1
ATOM 2942 C C . ALA B 1 246 ? 5.013 -5.510 -20.591 1.00 6.73 174 ALA B C 1
ATOM 2943 O O . ALA B 1 246 ? 5.353 -6.035 -21.646 1.00 6.94 174 ALA B O 1
ATOM 2945 N N . TYR B 1 247 ? 5.842 -4.776 -19.852 1.00 6.68 175 TYR B N 1
ATOM 2946 C CA . TYR B 1 247 ? 7.174 -4.434 -20.392 1.00 6.83 175 TYR B CA 1
ATOM 2947 C C . TYR B 1 247 ? 8.343 -4.560 -19.423 1.00 7.00 175 TYR B C 1
ATOM 2948 O O . TYR B 1 247 ? 9.501 -4.411 -19.841 1.00 7.61 175 TYR B O 1
ATOM 2957 N N . TYR B 1 248 ? 8.062 -4.833 -18.149 1.00 6.85 176 TYR B N 1
ATOM 2958 C CA . TYR B 1 248 ? 9.096 -4.663 -17.122 1.00 6.94 176 TYR B CA 1
ATOM 2959 C C . TYR B 1 248 ? 10.315 -5.569 -17.236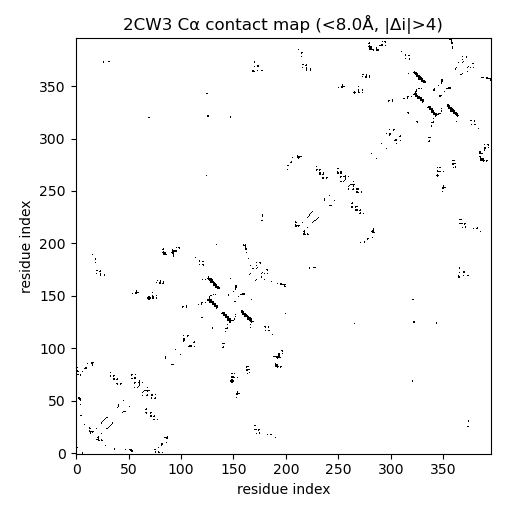 1.00 7.05 176 TYR B C 1
ATOM 2960 O O . TYR B 1 248 ? 11.430 -5.130 -16.965 1.00 7.28 176 TYR B O 1
ATOM 2969 N N . LEU B 1 249 ? 10.106 -6.818 -17.636 1.00 7.10 177 LEU B N 1
ATOM 2970 C CA . LEU B 1 249 ? 11.206 -7.766 -17.784 1.00 7.41 177 LEU B CA 1
ATOM 2971 C C . LEU B 1 249 ? 12.136 -7.445 -18.941 1.00 7.61 177 LEU B C 1
ATOM 2972 O O . LEU B 1 249 ? 13.268 -7.913 -18.976 1.00 8.06 177 LEU B O 1
ATOM 2977 N N . ASP B 1 250 ? 11.644 -6.655 -19.883 1.00 7.82 178 ASP B N 1
ATOM 2978 C CA . ASP B 1 250 ? 12.360 -6.362 -21.111 1.00 8.42 178 ASP B CA 1
ATOM 2979 C C . ASP B 1 250 ? 12.875 -4.939 -21.113 1.00 8.80 178 ASP B C 1
ATOM 2980 O O . ASP B 1 250 ? 13.992 -4.699 -21.541 1.00 8.37 178 ASP B O 1
ATOM 2985 N N . TYR B 1 251 ? 12.064 -3.995 -20.630 1.00 9.38 179 TYR B N 1
ATOM 2986 C CA . TYR B 1 251 ? 12.448 -2.576 -20.691 1.00 9.66 179 TYR B CA 1
ATOM 2987 C C . TYR B 1 251 ? 12.530 -1.847 -19.365 1.00 9.83 179 TYR B C 1
ATOM 2988 O O . TYR B 1 251 ? 12.868 -0.657 -19.348 1.00 10.02 179 TYR B O 1
ATOM 2997 N N . GLN B 1 252 ? 12.219 -2.552 -18.277 1.00 9.79 180 GLN B N 1
ATOM 2998 C CA . GLN B 1 252 ? 12.113 -1.956 -16.933 1.00 10.02 180 GLN B CA 1
ATOM 2999 C C . GLN B 1 252 ? 11.358 -0.628 -16.935 1.00 9.89 180 GLN B C 1
ATOM 3000 O O . GLN B 1 252 ? 10.269 -0.541 -17.476 1.00 10.21 180 GLN B O 1
ATOM 3006 N N . HIS B 1 253 ? 11.934 0.407 -16.342 1.00 10.43 181 HIS B N 1
ATOM 3007 C CA . HIS B 1 253 ? 11.277 1.734 -16.237 1.00 10.03 181 HIS B CA 1
ATOM 3008 C C . HIS B 1 253 ? 11.068 2.391 -17.593 1.00 9.52 181 HIS B C 1
ATOM 3009 O O . HIS B 1 253 ? 10.295 3.323 -17.712 1.00 8.63 181 HIS B O 1
ATOM 3016 N N . ASP B 1 254 ? 11.783 1.920 -18.609 1.00 9.55 182 ASP B N 1
ATOM 3017 C CA . ASP B 1 254 ? 11.791 2.614 -19.885 1.00 9.74 182 ASP B CA 1
ATOM 3018 C C . ASP B 1 254 ? 10.571 2.317 -20.787 1.00 9.53 182 ASP B C 1
ATOM 3019 O O . ASP B 1 254 ? 10.686 1.615 -21.802 1.00 10.31 182 ASP B O 1
ATOM 3024 N N . ARG B 1 255 ? 9.414 2.871 -20.440 1.00 8.85 183 ARG B N 1
ATOM 3025 C CA . ARG B 1 255 ? 8.198 2.540 -21.167 1.00 8.50 183 ARG B CA 1
ATOM 3026 C C . ARG B 1 255 ? 8.254 3.019 -22.623 1.00 8.08 183 ARG B C 1
ATOM 3027 O O . ARG B 1 255 ? 7.868 2.293 -23.539 1.00 7.83 183 ARG B O 1
ATOM 3035 N N . ALA B 1 256 ? 8.732 4.242 -22.824 1.00 7.55 184 ALA B N 1
ATOM 3036 C CA . ALA B 1 256 ? 8.931 4.786 -24.166 1.00 7.28 184 ALA B CA 1
ATOM 3037 C C . ALA B 1 256 ? 9.592 3.742 -25.084 1.00 7.57 184 ALA B C 1
ATOM 3038 O O . ALA B 1 256 ? 9.142 3.513 -26.204 1.00 7.61 184 ALA B O 1
ATOM 3040 N N . ALA B 1 257 ? 10.642 3.098 -24.588 1.00 7.92 185 ALA B N 1
ATOM 3041 C CA . ALA B 1 257 ? 11.371 2.095 -25.351 1.00 8.62 185 ALA B CA 1
ATOM 3042 C C . ALA B 1 257 ? 10.444 0.965 -25.789 1.00 9.19 185 ALA B C 1
ATOM 3043 O O . ALA B 1 257 ? 10.443 0.574 -26.956 1.00 10.17 185 ALA B O 1
ATOM 3045 N N . TYR B 1 258 ? 9.649 0.448 -24.857 1.00 9.12 186 TYR B N 1
ATOM 3046 C CA . TYR B 1 258 ? 8.618 -0.512 -25.186 1.00 9.16 186 TYR B CA 1
ATOM 3047 C C . TYR B 1 258 ? 7.648 0.041 -26.221 1.00 9.26 186 TYR B C 1
ATOM 3048 O O . TYR B 1 258 ? 7.323 -0.627 -27.192 1.00 8.67 186 TYR B O 1
ATOM 3057 N N . LEU B 1 259 ? 7.197 1.274 -26.005 1.00 10.23 187 LEU B N 1
ATOM 3058 C CA . LEU B 1 259 ? 6.231 1.935 -26.883 1.00 10.51 187 LEU B CA 1
ATOM 3059 C C . LEU B 1 259 ? 6.625 2.077 -28.361 1.00 10.88 187 LEU B C 1
ATOM 3060 O O . LEU B 1 259 ? 5.848 1.670 -29.208 1.00 11.07 187 LEU B O 1
ATOM 3065 N N . THR B 1 260 ? 7.794 2.648 -28.677 1.00 11.71 188 THR B N 1
ATOM 3066 C CA . THR B 1 260 ? 8.185 2.889 -30.100 1.00 12.53 188 THR B CA 1
ATOM 3067 C C . THR B 1 260 ? 8.355 1.612 -30.890 1.00 13.06 188 THR B C 1
ATOM 3068 O O . THR B 1 260 ? 8.071 1.582 -32.095 1.00 13.27 188 THR B O 1
ATOM 3072 N N . ARG B 1 261 ? 8.875 0.579 -30.227 1.00 13.54 189 ARG B N 1
ATOM 3073 C CA . ARG B 1 261 ? 9.071 -0.721 -30.868 1.00 14.06 189 ARG B CA 1
ATOM 3074 C C . ARG B 1 261 ? 7.765 -1.539 -30.952 1.00 12.92 189 ARG B C 1
ATOM 3075 O O . ARG B 1 261 ? 7.532 -2.210 -31.959 1.00 12.98 189 ARG B O 1
ATOM 3083 N N . TRP B 1 262 ? 6.910 -1.475 -29.929 1.00 12.17 190 TRP B N 1
ATOM 3084 C CA . TRP B 1 262 ? 5.594 -2.154 -29.988 1.00 11.70 190 TRP B CA 1
ATOM 3085 C C . TRP B 1 262 ? 4.848 -1.741 -31.261 1.00 12.40 190 TRP B C 1
ATOM 3086 O O . TRP B 1 262 ? 4.216 -2.577 -31.917 1.00 12.62 190 TRP B O 1
ATOM 3097 N N . TRP B 1 263 ? 4.946 -0.450 -31.599 1.00 12.39 191 TRP B N 1
ATOM 3098 C CA . TRP B 1 263 ? 4.332 0.119 -32.790 1.00 12.41 191 TRP B CA 1
ATOM 3099 C C . TRP B 1 263 ? 4.591 -0.683 -34.070 1.00 12.18 191 TRP B C 1
ATOM 3100 O O . TRP B 1 263 ? 3.719 -0.765 -34.947 1.00 11.80 191 TRP B O 1
ATOM 3111 N N . SER B 1 264 ? 5.774 -1.285 -34.189 1.00 11.76 192 SER B N 1
ATOM 3112 C CA . SER B 1 264 ? 6.068 -2.063 -35.394 1.00 11.63 192 SER B CA 1
ATOM 3113 C C . SER B 1 264 ? 5.215 -3.325 -35.490 1.00 11.33 192 SER B C 1
ATOM 3114 O O . SER B 1 264 ? 5.132 -3.937 -36.580 1.00 12.41 192 SER B O 1
ATOM 3117 N N . LEU B 1 265 ? 4.565 -3.700 -34.381 1.00 9.63 193 LEU B N 1
ATOM 3118 C CA . LEU B 1 265 ? 3.789 -4.933 -34.337 1.00 8.53 193 LEU B CA 1
ATOM 3119 C C . LEU B 1 265 ? 2.304 -4.730 -34.610 1.00 8.33 193 LEU B C 1
ATOM 3120 O O . LEU B 1 265 ? 1.542 -5.705 -34.671 1.00 8.18 193 LEU B O 1
ATOM 3125 N N . ILE B 1 266 ? 1.878 -3.481 -34.766 1.00 7.90 194 ILE B N 1
ATOM 3126 C CA . ILE B 1 266 ? 0.454 -3.205 -34.856 1.00 7.35 194 ILE B CA 1
ATOM 3127 C C . ILE B 1 266 ? -0.199 -4.017 -35.973 1.00 7.84 194 ILE B C 1
ATOM 3128 O O . ILE B 1 266 ? 0.250 -3.980 -37.113 1.00 8.03 194 ILE B O 1
ATOM 3133 N N . ASN B 1 267 ? -1.246 -4.753 -35.614 1.00 8.27 195 ASN B N 1
ATOM 3134 C CA . ASN B 1 267 ? -2.076 -5.477 -36.567 1.00 8.50 195 ASN B CA 1
ATOM 3135 C C . ASN B 1 267 ? -3.123 -4.554 -37.201 1.00 8.66 195 ASN B C 1
ATOM 3136 O O . ASN B 1 267 ? -4.265 -4.461 -36.738 1.00 9.16 195 ASN B O 1
ATOM 3141 N N . TRP B 1 268 ? -2.717 -3.873 -38.265 1.00 8.65 196 TRP B N 1
ATOM 3142 C CA . TRP B 1 268 ? -3.588 -3.000 -39.033 1.00 8.54 196 TRP B CA 1
ATOM 3143 C C . TRP B 1 268 ? -4.806 -3.715 -39.640 1.00 9.15 196 TRP B C 1
ATOM 3144 O O . TRP B 1 268 ? -5.901 -3.164 -39.649 1.00 9.47 196 TRP B O 1
ATOM 3155 N N . GLU B 1 269 ? -4.621 -4.937 -40.127 1.00 9.88 197 GLU B N 1
ATOM 3156 C CA . GLU B 1 269 ? -5.735 -5.745 -40.601 1.00 11.08 197 GLU B CA 1
ATOM 3157 C C . GLU B 1 269 ? -6.803 -5.838 -39.524 1.00 11.15 197 GLU B C 1
ATOM 3158 O O . GLU B 1 269 ? -7.979 -5.537 -39.773 1.00 11.35 197 GLU B O 1
ATOM 3164 N N . PHE B 1 270 ? -6.393 -6.234 -38.319 1.00 11.20 198 PHE B N 1
ATOM 3165 C CA . PHE B 1 270 ? -7.327 -6.325 -37.212 1.00 11.09 198 PHE B CA 1
ATOM 3166 C C . PHE B 1 270 ? -7.955 -4.968 -36.991 1.00 11.35 198 PHE B C 1
ATOM 3167 O O . PHE B 1 270 ? -9.178 -4.853 -37.031 1.00 11.42 198 PHE B O 1
ATOM 3175 N N . ALA B 1 271 ? -7.113 -3.943 -36.804 1.00 11.56 199 ALA B N 1
ATOM 3176 C CA . ALA B 1 271 ? -7.578 -2.581 -36.516 1.00 11.47 199 ALA B CA 1
ATOM 3177 C C . ALA B 1 271 ? -8.665 -2.153 -37.490 1.00 11.58 199 ALA B C 1
ATOM 3178 O O . ALA B 1 271 ? -9.762 -1.786 -37.064 1.00 11.73 199 ALA B O 1
ATOM 3180 N N . ASP B 1 272 ? -8.361 -2.226 -38.789 1.00 11.51 200 ASP B N 1
ATOM 3181 C CA . ASP B 1 272 ? -9.300 -1.816 -39.835 1.00 11.38 200 ASP B CA 1
ATOM 3182 C C . ASP B 1 272 ? -10.597 -2.655 -39.801 1.00 11.53 200 ASP B C 1
ATOM 3183 O O . ASP B 1 272 ? -11.708 -2.122 -39.906 1.00 11.31 200 ASP B O 1
ATOM 3188 N N . SER B 1 273 ? -10.434 -3.969 -39.644 1.00 11.13 201 SER B N 1
ATOM 3189 C CA . SER B 1 273 ? -11.548 -4.884 -39.473 1.00 10.26 201 SER B CA 1
ATOM 3190 C C . SER B 1 273 ? -12.455 -4.518 -38.297 1.00 9.85 201 SER B C 1
ATOM 3191 O O . SER B 1 273 ? -13.594 -4.954 -38.244 1.00 9.80 201 SER B O 1
ATOM 3194 N N . ASN B 1 274 ? -11.971 -3.708 -37.360 1.00 9.84 202 ASN B N 1
ATOM 3195 C CA . ASN B 1 274 ? -12.784 -3.359 -36.194 1.00 9.72 202 ASN B CA 1
ATOM 3196 C C . ASN B 1 274 ? -13.713 -2.157 -36.391 1.00 9.54 202 ASN B C 1
ATOM 3197 O O . ASN B 1 274 ? -14.516 -1.861 -35.516 1.00 8.95 202 ASN B O 1
ATOM 3202 N N . LEU B 1 275 ? -13.615 -1.492 -37.544 1.00 10.14 203 LEU B N 1
ATOM 3203 C CA . LEU B 1 275 ? -14.415 -0.306 -37.870 1.00 10.39 203 LEU B CA 1
ATOM 3204 C C . LEU B 1 275 ? -15.898 -0.621 -37.906 1.00 11.06 203 LEU B C 1
ATOM 3205 O O . LEU B 1 275 ? -16.689 0.187 -37.358 1.00 11.32 203 LEU B O 1
#

B-factor: mean 15.74, std 8.27, range [2.0, 50.65]

Nearest PDB structures (foldseek):
  2cw3-assembly1_B  TM=9.886E-01  e=7.438E-32  Perkinsus marinus
  7ddw-assembly1_A  TM=8.911E-01  e=4.903E-17  Staphylococcus equorum
  7wnk-assembly2_C  TM=8.930E-01  e=9.421E-17  Staphylococcus equorum
  7sbh-assembly1_A-2  TM=9.046E-01  e=9.263E-16  Acinetobacter sp. Ver3
  4c7u-assembly1_C  TM=8.660E-01  e=6.571E-15  Arabidopsis thaliana

Sequence (396 aa):
PSSGLRMTLPYGLEALEPVISAATVDFHYNKHHQGYIQKLLDATGLPESRINLKSLVTLGPDRAGENVFNAAGQIYNHNMYWLSMVPTSGSGRHVPPRLLKLIRARWGNVDEMKENFMRKATALFGSGWIWLVWDTRERRLDLVGTKDAHSPLSEDAGKIPLFTCDVWEHAYYLDYQHDRAAYLTRWWSLINWEFADSNLLRMTLPYGLEALEPVISAATVDFHYNKHHQGYIQKLLDATGLPESRINLKSLVTLGPDRAGENVFNAAGQIYNHNMYWLSMVPTSGSGRHVPPRLLKLIRARWGNVDEMKENFMRKATALFGSGWIWLVWDTRERRLDLVGTKDAHSPLSEDAGKIPLFTCDVWEHAYYLDYQHDRAAYLTRWWSLINWEFADSNL

Solvent-accessible surface area: 17394 Å² total; per-residue (Å²): 94,25,45,39,16,112,22,102,28,72,25,48,65,116,20,0,72,106,12,2,31,30,51,2,0,50,51,2,28,64,88,22,0,52,38,27,2,98,118,0,29,101,46,37,63,77,83,79,109,176,22,85,3,79,54,29,0,43,66,8,45,140,183,19,30,118,84,18,0,19,3,0,0,0,0,4,0,0,0,3,1,1,31,0,3,2,27,87,108,28,86,11,118,147,25,27,89,134,0,35,154,46,0,131,74,66,47,45,64,46,96,75,0,54,92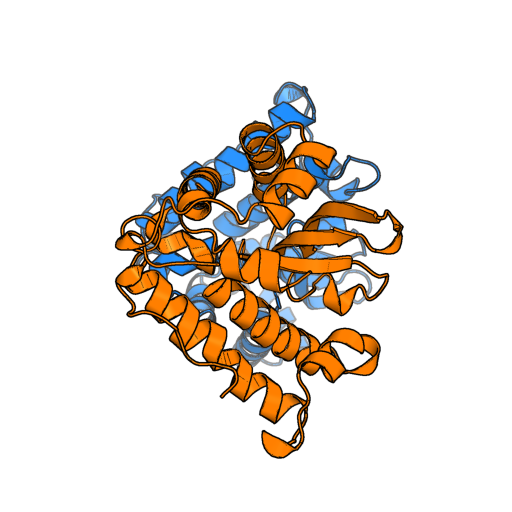,53,0,32,145,84,0,58,76,26,57,4,5,0,0,0,0,0,4,34,24,50,186,100,185,90,1,54,10,52,32,13,116,25,0,32,0,5,31,17,94,104,73,30,28,68,14,0,0,0,0,0,0,10,14,1,1,8,1,41,41,20,38,76,59,29,42,32,0,0,60,108,0,34,74,15,2,24,14,100,25,0,15,75,40,56,86,114,26,113,31,79,22,49,63,129,25,0,73,102,8,2,32,26,51,2,0,46,46,1,26,66,81,22,0,53,29,13,28,113,123,5,36,107,47,34,69,66,68,103,109,182,38,92,12,97,56,23,0,52,87,13,33,134,189,21,30,115,106,12,0,21,3,0,0,0,3,12,0,0,10,14,1,1,69,0,4,17,48,37,118,18,38,73,135,170,18,17,114,132,0,33,151,41,0,118,62,102,30,55,61,35,102,86,1,52,87,18,0,26,129,81,0,68,76,25,56,4,6,0,0,1,0,0,1,37,27,72,190,81,180,78,1,26,1,40,37,7,148,42,0,74,0,1,27,17,93,94,97,27,18,67,16,0,0,0,0,0,0,10,13,1,0,7,1,46,45,24,37,69,60,28,39,26,0,0,58,94,0,33,59,0,6,24,25,106,42,0,16,82,38,56

Radius of gyration: 22.26 Å; Cα contacts (8 Å, |Δi|>4): 694; chains: 2; bounding box: 47×47×71 Å

InterPro domains:
  IPR001189 Manganese/iron superoxide dismutase [PR01703] (82-93)
  IPR001189 Manganese/iron superoxide dismutase [PR01703] (103-116)
  IPR001189 Manganese/iron superoxide dismutase [PR01703] (144-157)
  IPR001189 Manganese/iron superoxide dismutase [PR01703] (199-207)
  IPR001189 Manganese/iron superoxide dismutase [PR01703] (239-251)
  IPR019831 Manganese/iron superoxide dismutase, N-terminal [PF00081] (83-160)
  IPR019832 Manganese/iron superoxide dismutase, C-terminal [PF02777] (173-273)
  IPR019833 Manganese/iron superoxide dismutase, binding site [PS00088] (241-248)
  IPR036314 Manganese/iron superoxide dismutase, C-terminal domain superfamily [G3DSA:3.55.40.20] (167-279)
  IPR036314 Manganese/iron superoxide dismutase, C-terminal domain superfamily [SSF54719] (163-275)
  IPR036324 Manganese/iron superoxide dismutase, N-terminal domain superfamily [G3DSA:1.10.287.990] (96-160)
  IPR036324 Manganese/iron superoxide dismutase, N-terminal domain superfamily [SSF46609] (83-162)

Organism: NCBI:txid31276

Foldseek 3Di:
DLWALDDDQPDQLDQLPPLAHSVLSCCVCVPVLVVLSVQLCVVVVDDRVVDGLLVLLQCACVNNPVSNNLSSLVNSQVSQASVFFAGHVGDQLDADVVVQVQVCVPQNHVVSVLVVQLVVLLPPPAWWKWFFWQQQVVRGTDIDIDHRSHDCSNVVRRTFGQGMDGNHCSNDCVPQNPCSSSSSVSVNSGGRNVSSVVSD/DLDDFPDQLPQAPPLAHSVLSCCCCVPVLVVLVVQLCVLQVDDPVPDDLLVLLQCDCVRNNPSNNLSSLSSVQVSQARVQFGGLVPFDDDQPPVVQVLCCVPQVGVVSVLVVQLVQLVPDPAFWKKFWWQAPVVRGIDIDIDHRSHDVSNVVPRTFGLGMHGNHCSNPCVPQNPCSSSSSVSRVRGGDSVSSVVRD